Protein AF-M3I1K1-F1 (afdb_monomer_lite)

Secondary structure (DSSP, 8-state):
-HHHHHHH--HHHHHHTT--HHHHHHHHHHPPPSSHHHHH----------HHHHHHHHHHHHHHHHHHHHHHHHHHHHHHHHHHHTSHHHHHHHTHHHHHHHHHHHHHHHHTT----TTGGGHHHHHHHHHHHHHHHHHHHHHHHS-HHHHHHHHHHHHHHHHHHHHHHHHHGGG-SSHHHHHHHHHHHHHHHHHHHHHHHHHHHHHHHHHHHHHHHHHHTS-----TT-SSS--------------SS-SSSSSGGG------------------SHHHHHHHHHHHHHHHHHHHHHHHHT-S--EEEEEE-TTHHHHHTT--EEEEE--TTSBS-HHHHHHHHHHHHHHHHHSTT-EEPPP-SS-S-TTSS-TT--EEEEEEEEEEE-SSEEEEEEEEEEEETTT--EEEEEEEEEEEETT--TTHHHHHHHHHHH-GGGTTTHHHHHHHHTT-

Organism: NCBI:txid1001598

Sequence (456 aa):
MIVNSLNTYSTSQFKNLGLLDATISFILETRPFSSLEQARSHKYISNTAGSLILFANLIKIVQREGVIAFLSTLVLVVIVLILFFRGIVPALISLIPLVLGIFVTLGIMAAFRIQLNFMNVLVFPVIIGYGIQNGIYIYYRFREDHDVIRAMAMVGPAIIASTLTTLVGWSSLLIADQKGLKSIGIVASIGIGSSLIIALTLVPAVLEIVYRSRKEEEKESKPVGFDQAEANSSGNLLFASKTKTAENLKTETIEILKQLPPKRNLLRKKRPSLKNPSKKRNKGYIRILKYSLLFFSIIFITMNCTVKYVKTGPTWEKDLNTFKRIVVSVPSESEVGNPEKQLAAKITENYLSHHKEFIIYPFRSGNGICGSSDKKVQAIFQLKIREKQTSDKVELSAIGKVLKCSKGEVLWEALAENSYSKNTEENQSLINTYTQLYGKEIASKVNPYFFCFKVF

InterPro domains:
  IPR000731 Sterol-sensing domain [PS50156] (66-209)
  IPR004869 Membrane transport protein MMPL domain [PF03176] (49-219)
  IPR022813 Protein-export membrane protein SecD/SecF, archaeal and bacterial [PTHR30081] (16-220)
  IPR031027 Probable lipoprotein, LA_1396/MXAN_6521 family [TIGR04455] (289-453)

Foldseek 3Di:
DVLVCLQPDDLVRVVVVVDDPVLSVCSPVPDNDPDPVSVVPDDPPDDDDDPVVVVVVLQVCLVVVLVVLLVVLLVVLLVVLCVVVVDNVLSVLLCFLLVVLVVLLVLVCQLVVPDDDSLQSNLSSVLNVLLSVLSVQQSVQCVVPVDSVVSCVPCVVVLVVVLVVVLVVLCVLCPDPDPSSNSNSVSNNSSSVSSSVCSNQVSSLVSVVVSVVVVVVVVVPPDPDDDPPPPPDDDDDDDDDDDDDDDDDDDPPPPPVPPDDDDDDDDDDDDDPPDDPPVVVVVVSVVSVVVVVVVSVVSVVSGDFDQPDKDFDPCLVVLLQVAAEEEEAEAPPAPDDPLVRVLLRVLLQVVVCVPPRYDYDHDDDDRPAQPPPDPNHFKYWYKHWYWDDDPFKIKIKIKTWIAGSVPRDTRMIIITIDIDTQPDPDPQVQLVVSCVVRHDVCSSVNVVSNVRSVVD

Radius of gyration: 37.81 Å; chains: 1; bounding box: 106×62×112 Å

Structure (mmCIF, N/CA/C/O backbone):
data_AF-M3I1K1-F1
#
_entry.id   AF-M3I1K1-F1
#
loop_
_atom_site.group_PDB
_atom_site.id
_atom_site.type_symbol
_atom_site.label_atom_id
_atom_site.label_alt_id
_atom_site.label_comp_id
_atom_site.label_asym_id
_atom_site.label_entity_id
_atom_site.label_seq_id
_atom_site.pdbx_PDB_ins_code
_atom_site.Cartn_x
_atom_site.Cartn_y
_atom_site.Cartn_z
_atom_site.occupancy
_atom_site.B_iso_or_equiv
_atom_site.auth_seq_id
_atom_site.auth_comp_id
_atom_site.auth_asym_id
_atom_site.auth_atom_id
_atom_site.pdbx_PDB_model_num
ATOM 1 N N . MET A 1 1 ? -63.471 -1.920 19.409 1.00 72.94 1 MET A N 1
ATOM 2 C CA . MET A 1 1 ? -63.245 -1.118 20.634 1.00 72.94 1 MET A CA 1
ATOM 3 C C . MET A 1 1 ? -61.882 -0.431 20.615 1.00 72.94 1 MET A C 1
ATOM 5 O O . MET A 1 1 ? -61.861 0.781 20.504 1.00 72.94 1 MET A O 1
ATOM 9 N N . ILE A 1 2 ? -60.765 -1.172 20.591 1.00 77.56 2 ILE A N 1
ATOM 10 C CA . ILE A 1 2 ? -59.399 -0.604 20.657 1.00 77.56 2 ILE A CA 1
ATOM 11 C C . ILE A 1 2 ? -59.094 0.393 19.523 1.00 77.56 2 ILE A C 1
ATOM 13 O O . ILE A 1 2 ? -58.617 1.484 19.794 1.00 77.56 2 ILE A O 1
ATOM 17 N N . VAL A 1 3 ? -59.427 0.070 18.266 1.00 79.06 3 VAL A N 1
ATOM 18 C CA . VAL A 1 3 ? -59.245 0.992 17.120 1.00 79.06 3 VAL A CA 1
ATOM 19 C C . VAL A 1 3 ? -60.052 2.283 17.293 1.00 79.06 3 VAL A C 1
ATOM 21 O O . VAL A 1 3 ? -59.576 3.367 16.976 1.00 79.06 3 VAL A O 1
ATOM 24 N N . ASN A 1 4 ? -61.257 2.178 17.861 1.00 80.56 4 ASN A N 1
ATOM 25 C CA . ASN A 1 4 ? -62.103 3.339 18.109 1.00 80.56 4 ASN A CA 1
ATOM 26 C C . ASN A 1 4 ? -61.497 4.226 19.207 1.00 80.56 4 ASN A C 1
ATOM 28 O O . ASN A 1 4 ? -61.416 5.438 19.044 1.00 80.56 4 ASN A O 1
ATOM 32 N N . SER A 1 5 ? -60.979 3.618 20.280 1.00 80.69 5 SER A N 1
ATOM 33 C CA . SER A 1 5 ? -60.236 4.324 21.329 1.00 80.69 5 SER A CA 1
ATOM 34 C C . SER A 1 5 ? -58.970 4.995 20.782 1.00 80.69 5 SER A C 1
ATOM 36 O O . SER A 1 5 ? -58.727 6.155 21.091 1.00 80.69 5 SER A O 1
ATOM 38 N N . LEU A 1 6 ? -58.209 4.324 19.907 1.00 80.75 6 LEU A N 1
ATOM 39 C CA . LEU A 1 6 ? -57.011 4.887 19.265 1.00 80.75 6 LEU A CA 1
ATOM 40 C C . LEU A 1 6 ? -57.319 6.121 18.399 1.00 80.75 6 LEU A C 1
ATOM 42 O O . LEU A 1 6 ? -56.521 7.052 18.357 1.00 80.75 6 LEU A O 1
ATOM 46 N N . ASN A 1 7 ? -58.480 6.151 17.740 1.00 83.56 7 ASN A N 1
ATOM 47 C CA . ASN A 1 7 ? -58.872 7.267 16.876 1.00 83.56 7 ASN A CA 1
ATOM 48 C C . ASN A 1 7 ? -59.512 8.442 17.642 1.00 83.56 7 ASN A C 1
ATOM 50 O O . ASN A 1 7 ? -59.434 9.580 17.177 1.00 83.56 7 ASN A O 1
ATOM 54 N N . THR A 1 8 ? -60.119 8.195 18.807 1.00 84.62 8 THR A N 1
ATOM 55 C CA . THR A 1 8 ? -60.946 9.188 19.527 1.00 84.62 8 THR A CA 1
ATOM 56 C C . THR A 1 8 ? -60.302 9.775 20.779 1.00 84.62 8 THR A C 1
ATOM 58 O O . THR A 1 8 ? -60.624 10.907 21.135 1.00 84.62 8 THR A O 1
ATOM 61 N N . TYR A 1 9 ? -59.401 9.051 21.446 1.00 88.44 9 TYR A N 1
ATOM 62 C CA . TYR A 1 9 ? -58.837 9.498 22.722 1.00 88.44 9 TYR A CA 1
ATOM 63 C C . TYR A 1 9 ? -57.952 10.742 22.564 1.00 88.44 9 TYR A C 1
ATOM 65 O O . TYR A 1 9 ? -57.267 10.934 21.555 1.00 88.44 9 TYR A O 1
ATOM 73 N N . SER A 1 10 ? -57.965 11.594 23.590 1.00 84.88 10 SER A N 1
ATOM 74 C CA . SER A 1 10 ? -57.110 12.779 23.681 1.00 84.88 10 SER A CA 1
ATOM 75 C C . SER A 1 10 ? -55.755 12.464 24.330 1.00 84.88 10 SER A C 1
ATOM 77 O O . SER A 1 10 ? -55.569 11.436 24.986 1.00 84.88 10 SER A O 1
ATOM 79 N N . THR A 1 11 ? -54.790 13.376 24.188 1.00 82.44 11 THR A N 1
ATOM 80 C CA . THR A 1 11 ? -53.425 13.236 24.726 1.00 82.44 11 THR A CA 1
ATOM 81 C C . THR A 1 11 ? -53.407 12.934 26.230 1.00 82.44 11 THR A C 1
ATOM 83 O O . THR A 1 11 ? -52.614 12.113 26.685 1.00 82.44 11 THR A O 1
ATOM 86 N N . SER A 1 12 ? -54.298 13.553 27.013 1.00 84.19 12 SER A N 1
ATOM 87 C CA . SER A 1 12 ? -54.401 13.334 28.463 1.00 84.19 12 SER A CA 1
ATOM 88 C C . SER A 1 12 ? -54.959 11.953 28.812 1.00 84.19 12 SER A C 1
ATOM 90 O O . SER A 1 12 ? -54.477 11.312 29.744 1.00 84.19 12 SER A O 1
ATOM 92 N N . GLN A 1 13 ? -55.918 11.449 28.032 1.00 86.25 13 GLN A N 1
ATOM 93 C CA . GLN A 1 13 ? -56.465 10.103 28.214 1.00 86.25 13 GLN A CA 1
ATOM 94 C C . GLN A 1 13 ? -55.424 9.023 27.905 1.00 86.25 13 GLN A C 1
ATOM 96 O O . GLN A 1 13 ? -55.345 8.031 28.627 1.00 86.25 13 GLN A O 1
ATOM 101 N N . PHE A 1 14 ? -54.574 9.229 26.893 1.00 86.56 14 PHE A N 1
ATOM 102 C CA . PHE A 1 14 ? -53.457 8.322 26.622 1.00 86.56 14 PHE A CA 1
ATOM 103 C C . PHE A 1 14 ? -52.353 8.383 27.687 1.00 86.56 14 PHE A C 1
ATOM 105 O O . PHE A 1 14 ? -51.794 7.341 28.032 1.00 86.56 14 PHE A O 1
ATOM 112 N N . LYS A 1 15 ? -52.074 9.559 28.266 1.00 85.56 15 LYS A N 1
ATOM 113 C CA . LYS A 1 15 ? -51.139 9.680 29.400 1.00 85.56 15 LYS A CA 1
ATOM 114 C C . LYS A 1 15 ? -51.626 8.924 30.633 1.00 85.56 15 LYS A C 1
ATOM 116 O O . LYS A 1 15 ? -50.838 8.228 31.264 1.00 85.56 15 LYS A O 1
ATOM 121 N N . ASN A 1 16 ? -52.925 8.981 30.924 1.00 89.06 16 ASN A N 1
ATOM 122 C CA . ASN A 1 16 ? -53.527 8.237 32.036 1.00 89.06 16 ASN A CA 1
ATOM 123 C C . ASN A 1 16 ? -53.489 6.711 31.837 1.00 89.06 16 ASN A C 1
ATOM 125 O O . ASN A 1 16 ? -53.547 5.967 32.810 1.00 89.06 16 ASN A O 1
ATOM 129 N N . LEU A 1 17 ? -53.352 6.240 30.593 1.00 85.31 17 LEU A N 1
ATOM 130 C CA . LEU A 1 17 ? -53.126 4.829 30.258 1.00 85.31 17 LEU A CA 1
ATOM 131 C C . LEU A 1 17 ? -51.649 4.402 30.385 1.00 85.31 17 LEU A C 1
ATOM 133 O O . LEU A 1 17 ? -51.335 3.240 30.139 1.00 85.31 17 LEU A O 1
ATOM 137 N N . GLY A 1 18 ? -50.739 5.315 30.750 1.00 85.12 18 GLY A N 1
ATOM 138 C CA . GLY A 1 18 ? -49.313 5.026 30.937 1.00 85.12 18 GLY A CA 1
ATOM 139 C C . GLY A 1 18 ? -48.511 4.884 29.638 1.00 85.12 18 GLY A C 1
ATOM 140 O O . GLY A 1 18 ? -47.426 4.304 29.646 1.00 85.12 18 GLY A O 1
ATOM 141 N N . LEU A 1 19 ? -49.027 5.383 28.510 1.00 82.56 19 LEU A N 1
ATOM 142 C CA . LEU A 1 19 ? -48.305 5.378 27.234 1.00 82.56 19 LEU A CA 1
ATOM 143 C C . LEU A 1 19 ? -47.166 6.411 27.247 1.00 82.56 19 LEU A C 1
ATOM 145 O O . LEU A 1 19 ? -47.329 7.521 27.751 1.00 82.56 19 LEU A O 1
ATOM 149 N N . LEU A 1 20 ? -46.017 6.062 26.655 1.00 83.94 20 LEU A N 1
ATOM 150 C CA . LEU A 1 20 ? -44.906 7.002 26.474 1.00 83.94 20 LEU A CA 1
ATOM 151 C C . LEU A 1 20 ? -45.309 8.140 25.529 1.00 83.94 20 LEU A C 1
ATOM 153 O O . LEU A 1 20 ? -45.965 7.894 24.518 1.00 83.94 20 LEU A O 1
ATOM 157 N N . ASP A 1 21 ? -44.817 9.353 25.794 1.00 81.50 21 ASP A N 1
ATOM 158 C CA . ASP A 1 21 ? -45.109 10.553 24.994 1.00 81.50 21 ASP A CA 1
ATOM 159 C C . ASP A 1 21 ? -44.886 10.342 23.487 1.00 81.50 21 ASP A C 1
ATOM 161 O O . ASP A 1 21 ? -45.733 10.715 22.683 1.00 81.50 21 ASP A O 1
ATOM 165 N N . ALA A 1 22 ? -43.803 9.664 23.091 1.00 75.38 22 ALA A N 1
ATOM 166 C CA . ALA A 1 22 ? -43.522 9.367 21.683 1.00 75.38 22 ALA A CA 1
ATOM 167 C C . ALA A 1 22 ? -44.602 8.482 21.027 1.00 75.38 22 ALA A C 1
ATOM 169 O O . ALA A 1 22 ? -44.958 8.684 19.868 1.00 75.38 22 ALA A O 1
ATOM 170 N N . THR A 1 23 ? -45.149 7.520 21.774 1.00 78.56 23 THR A N 1
ATOM 171 C CA . THR A 1 23 ? -46.227 6.641 21.307 1.00 78.56 23 THR A CA 1
ATOM 172 C C . THR A 1 23 ? -47.543 7.407 21.190 1.00 78.56 23 THR A C 1
ATOM 174 O O . THR A 1 23 ? -48.295 7.187 20.245 1.00 78.56 23 THR A O 1
ATOM 177 N N . ILE A 1 24 ? -47.807 8.338 22.111 1.00 83.19 24 ILE A N 1
ATOM 178 C CA . ILE A 1 24 ? -49.001 9.192 22.078 1.00 83.19 24 ILE A CA 1
ATOM 179 C C . ILE A 1 24 ? -48.959 10.125 20.866 1.00 83.19 24 ILE A C 1
ATOM 181 O O . ILE A 1 24 ? -49.931 10.184 20.114 1.00 83.19 24 ILE A O 1
ATOM 185 N N . SER A 1 25 ? -47.830 10.804 20.643 1.00 81.56 25 SER A N 1
ATOM 186 C CA . SER A 1 25 ? -47.635 11.690 19.491 1.00 81.56 25 SER A CA 1
ATOM 187 C C . SER A 1 25 ? -47.837 10.945 18.172 1.00 81.56 25 SER A C 1
ATOM 189 O O . SER A 1 25 ? -48.576 11.414 17.314 1.00 81.56 25 SER A O 1
ATOM 191 N N . PHE A 1 26 ? -47.284 9.735 18.055 1.00 78.38 26 PHE A N 1
ATOM 192 C CA . PHE A 1 26 ? -47.466 8.885 16.881 1.00 78.38 26 PHE A CA 1
ATOM 193 C C . PHE A 1 26 ? -48.938 8.506 16.633 1.00 78.38 26 PHE A C 1
ATOM 195 O O . PHE A 1 26 ? -49.432 8.645 15.514 1.00 78.38 26 PHE A O 1
ATOM 202 N N . ILE A 1 27 ? -49.664 8.047 17.660 1.00 80.44 27 ILE A N 1
ATOM 203 C CA . ILE A 1 27 ? -51.087 7.673 17.535 1.00 80.44 27 ILE A CA 1
ATOM 204 C C . ILE A 1 27 ? -51.923 8.876 17.078 1.00 80.44 27 ILE A C 1
ATOM 206 O O . ILE A 1 27 ? -52.805 8.730 16.230 1.00 80.44 27 ILE A O 1
ATOM 210 N N . LEU A 1 28 ? -51.633 10.064 17.613 1.00 82.50 28 LEU A N 1
ATOM 211 C CA . LEU A 1 28 ? -52.343 11.297 17.272 1.00 82.50 28 LEU A CA 1
ATOM 212 C C . LEU A 1 28 ? -52.021 11.815 15.863 1.00 82.50 28 LEU A C 1
ATOM 214 O O . LEU A 1 28 ? -52.906 12.407 15.247 1.00 82.50 28 LEU A O 1
ATOM 218 N N . GLU A 1 29 ? -50.805 11.587 15.362 1.00 82.38 29 GLU A N 1
ATOM 219 C CA . GLU A 1 29 ? -50.351 12.005 14.026 1.00 82.38 29 GLU A CA 1
ATOM 220 C C . GLU A 1 29 ? -50.786 11.030 12.917 1.00 82.38 29 GLU A C 1
ATOM 222 O O . GLU A 1 29 ? -51.015 11.439 11.783 1.00 82.38 29 GLU A O 1
ATOM 227 N N . THR A 1 30 ? -50.958 9.745 13.248 1.00 78.25 30 THR A N 1
ATOM 228 C CA . THR A 1 30 ? -51.191 8.675 12.254 1.00 78.25 30 THR A CA 1
ATOM 229 C C . THR A 1 30 ? -52.653 8.208 12.177 1.00 78.25 30 THR A C 1
ATOM 231 O O . THR A 1 30 ? -53.007 7.413 11.306 1.00 78.25 30 THR A O 1
ATOM 234 N N . ARG A 1 31 ? -53.530 8.683 13.073 1.00 81.81 31 ARG A N 1
ATOM 235 C CA . ARG A 1 31 ? -54.981 8.423 13.002 1.00 81.81 31 ARG A CA 1
ATOM 236 C C . ARG A 1 31 ? -55.607 9.110 11.767 1.00 81.81 31 ARG A C 1
ATOM 238 O O . ARG A 1 31 ? -55.160 10.193 11.398 1.00 81.81 31 ARG A O 1
ATOM 245 N N . PRO A 1 32 ? -56.684 8.565 11.167 1.00 79.62 32 PRO A N 1
ATOM 246 C CA . PRO A 1 32 ? -57.470 7.426 11.634 1.00 79.62 32 PRO A CA 1
ATOM 247 C C . PRO A 1 32 ? -56.927 6.068 11.166 1.00 79.62 32 PRO A C 1
ATOM 249 O O . PRO A 1 32 ? -56.637 5.857 9.992 1.00 79.62 32 PRO A O 1
ATOM 252 N N . PHE A 1 33 ? -56.871 5.106 12.084 1.00 81.00 33 PHE A N 1
ATOM 253 C CA . PHE A 1 33 ? -56.567 3.711 11.772 1.00 81.00 33 PHE A CA 1
ATOM 254 C C . PHE A 1 33 ? -57.833 2.982 11.315 1.00 81.00 33 PHE A C 1
ATOM 256 O O . PHE A 1 33 ? -58.865 3.053 11.988 1.00 81.00 33 PHE A O 1
ATOM 263 N N . SER A 1 34 ? -57.746 2.256 10.198 1.00 79.81 34 SER A N 1
ATOM 264 C CA . SER A 1 34 ? -58.858 1.459 9.654 1.00 79.81 34 SER A CA 1
ATOM 265 C C . SER A 1 34 ? -58.986 0.082 10.318 1.00 79.81 34 SER A C 1
ATOM 267 O O . SER A 1 34 ? -60.089 -0.438 10.476 1.00 79.81 34 SER A O 1
ATOM 269 N N . SER A 1 35 ? -57.870 -0.500 10.769 1.00 79.25 35 SER A N 1
ATOM 270 C CA . SER A 1 35 ? -57.823 -1.806 11.429 1.00 79.25 35 SER A CA 1
ATOM 271 C C . SER A 1 35 ? -56.731 -1.862 12.504 1.00 79.25 35 SER A C 1
ATOM 273 O O . SER A 1 35 ? -55.772 -1.087 12.494 1.00 79.25 35 SER A O 1
ATOM 275 N N . LEU A 1 36 ? -56.861 -2.803 13.448 1.00 75.19 36 LEU A N 1
ATOM 276 C CA . LEU A 1 36 ? -55.856 -3.022 14.500 1.00 75.19 36 LEU A CA 1
ATOM 277 C C . LEU A 1 36 ? -54.511 -3.486 13.913 1.00 75.19 36 LEU A C 1
ATOM 279 O O . LEU A 1 36 ? -53.456 -3.243 14.490 1.00 75.19 36 LEU A O 1
ATOM 283 N N . GLU A 1 37 ? -54.556 -4.150 12.761 1.00 76.06 37 GLU A N 1
ATOM 284 C CA . GLU A 1 37 ? -53.392 -4.665 12.047 1.00 76.06 37 GLU A CA 1
ATOM 285 C C . GLU A 1 37 ? -52.551 -3.528 11.449 1.00 76.06 37 GLU A C 1
ATOM 287 O O . GLU A 1 37 ? -51.330 -3.551 11.573 1.00 76.06 37 GLU A O 1
ATOM 292 N N . GLN A 1 38 ? -53.198 -2.468 10.945 1.00 75.25 38 GLN A N 1
ATOM 293 C CA . GLN A 1 38 ? -52.539 -1.243 10.472 1.00 75.25 38 GLN A CA 1
ATOM 294 C C . GLN A 1 38 ? -51.845 -0.471 11.608 1.00 75.25 38 GLN A C 1
ATOM 296 O O . GLN A 1 38 ? -50.756 0.070 11.427 1.00 75.25 38 GLN A O 1
ATOM 301 N N . ALA A 1 39 ? -52.449 -0.446 12.801 1.00 70.25 39 ALA A N 1
ATOM 302 C CA . ALA A 1 39 ? -51.826 0.157 13.981 1.00 70.25 39 ALA A CA 1
ATOM 303 C C . ALA A 1 39 ? -50.624 -0.666 14.489 1.00 70.25 39 ALA A C 1
ATOM 305 O O . ALA A 1 39 ? -49.687 -0.117 15.065 1.00 70.25 39 ALA A O 1
ATOM 306 N N . ARG A 1 40 ? -50.633 -1.988 14.265 1.00 72.19 40 ARG A N 1
ATOM 307 C CA . ARG A 1 40 ? -49.604 -2.924 14.744 1.00 72.19 40 ARG A CA 1
ATOM 308 C C . ARG A 1 40 ? -48.475 -3.168 13.738 1.00 72.19 40 ARG A C 1
ATOM 310 O O . ARG A 1 40 ? -47.396 -3.594 14.141 1.00 72.19 40 ARG A O 1
ATOM 317 N N . SER A 1 41 ? -48.690 -2.884 12.453 1.00 69.56 41 SER A N 1
ATOM 318 C CA . SER A 1 41 ? -47.687 -3.044 11.390 1.00 69.56 41 SER A CA 1
ATOM 319 C C . SER A 1 41 ? -46.569 -1.999 11.435 1.00 69.56 41 SER A C 1
ATOM 321 O O . SER A 1 41 ? -45.612 -2.090 10.664 1.00 69.56 41 SER A O 1
ATOM 323 N N . HIS A 1 42 ? -46.668 -0.999 12.314 1.00 64.06 42 HIS A N 1
ATOM 324 C CA . HIS A 1 42 ? -45.662 0.046 12.413 1.00 64.06 42 HIS A CA 1
ATOM 325 C C . HIS A 1 42 ? -44.394 -0.479 13.105 1.00 64.06 42 HIS A C 1
ATOM 327 O O . HIS A 1 42 ? -44.329 -0.646 14.323 1.00 64.06 42 HIS A O 1
ATOM 333 N N . LYS A 1 43 ? -43.364 -0.768 12.303 1.00 58.44 43 LYS A N 1
ATOM 334 C CA . LYS A 1 43 ? -42.011 -1.054 12.789 1.00 58.44 43 LYS A CA 1
ATOM 335 C C . LYS A 1 43 ? -41.410 0.238 13.332 1.00 58.44 43 LYS A C 1
ATOM 337 O O . LYS A 1 43 ? -41.171 1.165 12.566 1.00 58.44 43 LYS A O 1
ATOM 342 N N . TYR A 1 44 ? -41.103 0.274 14.626 1.00 60.94 44 TYR A N 1
ATOM 343 C CA . TYR A 1 44 ? -40.243 1.318 15.178 1.00 60.94 44 TYR A CA 1
ATOM 344 C C . TYR A 1 44 ? -38.894 1.289 14.450 1.00 60.94 44 TYR A C 1
ATOM 346 O O . TYR A 1 44 ? -38.131 0.329 14.574 1.00 60.94 44 TYR A O 1
ATOM 354 N N . ILE A 1 45 ? -38.600 2.340 13.685 1.00 62.69 45 ILE A N 1
ATOM 355 C CA . ILE A 1 45 ? -37.260 2.588 13.157 1.00 62.69 45 ILE A CA 1
ATOM 356 C C . ILE A 1 45 ? -36.484 3.255 14.291 1.00 62.69 45 ILE A C 1
ATOM 358 O O . ILE A 1 45 ? -36.531 4.470 14.468 1.00 62.69 45 ILE A O 1
ATOM 362 N N . SER A 1 46 ? -35.820 2.454 15.122 1.00 65.62 46 SER A N 1
ATOM 363 C CA . SER A 1 46 ? -34.897 2.982 16.121 1.00 65.62 46 SER A CA 1
ATOM 364 C C . SER A 1 46 ? -33.541 3.238 15.466 1.00 65.62 46 SER A C 1
ATOM 366 O O . SER A 1 46 ? -32.827 2.317 15.073 1.00 65.62 46 SER A O 1
ATOM 368 N N . ASN A 1 47 ? -33.179 4.513 15.342 1.00 74.44 47 ASN A N 1
ATOM 369 C CA . ASN A 1 47 ? -31.835 4.908 14.939 1.00 74.44 47 ASN A CA 1
ATOM 370 C C . ASN A 1 47 ? -30.961 4.994 16.188 1.00 74.44 47 ASN A C 1
ATOM 372 O O . ASN A 1 47 ? -31.238 5.767 17.104 1.00 74.44 47 ASN A O 1
ATOM 376 N N . THR A 1 48 ? -29.905 4.191 16.244 1.00 77.12 48 THR A N 1
ATOM 377 C CA . THR A 1 48 ? -28.909 4.275 17.309 1.00 77.12 48 THR A CA 1
ATOM 378 C C . THR A 1 48 ? -27.914 5.392 17.007 1.00 77.12 48 THR A C 1
ATOM 380 O O . THR A 1 48 ? -27.259 5.400 15.966 1.00 77.12 48 THR A O 1
ATOM 383 N N . ALA A 1 49 ? -27.787 6.338 17.936 1.00 77.88 49 ALA A N 1
ATOM 384 C CA . ALA A 1 49 ? -26.824 7.429 17.867 1.00 77.88 49 ALA A CA 1
ATOM 385 C C . ALA A 1 49 ? -25.684 7.193 18.865 1.00 77.88 49 ALA A C 1
ATOM 387 O O . ALA A 1 49 ? -25.902 6.762 19.994 1.00 77.88 49 ALA A O 1
ATOM 388 N N . GLY A 1 50 ? -24.455 7.473 18.442 1.00 84.94 50 GLY A N 1
ATOM 389 C CA . GLY A 1 50 ? -23.272 7.360 19.287 1.00 84.94 50 GLY A CA 1
ATOM 390 C C . GLY A 1 50 ? -21.998 7.527 18.472 1.00 84.94 50 GLY A C 1
ATOM 391 O O . GLY A 1 50 ? -21.929 7.084 17.324 1.00 84.94 50 GLY A O 1
ATOM 392 N N . SER A 1 51 ? -20.976 8.144 19.066 1.00 84.12 51 SER A N 1
ATOM 393 C CA . SER A 1 51 ? -19.684 8.373 18.405 1.00 84.12 51 SER A CA 1
ATOM 394 C C . SER A 1 51 ? -19.062 7.066 17.906 1.00 84.12 51 SER A C 1
ATOM 396 O O . SER A 1 51 ? -18.580 7.007 16.780 1.00 84.12 51 SER A O 1
ATOM 398 N N . LEU A 1 52 ? -19.159 5.988 18.690 1.00 81.31 52 LEU A N 1
ATOM 399 C CA . LEU A 1 52 ? -18.645 4.667 18.320 1.00 81.31 52 LEU A CA 1
ATOM 400 C C . LEU A 1 52 ? -19.338 4.087 17.076 1.00 81.31 52 LEU A C 1
ATOM 402 O O . LEU A 1 52 ? -18.672 3.557 16.189 1.00 81.31 52 LEU A O 1
ATOM 406 N N . ILE A 1 53 ? -20.665 4.217 16.992 1.00 84.81 53 ILE A N 1
ATOM 407 C CA . ILE A 1 53 ? -21.464 3.722 15.860 1.00 84.81 53 ILE A CA 1
ATOM 408 C C . ILE A 1 53 ? -21.164 4.547 14.607 1.00 84.81 53 ILE A C 1
ATOM 410 O O . ILE A 1 53 ? -21.024 3.992 13.518 1.00 84.81 53 ILE A O 1
ATOM 414 N N . LEU A 1 54 ? -20.985 5.861 14.765 1.00 86.69 54 LEU A N 1
ATOM 415 C CA . LEU A 1 54 ? -20.601 6.754 13.677 1.00 86.69 54 LEU A CA 1
ATOM 416 C C . LEU A 1 54 ? -19.197 6.428 13.142 1.00 86.69 54 LEU A C 1
ATOM 418 O O . LEU A 1 54 ? -19.034 6.275 11.933 1.00 86.69 54 LEU A O 1
ATOM 422 N N . PHE A 1 55 ? -18.205 6.231 14.017 1.00 82.44 55 PHE A N 1
ATOM 423 C CA . PHE A 1 55 ? -16.858 5.813 13.610 1.00 82.44 55 PHE A CA 1
ATOM 424 C C . PHE A 1 55 ? -16.847 4.432 12.947 1.00 82.44 55 PHE A C 1
ATOM 426 O O . PHE A 1 55 ? -16.187 4.255 11.924 1.00 82.44 55 PHE A O 1
ATOM 433 N N . ALA A 1 56 ? -17.603 3.464 13.472 1.00 83.50 56 ALA A N 1
ATOM 434 C CA . ALA A 1 56 ? -17.720 2.140 12.866 1.00 83.50 56 ALA A CA 1
ATOM 435 C C . ALA A 1 56 ? -18.340 2.208 11.459 1.00 83.50 56 ALA A C 1
ATOM 437 O O . ALA A 1 56 ? -17.835 1.580 10.525 1.00 83.50 56 ALA A O 1
ATOM 438 N N . ASN A 1 57 ? -19.391 3.015 11.286 1.00 86.00 57 ASN A N 1
ATOM 439 C CA . ASN A 1 57 ? -20.006 3.242 9.981 1.00 86.00 57 ASN A CA 1
ATOM 440 C C . ASN A 1 57 ? -19.047 3.945 9.014 1.00 86.00 57 ASN A C 1
ATOM 442 O O . ASN A 1 57 ? -18.934 3.510 7.871 1.00 86.00 57 ASN A O 1
ATOM 446 N N . LEU A 1 58 ? -18.304 4.959 9.466 1.00 85.62 58 LEU A N 1
ATOM 447 C CA . LEU A 1 58 ? -17.288 5.634 8.651 1.00 85.62 58 LEU A CA 1
ATOM 448 C C . LEU A 1 58 ? -16.200 4.668 8.177 1.00 85.62 58 LEU A C 1
ATOM 450 O O . LEU A 1 58 ? -15.893 4.640 6.988 1.00 85.62 58 LEU A O 1
ATOM 454 N N . ILE A 1 59 ? -15.656 3.831 9.066 1.00 84.06 59 ILE A N 1
ATOM 455 C CA . ILE A 1 59 ? -14.644 2.828 8.693 1.00 84.06 59 ILE A CA 1
ATOM 456 C C . ILE A 1 59 ? -15.212 1.856 7.656 1.00 84.06 59 ILE A C 1
ATOM 458 O O . ILE A 1 59 ? -14.546 1.556 6.667 1.00 84.06 59 ILE A O 1
ATOM 462 N N . LYS A 1 60 ? -16.452 1.394 7.847 1.00 84.12 60 LYS A N 1
ATOM 463 C CA . LYS A 1 60 ? -17.109 0.462 6.924 1.00 84.12 60 LYS A CA 1
ATOM 464 C C . LYS A 1 60 ? -17.347 1.082 5.545 1.00 84.12 60 LYS A C 1
ATOM 466 O O . LYS A 1 60 ? -17.117 0.417 4.536 1.00 84.12 60 LYS A O 1
ATOM 471 N N . ILE A 1 61 ? -17.785 2.342 5.499 1.00 87.00 61 ILE A N 1
ATOM 472 C CA . ILE A 1 61 ? -17.965 3.094 4.251 1.00 87.00 61 ILE A CA 1
ATOM 473 C C . ILE A 1 61 ? -16.613 3.255 3.562 1.00 87.00 61 ILE A C 1
ATOM 475 O O . ILE A 1 61 ? -16.479 2.871 2.409 1.00 87.00 61 ILE A O 1
ATOM 479 N N . VAL A 1 62 ? -15.587 3.726 4.269 1.00 85.25 62 VAL A N 1
ATOM 480 C CA . VAL A 1 62 ? -14.271 3.970 3.667 1.00 85.25 62 VAL A CA 1
ATOM 481 C C . VAL A 1 62 ? -13.598 2.682 3.197 1.00 85.25 62 VAL A C 1
ATOM 483 O O . VAL A 1 62 ? -12.977 2.686 2.142 1.00 85.25 62 VAL A O 1
ATOM 486 N N . GLN A 1 63 ? -13.734 1.564 3.911 1.00 80.81 63 GLN A N 1
ATOM 487 C CA . GLN A 1 63 ? -13.211 0.283 3.426 1.00 80.81 63 GLN A CA 1
ATOM 488 C C . GLN A 1 63 ? -13.893 -0.153 2.128 1.00 80.81 63 GLN A C 1
ATOM 490 O O . GLN A 1 63 ? -13.219 -0.586 1.196 1.00 80.81 63 GLN A O 1
ATOM 495 N N . ARG A 1 64 ? -15.220 -0.023 2.048 1.00 84.94 64 ARG A N 1
ATOM 496 C CA . ARG A 1 64 ? -15.975 -0.410 0.854 1.00 84.94 64 ARG A CA 1
ATOM 497 C C . ARG A 1 64 ? -15.688 0.530 -0.316 1.00 84.94 64 ARG A C 1
ATOM 499 O O . ARG A 1 64 ? -15.261 0.075 -1.373 1.00 84.94 64 ARG A O 1
ATOM 506 N N . GLU A 1 65 ? -15.894 1.824 -0.113 1.00 87.38 65 GLU A N 1
ATOM 507 C CA . GLU A 1 65 ? -15.724 2.854 -1.139 1.00 87.38 65 GLU A CA 1
ATOM 508 C C . GLU A 1 65 ? -14.255 3.017 -1.539 1.00 87.38 65 GLU A C 1
ATOM 510 O O . GLU A 1 65 ? -13.960 3.231 -2.707 1.00 87.38 65 GLU A O 1
ATOM 515 N N . GLY A 1 66 ? -13.314 2.839 -0.609 1.00 85.19 66 GLY A N 1
ATOM 516 C CA . GLY A 1 66 ? -11.881 2.891 -0.893 1.00 85.19 66 GLY A CA 1
ATOM 517 C C . GLY A 1 66 ? -11.427 1.770 -1.826 1.00 85.19 66 GLY A C 1
ATOM 518 O O . GLY A 1 66 ? -10.697 2.028 -2.783 1.00 85.19 66 GLY A O 1
ATOM 519 N N . VAL A 1 67 ? -11.896 0.536 -1.605 1.00 86.06 67 VAL A N 1
ATOM 520 C CA . VAL A 1 67 ? -11.609 -0.592 -2.511 1.00 86.06 67 VAL A CA 1
ATOM 521 C C . VAL A 1 67 ? -12.258 -0.372 -3.877 1.00 86.06 67 VAL A C 1
ATOM 523 O O . VAL A 1 67 ? -11.611 -0.599 -4.900 1.00 86.06 67 VAL A O 1
ATOM 526 N N . ILE A 1 68 ? -13.503 0.112 -3.910 1.00 89.44 68 ILE A N 1
ATOM 527 C CA . ILE A 1 68 ? -14.199 0.431 -5.163 1.00 89.44 68 ILE A CA 1
ATOM 528 C C . ILE A 1 68 ? -13.447 1.523 -5.930 1.00 89.44 68 ILE A C 1
ATOM 530 O O . ILE A 1 68 ? -13.191 1.346 -7.116 1.00 89.44 68 ILE A O 1
ATOM 534 N N . ALA A 1 69 ? -13.039 2.608 -5.267 1.00 88.38 69 ALA A N 1
ATOM 535 C CA . ALA A 1 69 ? -12.284 3.706 -5.865 1.00 88.38 69 ALA A CA 1
ATOM 536 C C . ALA A 1 69 ? -10.915 3.255 -6.391 1.00 88.38 69 ALA A C 1
ATOM 538 O O . ALA A 1 69 ? -10.501 3.658 -7.477 1.00 88.38 69 ALA A O 1
ATOM 539 N N . PHE A 1 70 ? -10.215 2.395 -5.649 1.00 87.81 70 PHE A N 1
ATOM 540 C CA . PHE A 1 70 ? -8.944 1.824 -6.085 1.00 87.81 70 PHE A CA 1
ATOM 541 C C . PHE A 1 70 ? -9.112 0.979 -7.353 1.00 87.81 70 PHE A C 1
ATOM 543 O O . PHE A 1 70 ? -8.429 1.216 -8.352 1.00 87.81 70 PHE A O 1
ATOM 550 N N . LEU A 1 71 ? -10.045 0.021 -7.335 1.00 90.81 71 LEU A N 1
ATOM 551 C CA . LEU A 1 71 ? -10.280 -0.877 -8.465 1.00 90.81 71 LEU A CA 1
ATOM 552 C C . LEU A 1 71 ? -10.824 -0.131 -9.685 1.00 90.81 71 LEU A C 1
ATOM 554 O O . LEU A 1 71 ? -10.370 -0.387 -10.799 1.00 90.81 71 LEU A O 1
ATOM 558 N N . SER A 1 72 ? -11.749 0.813 -9.496 1.00 90.62 72 SER A N 1
ATOM 559 C CA . SER A 1 72 ? -12.312 1.600 -10.596 1.00 90.62 72 SER A CA 1
ATOM 560 C C . SER A 1 72 ? -11.252 2.482 -11.256 1.00 90.62 72 SER A C 1
ATOM 562 O O . SER A 1 72 ? -11.162 2.499 -12.483 1.00 90.62 72 SER A O 1
ATOM 564 N N . THR A 1 73 ? -10.391 3.131 -10.464 1.00 90.75 73 THR A N 1
ATOM 565 C CA . THR A 1 73 ? -9.270 3.932 -10.978 1.00 90.75 73 THR A CA 1
ATOM 566 C C . THR A 1 73 ? -8.292 3.055 -11.754 1.00 90.75 73 THR A C 1
ATOM 568 O O . THR A 1 73 ? -7.906 3.409 -12.865 1.00 90.75 73 THR A O 1
ATOM 571 N N . LEU A 1 74 ? -7.922 1.888 -11.213 1.00 89.12 74 LEU A N 1
ATOM 572 C CA . LEU A 1 74 ? -7.009 0.960 -11.879 1.00 89.12 74 LEU A CA 1
ATOM 573 C C . LEU A 1 74 ? -7.567 0.485 -13.229 1.00 89.12 74 LEU A C 1
ATOM 575 O O . LEU A 1 74 ? -6.859 0.527 -14.234 1.00 89.12 74 LEU A O 1
ATOM 579 N N . VAL A 1 75 ? -8.837 0.076 -13.273 1.00 91.81 75 VAL A N 1
ATOM 580 C CA . VAL A 1 75 ? -9.493 -0.371 -14.512 1.00 91.81 75 VAL A CA 1
ATOM 581 C C . VAL A 1 75 ? -9.560 0.763 -15.533 1.00 91.81 75 VAL A C 1
ATOM 583 O O . VAL A 1 75 ? -9.185 0.564 -16.690 1.00 91.81 75 VAL A O 1
ATOM 586 N N . LEU A 1 76 ? -9.976 1.961 -15.115 1.00 91.69 76 LEU A N 1
ATOM 587 C CA . LEU A 1 76 ? -10.075 3.122 -15.998 1.00 91.69 76 LEU A CA 1
ATOM 588 C C . LEU A 1 76 ? -8.715 3.482 -16.607 1.00 91.69 76 LEU A C 1
ATOM 590 O O . LEU A 1 76 ? -8.609 3.707 -17.810 1.00 91.69 76 LEU A O 1
ATOM 594 N N . VAL A 1 77 ? -7.663 3.467 -15.792 1.00 90.81 77 VAL A N 1
ATOM 595 C CA . VAL A 1 77 ? -6.283 3.702 -16.226 1.00 90.81 77 VAL A CA 1
ATOM 596 C C . VAL A 1 77 ? -5.840 2.691 -17.275 1.00 90.81 77 VAL A C 1
ATOM 598 O O . VAL A 1 77 ? -5.274 3.079 -18.296 1.00 90.81 77 VAL A O 1
ATOM 601 N N . VAL A 1 78 ? -6.090 1.400 -17.044 1.00 89.50 78 VAL A N 1
ATOM 602 C CA . VAL A 1 78 ? -5.713 0.338 -17.987 1.00 89.50 78 VAL A CA 1
ATOM 603 C C . VAL A 1 78 ? -6.429 0.538 -19.322 1.00 89.50 78 VAL A C 1
ATOM 605 O O . VAL A 1 78 ? -5.792 0.461 -20.372 1.00 89.50 78 VAL A O 1
ATOM 608 N N . ILE A 1 79 ? -7.724 0.862 -19.293 1.00 90.56 79 ILE A N 1
ATOM 609 C CA . ILE A 1 79 ? -8.511 1.149 -20.499 1.00 90.56 79 ILE A CA 1
ATOM 610 C C . ILE A 1 79 ? -7.916 2.341 -21.254 1.00 90.56 79 ILE A C 1
ATOM 612 O O . ILE A 1 79 ? -7.636 2.234 -22.449 1.00 90.56 79 ILE A O 1
ATOM 616 N N . VAL A 1 80 ? -7.664 3.456 -20.564 1.00 90.19 80 VAL A N 1
ATOM 617 C CA . VAL A 1 80 ? -7.090 4.665 -21.172 1.00 90.19 80 VAL A CA 1
ATOM 618 C C . VAL A 1 80 ? -5.715 4.381 -21.781 1.00 90.19 80 VAL A C 1
ATOM 620 O O . VAL A 1 80 ? -5.449 4.809 -22.901 1.00 90.19 80 VAL A O 1
ATOM 623 N N . LEU A 1 81 ? -4.859 3.610 -21.104 1.00 88.62 81 LEU A N 1
ATOM 624 C CA . LEU A 1 81 ? -3.541 3.223 -21.618 1.00 88.62 81 LEU A CA 1
ATOM 625 C C . LEU A 1 81 ? -3.626 2.359 -22.878 1.00 88.62 81 LEU A C 1
ATOM 627 O O . LEU A 1 81 ? -2.874 2.588 -23.829 1.00 88.62 81 LEU A O 1
ATOM 631 N N . ILE A 1 82 ? -4.533 1.379 -22.905 1.00 89.06 82 ILE A N 1
ATOM 632 C CA . ILE A 1 82 ? -4.742 0.520 -24.077 1.00 89.06 82 ILE A CA 1
ATOM 633 C C . ILE A 1 82 ? -5.228 1.359 -25.263 1.00 89.06 82 ILE A C 1
ATOM 635 O O . ILE A 1 82 ? -4.719 1.188 -26.373 1.00 89.06 82 ILE A O 1
ATOM 639 N N . LEU A 1 83 ? -6.156 2.292 -25.034 1.00 89.19 83 LEU A N 1
ATOM 640 C CA . LEU A 1 83 ? -6.650 3.204 -26.068 1.00 89.19 83 LEU A CA 1
ATOM 641 C C . LEU A 1 83 ? -5.554 4.157 -26.565 1.00 89.19 83 LEU A C 1
ATOM 643 O O . LEU A 1 83 ? -5.427 4.362 -27.773 1.00 89.19 83 LEU A O 1
ATOM 647 N N . PHE A 1 84 ? -4.736 4.694 -25.656 1.00 87.50 84 PHE A N 1
ATOM 648 C CA . PHE A 1 84 ? -3.656 5.627 -25.977 1.00 87.50 84 PHE A CA 1
ATOM 649 C C . PHE A 1 84 ? -2.552 4.969 -26.812 1.00 8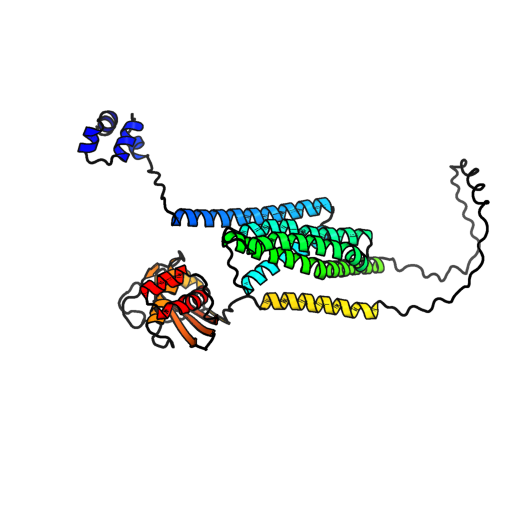7.50 84 PHE A C 1
ATOM 651 O O . PHE A 1 84 ? -2.147 5.498 -27.847 1.00 87.50 84 PHE A O 1
ATOM 658 N N . PHE A 1 85 ? -2.080 3.789 -26.402 1.00 85.44 85 PHE A N 1
ATOM 659 C CA . PHE A 1 85 ? -1.007 3.092 -27.111 1.00 85.44 85 PHE A CA 1
ATOM 660 C C . PHE A 1 85 ? -1.484 2.214 -28.270 1.00 85.44 85 PHE A C 1
ATOM 662 O O . PHE A 1 85 ? -0.649 1.780 -29.069 1.00 85.44 85 PHE A O 1
ATOM 669 N N . ARG A 1 86 ? -2.795 1.954 -28.378 1.00 85.69 86 ARG A N 1
ATOM 670 C CA . ARG A 1 86 ? -3.402 1.022 -29.346 1.00 85.69 86 ARG A CA 1
ATOM 671 C C . ARG A 1 86 ? -2.724 -0.356 -29.340 1.00 85.69 86 ARG A C 1
ATOM 673 O O . ARG A 1 86 ? -2.534 -0.974 -30.383 1.00 85.69 86 ARG A O 1
ATOM 680 N N . GLY A 1 87 ? -2.319 -0.825 -28.161 1.00 82.19 87 GLY A N 1
ATOM 681 C CA . GLY A 1 87 ? -1.600 -2.086 -28.003 1.00 82.19 87 GLY A CA 1
ATOM 682 C C . GLY A 1 87 ? -1.416 -2.484 -26.542 1.00 82.19 87 GLY A C 1
ATOM 683 O O . GLY A 1 87 ? -1.117 -1.646 -25.691 1.00 82.19 87 GLY A O 1
ATOM 684 N N . ILE A 1 88 ? -1.552 -3.783 -26.261 1.00 84.00 88 ILE A N 1
ATOM 685 C CA . ILE A 1 88 ? -1.551 -4.316 -24.890 1.00 84.00 88 ILE A CA 1
ATOM 686 C C . ILE A 1 88 ? -0.144 -4.391 -24.283 1.00 84.00 88 ILE A C 1
ATOM 688 O O . ILE A 1 88 ? 0.041 -4.094 -23.109 1.00 84.00 88 ILE A O 1
ATOM 692 N N . VAL A 1 89 ? 0.867 -4.724 -25.093 1.00 83.75 89 VAL A N 1
ATOM 693 C CA . VAL A 1 89 ? 2.265 -4.827 -24.639 1.00 83.75 89 VAL A CA 1
ATOM 694 C C . VAL A 1 89 ? 2.826 -3.466 -24.189 1.00 83.75 89 VAL A C 1
ATOM 696 O O . VAL A 1 89 ? 3.352 -3.397 -23.079 1.00 83.75 89 VAL A O 1
ATOM 699 N N . PRO A 1 90 ? 2.683 -2.368 -24.965 1.00 83.38 90 PRO A N 1
ATOM 700 C CA . PRO A 1 90 ? 3.033 -1.021 -24.505 1.00 83.38 90 PRO A CA 1
ATOM 701 C C . PRO A 1 90 ? 2.360 -0.632 -23.183 1.00 83.38 90 PRO A C 1
ATOM 703 O O . PRO A 1 90 ? 3.022 -0.154 -22.266 1.00 83.38 90 PRO A O 1
ATOM 706 N N . ALA A 1 91 ? 1.050 -0.888 -23.076 1.00 87.88 91 ALA A N 1
ATOM 707 C CA . ALA A 1 91 ? 0.265 -0.547 -21.897 1.00 87.88 91 ALA A CA 1
ATOM 708 C C . ALA A 1 91 ? 0.763 -1.296 -20.650 1.00 87.88 91 ALA A C 1
ATOM 710 O O . ALA A 1 91 ? 0.964 -0.680 -19.605 1.00 87.88 91 ALA A O 1
ATOM 711 N N . LEU A 1 92 ? 1.036 -2.601 -20.772 1.00 87.75 92 LEU A N 1
ATOM 712 C CA . LEU A 1 92 ? 1.577 -3.417 -19.683 1.00 87.75 92 LEU A CA 1
ATOM 713 C C . LEU A 1 92 ? 2.952 -2.934 -19.215 1.00 87.75 92 LEU A C 1
ATOM 715 O O . LEU A 1 92 ? 3.187 -2.885 -18.012 1.00 87.75 92 LEU A O 1
ATOM 719 N N . ILE A 1 93 ? 3.839 -2.529 -20.129 1.00 87.38 93 ILE A N 1
ATOM 720 C CA . ILE A 1 93 ? 5.165 -2.004 -19.763 1.00 87.38 93 ILE A CA 1
ATOM 721 C C . ILE A 1 93 ? 5.033 -0.685 -18.988 1.00 87.38 93 ILE A C 1
ATOM 723 O O . ILE A 1 93 ? 5.706 -0.495 -17.974 1.00 87.38 93 ILE A O 1
ATOM 727 N N . SER A 1 94 ? 4.133 0.208 -19.409 1.00 89.25 94 SER A N 1
ATOM 728 C CA . SER A 1 94 ? 3.881 1.472 -18.704 1.00 89.25 94 SER A CA 1
ATOM 729 C C . SER A 1 94 ? 3.188 1.293 -17.344 1.00 89.25 94 SER A C 1
ATOM 731 O O . SER A 1 94 ? 3.300 2.177 -16.497 1.00 89.25 94 SER A O 1
ATOM 733 N N . LEU A 1 95 ? 2.530 0.156 -17.092 1.00 91.38 95 LEU A N 1
ATOM 734 C CA . LEU A 1 95 ? 1.916 -0.187 -15.798 1.00 91.38 95 LEU A CA 1
ATOM 735 C C . LEU A 1 95 ? 2.923 -0.698 -14.752 1.00 91.38 95 LEU A C 1
ATOM 737 O O . LEU A 1 95 ? 2.588 -0.789 -13.571 1.00 91.38 95 LEU A O 1
ATOM 741 N N . ILE A 1 96 ? 4.157 -1.022 -15.139 1.00 90.31 96 ILE A N 1
ATOM 742 C CA . ILE A 1 96 ? 5.149 -1.618 -14.229 1.00 90.31 96 ILE A CA 1
ATOM 743 C C . ILE A 1 96 ? 5.480 -0.706 -13.027 1.00 90.31 96 ILE A C 1
ATOM 745 O O . ILE A 1 96 ? 5.395 -1.191 -11.894 1.00 90.31 96 ILE A O 1
ATOM 749 N N . PRO A 1 97 ? 5.803 0.596 -13.202 1.00 91.25 97 PRO A N 1
ATOM 750 C CA . PRO A 1 97 ? 6.092 1.501 -12.080 1.00 91.25 97 PRO A CA 1
ATOM 751 C C . PRO A 1 97 ? 4.915 1.709 -11.145 1.00 91.25 97 PRO A C 1
ATOM 753 O O . PRO A 1 97 ? 5.104 1.957 -9.956 1.00 91.25 97 PRO A O 1
ATOM 756 N N . LEU A 1 98 ? 3.707 1.632 -11.700 1.00 91.75 98 LEU A N 1
ATOM 757 C CA . LEU A 1 98 ? 2.466 1.752 -10.963 1.00 91.75 98 LEU A CA 1
ATOM 758 C C . LEU A 1 98 ? 2.295 0.556 -10.025 1.00 91.75 98 LEU A C 1
ATOM 760 O O . LEU A 1 98 ? 2.234 0.716 -8.808 1.00 91.75 98 LEU A O 1
ATOM 764 N N . VAL A 1 99 ? 2.198 -0.643 -10.604 1.00 91.19 99 VAL A N 1
ATOM 765 C CA . VAL A 1 99 ? 1.801 -1.850 -9.872 1.00 91.19 99 VAL A CA 1
ATOM 766 C C . VAL A 1 99 ? 2.851 -2.181 -8.822 1.00 91.19 99 VAL A C 1
ATOM 768 O O . VAL A 1 99 ? 2.533 -2.332 -7.644 1.00 91.19 99 VAL A O 1
ATOM 771 N N . LEU A 1 100 ? 4.120 -2.221 -9.226 1.00 91.00 100 LEU A N 1
ATOM 772 C CA . LEU A 1 100 ? 5.205 -2.512 -8.299 1.00 91.00 100 LEU A CA 1
ATOM 773 C C . LEU A 1 100 ? 5.434 -1.369 -7.309 1.00 91.00 100 LEU A C 1
ATOM 775 O O . LEU A 1 100 ? 5.792 -1.641 -6.169 1.00 91.00 100 LEU A O 1
ATOM 779 N N . GLY A 1 101 ? 5.181 -0.114 -7.701 1.00 90.88 101 GLY A N 1
ATOM 780 C CA . GLY A 1 101 ? 5.226 1.030 -6.787 1.00 90.88 101 GLY A CA 1
ATOM 781 C C . GLY A 1 101 ? 4.263 0.844 -5.626 1.00 90.88 101 GLY A C 1
ATOM 782 O O . GLY A 1 101 ? 4.662 0.960 -4.471 1.00 90.88 101 GLY A O 1
ATOM 783 N N . ILE A 1 102 ? 3.025 0.440 -5.908 1.00 90.94 102 ILE A N 1
ATOM 784 C CA . ILE A 1 102 ? 2.020 0.157 -4.875 1.00 90.94 102 ILE A CA 1
ATOM 785 C C . ILE A 1 102 ? 2.459 -1.008 -3.982 1.00 90.94 102 ILE A C 1
ATOM 787 O O . ILE A 1 102 ? 2.401 -0.881 -2.760 1.00 90.94 102 ILE A O 1
ATOM 791 N N . PHE A 1 103 ? 2.953 -2.113 -4.551 1.00 91.44 103 PHE A N 1
ATOM 792 C CA . PHE A 1 103 ? 3.450 -3.241 -3.749 1.00 91.44 103 PHE A CA 1
ATOM 793 C C . PHE A 1 103 ? 4.613 -2.845 -2.838 1.00 91.44 103 PHE A C 1
ATOM 795 O O . PHE A 1 103 ? 4.625 -3.208 -1.664 1.00 91.44 103 PHE A O 1
ATOM 802 N N . VAL A 1 104 ? 5.565 -2.064 -3.345 1.00 91.38 104 VAL A N 1
ATOM 803 C CA . VAL A 1 104 ? 6.705 -1.570 -2.563 1.00 91.38 104 VAL A CA 1
ATOM 804 C C . VAL A 1 104 ? 6.245 -0.579 -1.502 1.00 91.38 104 VAL A C 1
ATOM 806 O O . VAL A 1 104 ? 6.741 -0.625 -0.384 1.00 91.38 104 VAL A O 1
ATOM 809 N N . THR A 1 105 ? 5.254 0.258 -1.800 1.00 91.00 105 THR A N 1
ATOM 810 C CA . THR A 1 105 ? 4.638 1.164 -0.820 1.00 91.00 105 THR A CA 1
ATOM 811 C C . THR A 1 105 ? 4.023 0.381 0.326 1.00 91.00 105 THR A C 1
ATOM 813 O O . THR A 1 105 ? 4.343 0.644 1.480 1.00 91.00 105 THR A O 1
ATOM 816 N N . LEU A 1 106 ? 3.190 -0.617 0.019 1.00 89.94 106 LEU A N 1
ATOM 817 C CA . LEU A 1 106 ? 2.590 -1.501 1.018 1.00 89.94 106 LEU A CA 1
ATOM 818 C C . LEU A 1 106 ? 3.665 -2.274 1.799 1.00 89.94 106 LEU A C 1
ATOM 820 O O . LEU A 1 106 ? 3.545 -2.430 3.013 1.00 89.94 106 LEU A O 1
ATOM 824 N N . GLY A 1 107 ? 4.740 -2.689 1.126 1.00 89.31 107 GLY A N 1
ATOM 825 C CA . GLY A 1 107 ? 5.904 -3.331 1.736 1.00 89.31 107 GLY A CA 1
ATOM 826 C C . GLY A 1 107 ? 6.629 -2.440 2.740 1.00 89.31 107 GLY A C 1
ATOM 827 O O . GLY A 1 107 ? 6.854 -2.843 3.879 1.00 89.31 107 GLY A O 1
ATOM 828 N N . ILE A 1 108 ? 6.929 -1.200 2.352 1.00 88.75 108 ILE A N 1
ATOM 829 C CA . ILE A 1 108 ? 7.539 -0.190 3.222 1.00 88.75 108 ILE A CA 1
ATOM 830 C C . ILE A 1 108 ? 6.588 0.136 4.378 1.00 88.75 108 ILE A C 1
ATOM 832 O O . ILE A 1 108 ? 7.013 0.165 5.528 1.00 88.75 108 ILE A O 1
ATOM 836 N N . MET A 1 109 ? 5.294 0.317 4.116 1.00 87.31 109 MET A N 1
ATOM 837 C CA . MET A 1 109 ? 4.311 0.563 5.172 1.00 87.31 109 MET A CA 1
ATOM 838 C C . MET A 1 109 ? 4.290 -0.564 6.204 1.00 87.31 109 MET A C 1
ATOM 840 O O . MET A 1 109 ? 4.294 -0.284 7.399 1.00 87.31 109 MET A O 1
ATOM 844 N N . ALA A 1 110 ? 4.335 -1.824 5.774 1.00 85.62 110 ALA A N 1
ATOM 845 C CA . ALA A 1 110 ? 4.416 -2.952 6.695 1.00 85.62 110 ALA A CA 1
ATOM 846 C C . ALA A 1 110 ? 5.754 -3.002 7.451 1.00 85.62 110 ALA A C 1
ATOM 848 O O . ALA A 1 110 ? 5.757 -3.224 8.661 1.00 85.62 110 ALA A O 1
ATOM 849 N N . ALA A 1 111 ? 6.878 -2.748 6.772 1.00 84.75 111 ALA A N 1
ATOM 850 C CA . ALA A 1 111 ? 8.211 -2.750 7.378 1.00 84.75 111 ALA A CA 1
ATOM 851 C C . ALA A 1 111 ? 8.363 -1.668 8.462 1.00 84.75 111 ALA A C 1
ATOM 853 O O . ALA A 1 111 ? 8.910 -1.928 9.531 1.00 84.75 111 ALA A O 1
ATOM 854 N N . PHE A 1 112 ? 7.820 -0.473 8.217 1.00 83.44 112 PHE A N 1
ATOM 855 C CA . PHE A 1 112 ? 7.821 0.651 9.159 1.00 83.44 112 PHE A CA 1
ATOM 856 C C . PHE A 1 112 ? 6.584 0.684 10.075 1.00 83.44 112 PHE A C 1
ATOM 858 O O . PHE A 1 112 ? 6.376 1.671 10.778 1.00 83.44 112 PHE A O 1
ATOM 865 N N . ARG A 1 113 ? 5.755 -0.373 10.071 1.00 83.19 113 ARG A N 1
ATOM 866 C CA . ARG A 1 113 ? 4.520 -0.506 10.873 1.00 83.19 113 ARG A CA 1
ATOM 867 C C . ARG A 1 113 ? 3.548 0.678 10.741 1.00 83.19 113 ARG A C 1
ATOM 869 O O . ARG A 1 113 ? 2.809 1.016 11.666 1.00 83.19 113 ARG A O 1
ATOM 876 N N . ILE A 1 114 ? 3.501 1.293 9.564 1.00 82.25 114 ILE A N 1
ATOM 877 C CA . ILE A 1 114 ? 2.574 2.379 9.246 1.00 82.25 114 ILE A CA 1
ATOM 878 C C . ILE A 1 114 ? 1.176 1.781 9.073 1.00 82.25 114 ILE A C 1
ATOM 880 O O . ILE A 1 114 ? 0.899 1.066 8.110 1.00 82.25 114 ILE A O 1
ATOM 884 N N . GLN A 1 115 ? 0.279 2.083 10.011 1.00 80.19 115 GLN A N 1
ATOM 885 C CA . GLN A 1 115 ? -1.086 1.563 9.986 1.00 80.19 115 GLN A CA 1
ATOM 886 C C . GLN A 1 115 ? -1.920 2.219 8.877 1.00 80.19 115 GLN A C 1
ATOM 888 O O . GLN A 1 115 ? -1.941 3.446 8.720 1.00 80.19 115 GLN A O 1
ATOM 893 N N . LEU A 1 116 ? -2.664 1.394 8.138 1.00 82.00 116 LEU A N 1
ATOM 894 C CA . LEU A 1 116 ? -3.708 1.870 7.237 1.00 82.00 116 LEU A CA 1
ATOM 895 C C . LEU A 1 116 ? -4.867 2.446 8.050 1.00 82.00 116 LEU A C 1
ATOM 897 O O . LEU A 1 116 ? -5.400 1.796 8.947 1.00 82.00 116 LEU A O 1
ATOM 901 N N . ASN A 1 117 ? -5.256 3.671 7.723 1.00 81.75 117 ASN A N 1
ATOM 902 C CA . ASN A 1 117 ? -6.372 4.377 8.330 1.00 81.75 117 ASN A CA 1
ATOM 903 C C . ASN A 1 117 ? -7.291 4.933 7.237 1.00 81.75 117 ASN A C 1
ATOM 905 O O . ASN A 1 117 ? -6.951 4.972 6.057 1.00 81.75 117 ASN A O 1
ATOM 909 N N . PHE A 1 118 ? -8.477 5.382 7.634 1.00 82.12 118 PHE A N 1
ATOM 910 C CA . PHE A 1 118 ? -9.484 5.845 6.683 1.00 82.12 118 PHE A CA 1
ATOM 911 C C . PHE A 1 118 ? -9.061 7.103 5.892 1.00 82.12 118 PHE A C 1
ATOM 913 O O . PHE A 1 118 ? -9.642 7.387 4.852 1.00 82.12 118 PHE A O 1
ATOM 920 N N . MET A 1 119 ? -8.039 7.838 6.350 1.00 85.62 119 MET A N 1
ATOM 921 C CA . MET A 1 119 ? -7.499 9.011 5.655 1.00 85.62 119 MET A CA 1
ATOM 922 C C . MET A 1 119 ? -6.453 8.610 4.606 1.00 85.62 119 MET A C 1
ATOM 924 O O . MET A 1 119 ? -6.527 9.041 3.459 1.00 85.62 119 MET A O 1
ATOM 928 N N . ASN A 1 120 ? -5.488 7.759 4.966 1.00 89.06 120 ASN A N 1
ATOM 929 C CA . ASN A 1 120 ? -4.382 7.384 4.083 1.00 89.06 120 ASN A CA 1
ATOM 930 C C . ASN A 1 120 ? -4.775 6.368 2.998 1.00 89.06 120 ASN A C 1
ATOM 932 O O . ASN A 1 120 ? -4.127 6.326 1.956 1.00 89.06 120 ASN A O 1
ATOM 936 N N . VAL A 1 121 ? -5.872 5.624 3.171 1.00 86.81 121 VAL A N 1
ATOM 937 C CA . VAL A 1 121 ? -6.432 4.757 2.116 1.00 86.81 121 VAL A CA 1
ATOM 938 C C . VAL A 1 121 ? -6.816 5.560 0.866 1.00 86.81 121 VAL A C 1
ATOM 940 O O . VAL A 1 121 ? -6.686 5.065 -0.253 1.00 86.81 121 VAL A O 1
ATOM 943 N N . LEU A 1 122 ? -7.208 6.828 1.024 1.00 86.31 122 LEU A N 1
ATOM 944 C CA . LEU A 1 122 ? -7.573 7.707 -0.093 1.00 86.31 122 LEU A CA 1
ATOM 945 C C . LEU A 1 122 ? -6.375 8.111 -0.966 1.00 86.31 122 LEU A C 1
ATOM 947 O O . LEU A 1 122 ? -6.555 8.638 -2.061 1.00 86.31 122 LEU A O 1
ATOM 951 N N . VAL A 1 123 ? -5.151 7.846 -0.509 1.00 91.44 123 VAL A N 1
ATOM 952 C CA . VAL A 1 123 ? -3.921 8.181 -1.232 1.00 91.44 123 VAL A CA 1
ATOM 953 C C . VAL A 1 123 ? -3.610 7.165 -2.330 1.00 91.44 123 VAL A C 1
ATOM 955 O O . VAL A 1 123 ? -2.968 7.518 -3.316 1.00 91.44 123 VAL A O 1
ATOM 958 N N . PHE A 1 124 ? -4.082 5.917 -2.232 1.00 90.38 124 PHE A N 1
ATOM 959 C CA . PHE A 1 124 ? -3.763 4.896 -3.238 1.00 90.38 124 PHE A CA 1
ATOM 960 C C . PHE A 1 124 ? -4.247 5.247 -4.655 1.00 90.38 124 PHE A C 1
ATOM 962 O O . PHE A 1 124 ? -3.434 5.141 -5.572 1.00 90.38 124 PHE A O 1
ATOM 969 N N . PRO A 1 125 ? -5.490 5.726 -4.878 1.00 89.69 125 PRO A N 1
ATOM 970 C CA . PRO A 1 125 ? -5.908 6.227 -6.191 1.00 89.69 125 PRO A CA 1
ATOM 971 C C . PRO A 1 125 ? -5.035 7.376 -6.717 1.00 89.69 125 PRO A C 1
ATOM 973 O O . PRO A 1 125 ? -4.772 7.463 -7.915 1.00 89.69 125 PRO A O 1
ATOM 976 N N . VAL A 1 126 ? -4.530 8.231 -5.824 1.00 91.19 126 VAL A N 1
ATOM 977 C CA . VAL A 1 126 ? -3.644 9.344 -6.189 1.00 91.19 126 VAL A CA 1
ATOM 978 C C . VAL A 1 126 ? -2.270 8.837 -6.626 1.00 91.19 126 VAL A C 1
ATOM 980 O O . VAL A 1 126 ? -1.759 9.258 -7.665 1.00 91.19 126 VAL A O 1
ATOM 983 N N . ILE A 1 127 ? -1.694 7.888 -5.879 1.00 92.56 127 ILE A N 1
ATOM 984 C CA . ILE A 1 127 ? -0.459 7.195 -6.272 1.00 92.56 127 ILE A CA 1
ATOM 985 C C . ILE A 1 127 ? -0.669 6.494 -7.613 1.00 92.56 127 ILE A C 1
ATOM 987 O O . ILE A 1 127 ? 0.240 6.516 -8.442 1.00 92.56 127 ILE A O 1
ATOM 991 N N . ILE A 1 128 ? -1.860 5.926 -7.854 1.00 90.75 128 ILE A N 1
ATOM 992 C CA . ILE A 1 128 ? -2.174 5.314 -9.141 1.00 90.75 128 ILE A CA 1
ATOM 993 C C 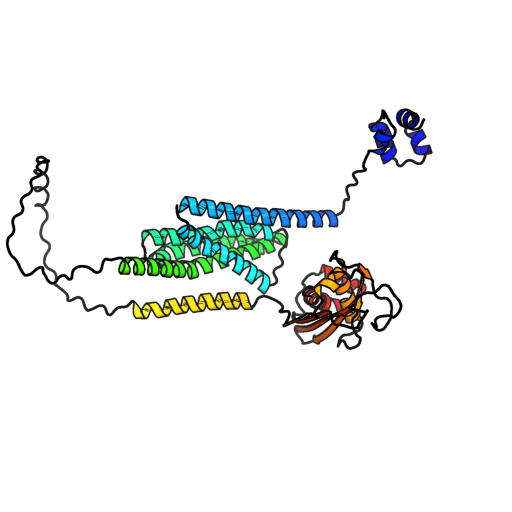. ILE A 1 128 ? -2.060 6.340 -10.264 1.00 90.75 128 ILE A C 1
ATOM 995 O O . ILE A 1 128 ? -1.259 6.150 -11.177 1.00 90.75 128 ILE A O 1
ATOM 999 N N . GLY A 1 129 ? -2.806 7.441 -10.168 1.00 88.75 129 GLY A N 1
ATOM 1000 C CA . GLY A 1 129 ? -2.794 8.497 -11.182 1.00 88.75 129 GLY A CA 1
ATOM 1001 C C . GLY A 1 129 ? -1.387 9.031 -11.464 1.00 88.75 129 GLY A C 1
ATOM 1002 O O . GLY A 1 129 ? -1.004 9.190 -12.622 1.00 88.75 129 GLY A O 1
ATOM 1003 N N . TYR A 1 130 ? -0.590 9.237 -10.414 1.00 90.25 130 TYR A N 1
ATOM 1004 C CA . TYR A 1 130 ? 0.775 9.740 -10.542 1.00 90.25 130 TYR A CA 1
ATOM 1005 C C . TYR A 1 130 ? 1.757 8.705 -11.117 1.00 90.25 130 TYR A C 1
ATOM 1007 O O . TYR A 1 130 ? 2.582 9.038 -11.965 1.00 90.25 130 TYR A O 1
ATOM 1015 N N . GLY A 1 131 ? 1.704 7.448 -10.669 1.00 87.06 131 GLY A N 1
ATOM 1016 C CA . GLY A 1 131 ? 2.710 6.431 -10.998 1.00 87.06 131 GLY A CA 1
ATOM 1017 C C . GLY A 1 131 ? 2.739 6.033 -12.476 1.00 87.06 131 GLY A C 1
ATOM 1018 O O . GLY A 1 131 ? 3.789 5.667 -13.008 1.00 87.06 131 GLY A O 1
ATOM 1019 N N . ILE A 1 132 ? 1.606 6.156 -13.169 1.00 90.88 132 ILE A N 1
ATOM 1020 C CA . ILE A 1 132 ? 1.472 5.790 -14.587 1.00 90.88 132 ILE A CA 1
ATOM 1021 C C . ILE A 1 132 ? 2.310 6.695 -15.492 1.00 90.88 132 ILE A C 1
ATOM 1023 O O . ILE A 1 132 ? 2.909 6.217 -16.458 1.00 90.88 132 ILE A O 1
ATOM 1027 N N . GLN A 1 133 ? 2.373 7.997 -15.194 1.00 89.25 133 GLN A N 1
ATOM 1028 C CA . GLN A 1 133 ? 3.003 8.974 -16.088 1.00 89.25 133 GLN A CA 1
ATOM 1029 C C . GLN A 1 133 ? 4.484 8.648 -16.328 1.00 89.25 133 GLN A C 1
ATOM 1031 O O . GLN A 1 133 ? 4.969 8.743 -17.454 1.00 89.25 133 GLN A O 1
ATOM 1036 N N . ASN A 1 134 ? 5.180 8.162 -15.294 1.00 88.00 134 ASN A N 1
ATOM 1037 C CA . ASN A 1 134 ? 6.597 7.822 -15.366 1.00 88.00 134 ASN A CA 1
ATOM 1038 C C . ASN A 1 134 ? 6.839 6.687 -16.372 1.00 88.00 134 ASN A C 1
ATOM 1040 O O . ASN A 1 134 ? 7.781 6.739 -17.161 1.00 88.00 134 ASN A O 1
ATOM 1044 N N . GLY A 1 135 ? 5.952 5.687 -16.391 1.00 88.50 135 GLY A N 1
ATOM 1045 C CA . GLY A 1 135 ? 5.988 4.594 -17.361 1.00 88.50 135 GLY A CA 1
ATOM 1046 C C . GLY A 1 135 ? 5.627 5.039 -18.779 1.00 88.50 135 GLY A C 1
ATOM 1047 O O . GLY A 1 135 ? 6.221 4.546 -19.739 1.00 88.50 135 GLY A O 1
ATOM 1048 N N . ILE A 1 136 ? 4.688 5.980 -18.930 1.00 91.56 136 ILE A N 1
ATOM 1049 C CA . ILE A 1 136 ? 4.305 6.541 -20.236 1.00 91.56 136 ILE A CA 1
ATOM 1050 C C . ILE A 1 136 ? 5.469 7.323 -20.848 1.00 91.56 136 ILE A C 1
ATOM 1052 O O . ILE A 1 136 ? 5.831 7.054 -21.991 1.00 91.56 136 ILE A O 1
ATOM 1056 N N . TYR A 1 137 ? 6.072 8.263 -20.113 1.00 90.31 137 TYR A N 1
ATOM 1057 C CA . TYR A 1 137 ? 7.123 9.136 -20.648 1.00 90.31 137 TYR A CA 1
ATOM 1058 C C . TYR A 1 137 ? 8.355 8.351 -21.115 1.00 90.31 137 TYR A C 1
ATOM 1060 O O . TYR A 1 137 ? 8.869 8.598 -22.209 1.00 90.31 137 TYR A O 1
ATOM 1068 N N . ILE A 1 138 ? 8.800 7.372 -20.319 1.00 90.19 138 ILE A N 1
ATOM 1069 C CA . ILE A 1 138 ? 9.947 6.522 -20.671 1.00 90.19 138 ILE A CA 1
ATOM 1070 C C . ILE A 1 138 ? 9.619 5.674 -21.902 1.00 90.19 138 ILE A C 1
ATOM 1072 O O . ILE A 1 138 ? 10.410 5.629 -22.844 1.00 90.19 138 ILE A O 1
ATOM 1076 N N . TYR A 1 139 ? 8.448 5.028 -21.919 1.00 90.00 139 TYR A N 1
ATOM 1077 C CA . TYR A 1 139 ? 8.038 4.186 -23.041 1.00 90.00 139 TYR A CA 1
ATOM 1078 C C . TYR A 1 139 ? 7.882 4.994 -24.336 1.00 90.00 139 TYR A C 1
ATOM 1080 O O . TYR A 1 139 ? 8.369 4.581 -25.389 1.00 90.00 139 TYR A O 1
ATOM 1088 N N . TYR A 1 140 ? 7.227 6.153 -24.265 1.00 88.94 140 TYR A N 1
ATOM 1089 C CA . TYR A 1 140 ? 6.987 7.007 -25.422 1.00 88.94 140 TYR A CA 1
ATOM 1090 C C . TYR A 1 140 ? 8.306 7.462 -26.049 1.00 88.94 140 TYR A C 1
ATOM 1092 O O . TYR A 1 140 ? 8.493 7.307 -27.255 1.00 88.94 140 TYR A O 1
ATOM 1100 N N . ARG A 1 141 ? 9.270 7.921 -25.239 1.00 88.94 141 ARG A N 1
ATOM 1101 C CA . ARG A 1 141 ? 10.567 8.333 -25.786 1.00 88.94 141 ARG A CA 1
ATOM 1102 C C . ARG A 1 141 ? 11.391 7.162 -26.306 1.00 88.94 141 ARG A C 1
ATOM 1104 O O . ARG A 1 141 ? 12.050 7.278 -27.336 1.00 88.94 141 ARG A O 1
ATOM 1111 N N . PHE A 1 142 ? 11.316 6.014 -25.638 1.00 88.44 142 PHE A N 1
ATOM 1112 C CA . PHE A 1 142 ? 11.924 4.789 -26.144 1.00 88.44 142 PHE A CA 1
ATOM 1113 C C . PHE A 1 142 ? 11.363 4.386 -27.517 1.00 88.44 142 PHE A C 1
ATOM 1115 O O . PHE A 1 142 ? 12.111 3.906 -28.368 1.00 88.44 142 PHE A O 1
ATOM 1122 N N . ARG A 1 143 ? 10.066 4.602 -27.760 1.00 85.94 143 ARG A N 1
ATOM 1123 C CA . ARG A 1 143 ? 9.429 4.307 -29.048 1.00 85.94 143 ARG A CA 1
ATOM 1124 C C . ARG A 1 143 ? 9.956 5.183 -30.190 1.00 85.94 143 ARG A C 1
ATOM 1126 O O . ARG A 1 143 ? 9.985 4.698 -31.313 1.00 85.94 143 ARG A O 1
ATOM 1133 N N . GLU A 1 144 ? 10.356 6.424 -29.919 1.00 83.50 144 GLU A N 1
ATOM 1134 C CA . GLU A 1 144 ? 10.907 7.340 -30.931 1.00 83.50 144 GLU A CA 1
ATOM 1135 C C . GLU A 1 144 ? 12.363 7.009 -31.290 1.00 83.50 144 GLU A C 1
ATOM 1137 O O . GLU A 1 144 ? 12.714 6.952 -32.466 1.00 83.50 144 GLU A O 1
ATOM 1142 N N . ASP A 1 145 ? 13.212 6.780 -30.284 1.00 78.75 145 ASP A N 1
ATOM 1143 C CA . ASP A 1 145 ? 14.660 6.625 -30.482 1.00 78.75 145 ASP A CA 1
ATOM 1144 C C . ASP A 1 145 ? 15.113 5.157 -30.641 1.00 78.75 145 ASP A C 1
ATOM 1146 O O . ASP A 1 145 ? 16.246 4.906 -31.055 1.00 78.75 145 ASP A O 1
ATOM 1150 N N . HIS A 1 146 ? 14.273 4.179 -30.269 1.00 81.75 146 HIS A N 1
ATOM 1151 C CA . HIS A 1 146 ? 14.598 2.741 -30.176 1.00 81.75 146 HIS A CA 1
ATOM 1152 C C . HIS A 1 146 ? 15.894 2.421 -29.399 1.00 81.75 146 HIS A C 1
ATOM 1154 O O . HIS A 1 146 ? 16.488 1.348 -29.549 1.00 81.75 146 HIS A O 1
ATOM 1160 N N . ASP A 1 147 ? 16.323 3.351 -28.546 1.00 83.62 147 ASP A N 1
ATOM 1161 C CA . ASP A 1 147 ? 17.507 3.264 -27.700 1.00 83.62 147 ASP A CA 1
ATOM 1162 C C . ASP A 1 147 ? 17.131 3.687 -26.277 1.00 83.62 147 ASP A C 1
ATOM 1164 O O . ASP A 1 147 ? 16.850 4.855 -25.994 1.00 83.62 147 ASP A O 1
ATOM 1168 N N . VAL A 1 148 ? 17.141 2.709 -25.368 1.00 85.44 148 VAL A N 1
ATOM 1169 C CA . VAL A 1 148 ? 16.804 2.890 -23.950 1.00 85.44 148 VAL A CA 1
ATOM 1170 C C . VAL A 1 148 ? 17.733 3.905 -23.283 1.00 85.44 148 VAL A C 1
ATOM 1172 O O . VAL A 1 148 ? 17.285 4.703 -22.461 1.00 85.44 148 VAL A O 1
ATOM 1175 N N . ILE A 1 149 ? 19.021 3.920 -23.642 1.00 84.62 149 ILE A N 1
ATOM 1176 C CA . ILE A 1 149 ? 20.019 4.786 -23.000 1.00 84.62 149 ILE A CA 1
ATOM 1177 C C . ILE A 1 149 ? 19.755 6.239 -23.377 1.00 84.62 149 ILE A C 1
ATOM 1179 O O . ILE A 1 149 ? 19.761 7.120 -22.516 1.00 84.62 149 ILE A O 1
ATOM 1183 N N . ARG A 1 150 ? 19.502 6.488 -24.663 1.00 83.50 150 ARG A N 1
ATOM 1184 C CA . ARG A 1 150 ? 19.193 7.827 -25.166 1.00 83.50 150 ARG A CA 1
ATOM 1185 C C . ARG A 1 150 ? 17.856 8.331 -24.616 1.00 83.50 150 ARG A C 1
ATOM 1187 O O . ARG A 1 150 ? 17.792 9.478 -24.175 1.00 83.50 150 ARG A O 1
ATOM 1194 N N . ALA A 1 151 ? 16.836 7.474 -24.556 1.00 86.62 151 ALA A N 1
ATOM 1195 C CA . ALA A 1 151 ? 15.548 7.817 -23.959 1.00 86.62 151 ALA A CA 1
ATOM 1196 C C . ALA A 1 151 ? 15.688 8.213 -22.477 1.00 86.62 151 ALA A C 1
ATOM 1198 O O . ALA A 1 151 ? 15.210 9.273 -22.071 1.00 86.62 151 ALA A O 1
ATOM 1199 N N . MET A 1 152 ? 16.418 7.418 -21.686 1.00 88.81 152 MET A N 1
ATOM 1200 C CA . MET A 1 152 ? 16.671 7.704 -20.269 1.00 88.81 152 MET A CA 1
ATOM 1201 C C . MET A 1 152 ? 17.512 8.966 -20.051 1.00 88.81 152 MET A C 1
ATOM 1203 O O . MET A 1 152 ? 17.243 9.713 -19.113 1.00 88.81 152 MET A O 1
ATOM 1207 N N . ALA A 1 153 ? 18.498 9.238 -20.910 1.00 87.06 153 ALA A N 1
ATOM 1208 C CA . ALA A 1 153 ? 19.336 10.432 -20.797 1.00 87.06 153 ALA A CA 1
ATOM 1209 C C . ALA A 1 153 ? 18.550 11.738 -21.001 1.00 87.06 153 ALA A C 1
ATOM 1211 O O . ALA A 1 153 ? 18.886 12.748 -20.388 1.00 87.06 153 ALA A O 1
ATOM 1212 N N . MET A 1 154 ? 17.507 11.723 -21.836 1.00 87.44 154 MET A N 1
ATOM 1213 C CA . MET A 1 154 ? 16.677 12.907 -22.085 1.00 87.44 154 MET A CA 1
ATOM 1214 C C . MET A 1 154 ? 15.520 13.040 -21.096 1.00 87.44 154 MET A C 1
ATOM 1216 O O . MET A 1 154 ? 15.282 14.123 -20.571 1.00 87.44 154 MET A O 1
ATOM 1220 N N . VAL A 1 155 ? 14.800 11.949 -20.832 1.00 92.12 155 VAL A N 1
ATOM 1221 C CA . VAL A 1 155 ? 13.560 11.992 -20.041 1.00 92.12 155 VAL A CA 1
ATOM 1222 C C . VAL A 1 155 ? 13.812 11.784 -18.546 1.00 92.12 155 VAL A C 1
ATOM 1224 O O . VAL A 1 155 ? 13.079 12.328 -17.722 1.00 92.12 155 VAL A O 1
ATOM 1227 N N . GLY A 1 156 ? 14.868 11.059 -18.170 1.00 90.00 156 GLY A N 1
ATOM 1228 C CA . GLY A 1 156 ? 15.195 10.761 -16.773 1.00 90.00 156 GLY A CA 1
ATOM 1229 C C . GLY A 1 156 ? 15.295 12.007 -15.883 1.00 90.00 156 GLY A C 1
ATOM 1230 O O . GLY A 1 156 ? 14.591 12.063 -14.874 1.00 90.00 156 GLY A O 1
ATOM 1231 N N . PRO A 1 157 ? 16.086 13.038 -16.249 1.00 91.69 157 PRO A N 1
ATOM 1232 C CA . PRO A 1 157 ? 16.184 14.267 -15.459 1.00 91.69 157 PRO A CA 1
ATOM 1233 C C . PRO A 1 157 ? 14.845 15.000 -15.296 1.00 91.69 157 PRO A C 1
ATOM 1235 O O . PRO A 1 157 ? 14.552 15.498 -14.211 1.00 91.69 157 PRO A O 1
ATOM 1238 N N . ALA A 1 158 ? 14.006 15.023 -16.339 1.00 92.88 158 ALA A N 1
ATOM 1239 C CA . ALA A 1 158 ? 12.688 15.659 -16.293 1.00 92.88 158 ALA A CA 1
ATOM 1240 C C . ALA A 1 158 ? 11.718 14.915 -15.356 1.00 92.88 158 ALA A C 1
ATOM 1242 O O . ALA A 1 158 ? 11.005 15.545 -14.569 1.00 92.88 158 ALA A O 1
ATOM 1243 N N . ILE A 1 159 ? 11.730 13.578 -15.381 1.00 93.50 159 ILE A N 1
ATOM 1244 C CA . ILE A 1 159 ? 10.941 12.747 -14.458 1.00 93.50 159 ILE A CA 1
ATOM 1245 C C . ILE A 1 159 ? 11.411 12.952 -13.014 1.00 93.50 159 ILE A C 1
ATOM 1247 O O . ILE A 1 159 ? 10.586 13.138 -12.121 1.00 93.50 159 ILE A O 1
ATOM 1251 N N . ILE A 1 160 ? 12.724 12.966 -12.767 1.00 94.19 160 ILE A N 1
ATOM 1252 C CA . ILE A 1 160 ? 13.271 13.190 -11.420 1.00 94.19 160 ILE A CA 1
ATOM 1253 C C . ILE A 1 160 ? 12.856 14.566 -10.897 1.00 94.19 160 ILE A C 1
ATOM 1255 O O . ILE A 1 160 ? 12.364 14.661 -9.776 1.00 94.19 160 ILE A O 1
ATOM 1259 N N . ALA A 1 161 ? 13.007 15.617 -11.707 1.00 94.38 161 ALA A N 1
ATOM 1260 C CA . ALA A 1 161 ? 12.662 16.978 -11.308 1.00 94.38 161 ALA A CA 1
ATOM 1261 C C . ALA A 1 161 ? 11.164 17.123 -10.985 1.00 94.38 161 ALA A C 1
ATOM 1263 O O . ALA A 1 161 ? 10.814 17.604 -9.909 1.00 94.38 161 ALA A O 1
ATOM 1264 N N . SER A 1 162 ? 10.283 16.650 -11.872 1.00 94.12 162 SER A N 1
ATOM 1265 C CA . SER A 1 162 ? 8.824 16.695 -11.664 1.00 94.12 162 SER A CA 1
ATOM 1266 C C . SER A 1 162 ? 8.349 15.821 -10.497 1.00 94.12 162 SER A C 1
ATOM 1268 O O . SER A 1 162 ? 7.386 16.161 -9.803 1.00 94.12 162 SER A O 1
ATOM 1270 N N . THR A 1 163 ? 9.036 14.711 -10.226 1.00 94.00 163 THR A N 1
ATOM 1271 C CA . THR A 1 163 ? 8.719 13.874 -9.065 1.00 94.00 163 THR A CA 1
ATOM 1272 C C . THR A 1 163 ? 9.203 14.480 -7.768 1.00 94.00 163 THR A C 1
ATOM 1274 O O . THR A 1 163 ? 8.484 14.433 -6.771 1.00 94.00 163 THR A O 1
ATOM 1277 N N . LEU A 1 164 ? 10.367 15.123 -7.769 1.00 94.62 164 LEU A N 1
ATOM 1278 C CA . LEU A 1 164 ? 10.887 15.782 -6.582 1.00 94.62 164 LEU A CA 1
ATOM 1279 C C . LEU A 1 164 ? 10.010 16.966 -6.156 1.00 94.62 164 LEU A C 1
ATOM 1281 O O . LEU A 1 164 ? 9.723 17.100 -4.970 1.00 94.62 164 LEU A O 1
ATOM 1285 N N . THR A 1 165 ? 9.511 17.777 -7.096 1.00 95.06 165 THR A N 1
ATOM 1286 C CA . THR A 1 165 ? 8.569 18.865 -6.766 1.00 95.06 165 THR A CA 1
ATOM 1287 C C . THR A 1 165 ? 7.275 18.324 -6.159 1.00 95.06 165 THR A C 1
ATOM 1289 O O . THR A 1 165 ? 6.767 18.872 -5.181 1.00 95.06 165 THR A O 1
ATOM 1292 N N . THR A 1 166 ? 6.781 17.198 -6.677 1.00 94.50 166 THR A N 1
ATOM 1293 C CA . THR A 1 166 ? 5.590 16.528 -6.143 1.00 94.50 166 THR A CA 1
ATOM 1294 C C . THR A 1 166 ? 5.848 15.956 -4.745 1.00 94.50 166 THR A C 1
ATOM 1296 O O . THR A 1 166 ? 5.022 16.125 -3.848 1.00 94.50 166 THR A O 1
ATOM 1299 N N . LEU A 1 167 ? 7.012 15.337 -4.521 1.00 95.69 167 LEU A N 1
ATOM 1300 C CA . LEU A 1 167 ? 7.434 14.851 -3.205 1.00 95.69 167 LEU A CA 1
ATOM 1301 C C . LEU A 1 167 ? 7.524 15.981 -2.185 1.00 95.69 167 LEU A C 1
ATOM 1303 O O . LEU A 1 167 ? 7.085 15.791 -1.055 1.00 95.69 167 LEU A O 1
ATOM 1307 N N . VAL A 1 168 ? 8.046 17.148 -2.563 1.00 95.31 168 VAL A N 1
ATOM 1308 C CA . VAL A 1 168 ? 8.063 18.332 -1.691 1.00 95.31 168 VAL A CA 1
ATOM 1309 C C . VAL A 1 168 ? 6.633 18.751 -1.334 1.00 95.31 168 VAL A C 1
ATOM 1311 O O . VAL A 1 168 ? 6.343 18.971 -0.158 1.00 95.31 168 VAL A O 1
ATOM 1314 N N . GLY A 1 169 ? 5.719 18.768 -2.309 1.00 95.38 169 GLY A N 1
ATOM 1315 C CA . GLY A 1 169 ? 4.300 19.056 -2.086 1.00 95.38 169 GLY A CA 1
ATOM 1316 C C . GLY A 1 169 ? 3.647 18.112 -1.073 1.00 95.38 169 GLY A C 1
ATOM 1317 O O . GLY A 1 169 ? 3.104 18.569 -0.069 1.00 95.38 169 GLY A O 1
ATOM 1318 N N . TRP A 1 170 ? 3.755 16.796 -1.269 1.00 95.00 170 TRP A N 1
ATOM 1319 C CA . TRP A 1 170 ? 3.184 15.814 -0.333 1.00 95.00 170 TRP A CA 1
ATOM 1320 C C . TRP A 1 170 ? 3.898 15.784 1.018 1.00 95.00 170 TRP A C 1
ATOM 1322 O O . TRP A 1 170 ? 3.255 15.592 2.049 1.00 95.00 170 TRP A O 1
ATOM 1332 N N . SER A 1 171 ? 5.207 16.034 1.038 1.00 94.50 171 SER A N 1
ATOM 1333 C CA . SER A 1 171 ? 5.983 16.085 2.280 1.00 94.50 171 SER A CA 1
ATOM 1334 C C . SER A 1 171 ? 5.677 17.329 3.114 1.00 94.50 171 SER A C 1
ATOM 1336 O O . SER A 1 171 ? 5.886 17.300 4.323 1.00 94.50 171 SER A O 1
ATOM 1338 N N . SER A 1 172 ? 5.122 18.396 2.530 1.00 95.94 172 SER A N 1
ATOM 1339 C CA . SER A 1 172 ? 4.670 19.564 3.302 1.00 95.94 172 SER A CA 1
ATOM 1340 C C . SER A 1 172 ? 3.587 19.209 4.336 1.00 95.94 172 SER A C 1
ATOM 1342 O O . SER A 1 172 ? 3.567 19.772 5.430 1.00 95.94 172 SER A O 1
ATOM 1344 N N . LEU A 1 173 ? 2.764 18.186 4.061 1.00 93.94 173 LEU A N 1
ATOM 1345 C CA . LEU A 1 173 ? 1.748 17.669 4.991 1.00 93.94 173 LEU A CA 1
ATOM 1346 C C . LEU A 1 173 ? 2.350 17.050 6.262 1.00 93.94 173 LEU A C 1
ATOM 1348 O O . LEU A 1 173 ? 1.633 16.846 7.239 1.00 93.94 173 LEU A O 1
ATOM 1352 N N . LEU A 1 174 ? 3.655 16.760 6.288 1.00 92.19 174 LEU A N 1
ATOM 1353 C CA . LEU A 1 174 ? 4.337 16.237 7.476 1.00 92.19 174 LEU A CA 1
ATOM 1354 C C . LEU A 1 174 ? 4.410 17.252 8.622 1.00 92.19 174 LEU A C 1
ATOM 1356 O O . LEU A 1 174 ? 4.560 16.844 9.778 1.00 92.19 174 LEU A O 1
ATOM 1360 N N . ILE A 1 175 ? 4.313 18.540 8.284 1.00 93.50 175 ILE A N 1
ATOM 1361 C CA . ILE A 1 175 ? 4.335 19.671 9.217 1.00 93.50 175 ILE A CA 1
ATOM 1362 C C . ILE A 1 175 ? 2.948 19.875 9.853 1.00 93.50 175 ILE A C 1
ATOM 1364 O O . ILE A 1 175 ? 2.834 20.546 10.871 1.00 93.50 175 ILE A O 1
ATOM 1368 N N . ALA A 1 176 ? 1.889 19.274 9.300 1.00 92.50 176 ALA A N 1
ATOM 1369 C CA . ALA A 1 176 ? 0.541 19.430 9.829 1.00 92.50 176 ALA A CA 1
ATOM 1370 C C . ALA A 1 176 ? 0.383 18.785 11.219 1.00 92.50 176 ALA A C 1
ATOM 1372 O O . ALA A 1 176 ? 0.729 17.616 11.421 1.00 92.50 176 ALA A O 1
ATOM 1373 N N . ASP A 1 177 ? -0.245 19.515 12.145 1.00 89.75 177 ASP A N 1
ATOM 1374 C CA . ASP A 1 177 ? -0.542 19.035 13.505 1.00 89.75 177 ASP A CA 1
ATOM 1375 C C . ASP A 1 177 ? -1.547 17.874 13.512 1.00 89.75 177 ASP A C 1
ATOM 1377 O O . ASP A 1 177 ? -1.536 16.991 14.378 1.00 89.75 177 ASP A O 1
ATOM 1381 N N . GLN A 1 178 ? -2.428 17.835 12.510 1.00 90.69 178 GLN A N 1
ATOM 1382 C CA . GLN A 1 178 ? -3.427 16.787 12.387 1.00 90.69 178 GLN A CA 1
ATOM 1383 C C . GLN A 1 178 ? -2.784 15.469 11.930 1.00 90.69 178 GLN A C 1
ATOM 1385 O O . GLN A 1 178 ? -2.410 15.301 10.767 1.00 90.69 178 GLN A O 1
ATOM 1390 N N . LYS A 1 179 ? -2.761 14.472 12.828 1.00 85.56 179 LYS A N 1
ATOM 1391 C CA . LYS A 1 179 ? -2.197 13.125 12.581 1.00 85.56 179 LYS A CA 1
ATOM 1392 C C . LYS A 1 179 ? -2.704 12.462 11.289 1.00 85.56 179 LYS A C 1
ATOM 1394 O O . LYS A 1 179 ? -1.947 11.753 10.630 1.00 85.56 179 LYS A O 1
ATOM 1399 N N . GLY A 1 180 ? -3.965 12.702 10.915 1.00 85.88 180 GLY A N 1
ATOM 1400 C CA . GLY A 1 180 ? -4.548 12.198 9.666 1.00 85.88 180 GLY A CA 1
ATOM 1401 C C . GLY A 1 180 ? -3.861 12.757 8.414 1.00 85.88 180 GLY A C 1
ATOM 1402 O O . GLY A 1 180 ? -3.485 11.986 7.535 1.00 85.88 180 GLY A O 1
ATOM 1403 N N . LEU A 1 181 ? -3.625 14.073 8.370 1.00 90.44 181 LEU A N 1
ATOM 1404 C CA . LEU A 1 181 ? -2.937 14.741 7.258 1.00 90.44 181 LEU A CA 1
ATOM 1405 C C . LEU A 1 181 ? -1.470 14.318 7.172 1.00 90.44 181 LEU A C 1
ATOM 1407 O O . LEU A 1 181 ? -0.978 13.994 6.092 1.00 90.44 181 LEU A O 1
ATOM 1411 N N . LYS A 1 182 ? -0.800 14.211 8.322 1.00 91.94 182 LYS A N 1
ATOM 1412 C CA . LYS A 1 182 ? 0.572 13.702 8.389 1.00 91.94 182 LYS A CA 1
ATOM 1413 C C . LYS A 1 182 ? 0.678 12.281 7.835 1.00 91.94 182 LYS A C 1
ATOM 1415 O O . LYS A 1 182 ? 1.582 11.989 7.058 1.00 91.94 182 LYS A O 1
ATOM 1420 N N . SER A 1 183 ? -0.265 11.402 8.182 1.00 90.62 183 SER A N 1
ATOM 1421 C CA . SER A 1 183 ? -0.296 10.025 7.673 1.00 90.62 183 SER A CA 1
ATOM 1422 C C . SER A 1 183 ? -0.492 9.959 6.155 1.00 90.62 183 SER A C 1
ATOM 1424 O O . SER A 1 183 ? 0.189 9.175 5.496 1.00 90.62 183 SER A O 1
ATOM 1426 N N . ILE A 1 184 ? -1.365 10.805 5.600 1.00 93.31 184 ILE A N 1
ATOM 1427 C CA . ILE A 1 184 ? -1.550 10.958 4.149 1.00 93.31 184 ILE A CA 1
ATOM 1428 C C . ILE A 1 184 ? -0.225 11.354 3.483 1.00 93.31 184 ILE A C 1
ATOM 1430 O O . ILE A 1 184 ? 0.193 10.697 2.530 1.00 93.31 184 ILE A O 1
ATOM 1434 N N . GLY A 1 185 ? 0.455 12.381 4.005 1.00 94.25 185 GLY A N 1
ATOM 1435 C CA . GLY A 1 185 ? 1.730 12.866 3.465 1.00 94.25 185 GLY A CA 1
ATOM 1436 C C . GLY A 1 185 ? 2.826 11.799 3.460 1.00 94.25 185 GLY A C 1
ATOM 1437 O O . GLY A 1 185 ? 3.491 11.607 2.446 1.00 94.25 185 GLY A O 1
ATOM 1438 N N . ILE A 1 186 ? 2.966 11.042 4.556 1.00 93.94 186 ILE A N 1
ATOM 1439 C CA . ILE A 1 186 ? 3.941 9.940 4.651 1.00 93.94 186 ILE A CA 1
ATOM 1440 C C . ILE A 1 186 ? 3.683 8.889 3.564 1.00 93.94 186 ILE A C 1
ATOM 1442 O O . ILE A 1 186 ? 4.599 8.528 2.824 1.00 93.94 186 ILE A O 1
ATOM 1446 N N . VAL A 1 187 ? 2.443 8.398 3.454 1.00 94.56 187 VAL A N 1
ATOM 1447 C CA . VAL A 1 187 ? 2.095 7.327 2.504 1.00 94.56 187 VAL A CA 1
ATOM 1448 C C . VAL A 1 187 ? 2.245 7.803 1.059 1.00 94.56 187 VAL A C 1
ATOM 1450 O O . VAL A 1 187 ? 2.796 7.075 0.233 1.00 94.56 187 VAL A O 1
ATOM 1453 N N . ALA A 1 188 ? 1.833 9.037 0.757 1.00 95.06 188 ALA A N 1
ATOM 1454 C CA . ALA A 1 188 ? 1.975 9.617 -0.574 1.00 95.06 188 ALA A CA 1
ATOM 1455 C C . ALA A 1 188 ? 3.446 9.762 -0.978 1.00 95.06 188 ALA A C 1
ATOM 1457 O O . ALA A 1 188 ? 3.822 9.335 -2.070 1.00 95.06 188 ALA A O 1
ATOM 1458 N N . SER A 1 189 ? 4.294 10.295 -0.093 1.00 95.75 189 SER A N 1
ATOM 1459 C CA . SER A 1 189 ? 5.723 10.464 -0.370 1.00 95.75 189 SER A CA 1
ATOM 1460 C C . SER A 1 189 ? 6.428 9.124 -0.596 1.00 95.75 189 SER A C 1
ATOM 1462 O O . SER A 1 189 ? 7.227 8.998 -1.526 1.00 95.75 189 SER A O 1
ATOM 1464 N N . ILE A 1 190 ? 6.096 8.093 0.188 1.00 95.19 190 ILE A N 1
ATOM 1465 C CA . ILE A 1 190 ? 6.623 6.735 -0.022 1.00 95.19 190 ILE A CA 1
ATOM 1466 C C . ILE A 1 190 ? 6.143 6.168 -1.366 1.00 95.19 190 ILE A C 1
ATOM 1468 O O . ILE A 1 190 ? 6.936 5.583 -2.106 1.00 95.19 190 ILE A O 1
ATOM 1472 N N . GLY A 1 191 ? 4.869 6.353 -1.712 1.00 94.31 191 GLY A N 1
ATOM 1473 C CA . GLY A 1 191 ? 4.304 5.834 -2.958 1.00 94.31 191 GLY A CA 1
ATOM 1474 C C . GLY A 1 191 ? 4.869 6.473 -4.213 1.00 94.31 191 GLY A C 1
ATOM 1475 O O . GLY A 1 191 ? 5.283 5.788 -5.148 1.00 94.31 191 GLY A O 1
ATOM 1476 N N . ILE A 1 192 ? 4.966 7.792 -4.205 1.00 95.19 192 ILE A N 1
ATOM 1477 C CA . ILE A 1 192 ? 5.514 8.559 -5.318 1.00 95.19 192 ILE A CA 1
ATOM 1478 C C . ILE A 1 192 ? 7.018 8.288 -5.462 1.00 95.19 192 ILE A C 1
ATOM 1480 O O . ILE A 1 192 ? 7.501 8.037 -6.569 1.00 95.19 192 ILE A O 1
ATOM 1484 N N . GLY A 1 193 ? 7.751 8.248 -4.345 1.00 94.94 193 GLY A N 1
ATOM 1485 C CA . GLY A 1 193 ? 9.182 7.948 -4.337 1.00 94.94 193 GLY A CA 1
ATOM 1486 C C . GLY A 1 193 ? 9.497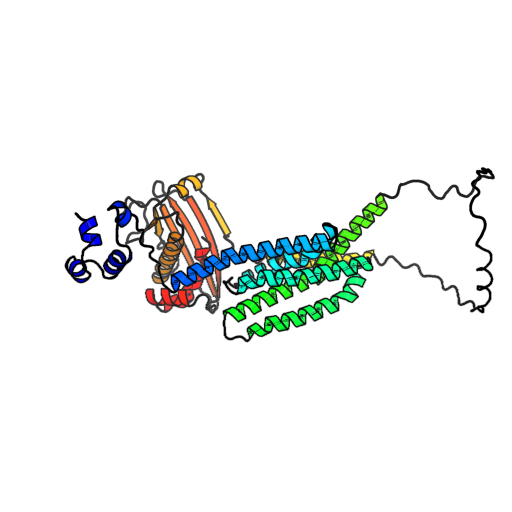 6.519 -4.788 1.00 94.94 193 GLY A C 1
ATOM 1487 O O . GLY A 1 193 ? 10.398 6.312 -5.600 1.00 94.94 193 GLY A O 1
ATOM 1488 N N . SER A 1 194 ? 8.735 5.526 -4.326 1.00 93.69 194 SER A N 1
ATOM 1489 C CA . SER A 1 194 ? 8.912 4.135 -4.764 1.00 93.69 194 SER A CA 1
ATOM 1490 C C . SER A 1 194 ? 8.603 3.958 -6.253 1.00 93.69 194 SER A C 1
ATOM 1492 O O . SER A 1 194 ? 9.379 3.310 -6.960 1.00 93.69 194 SER A O 1
ATOM 1494 N N . SER A 1 195 ? 7.543 4.594 -6.764 1.00 93.88 195 SER A N 1
ATOM 1495 C CA . SER A 1 195 ? 7.212 4.556 -8.193 1.00 93.88 195 SER A CA 1
ATOM 1496 C C . SER A 1 195 ? 8.313 5.179 -9.060 1.00 93.88 195 SER A C 1
ATOM 1498 O O . SER A 1 195 ? 8.656 4.624 -10.105 1.00 93.88 195 SER A O 1
ATOM 1500 N N . LEU A 1 196 ? 8.934 6.277 -8.610 1.00 94.38 196 LEU A N 1
ATOM 1501 C CA . LEU A 1 196 ? 10.084 6.889 -9.287 1.00 94.38 196 LEU A CA 1
ATOM 1502 C C . LEU A 1 196 ? 11.265 5.924 -9.402 1.00 94.38 196 LEU A C 1
ATOM 1504 O O . LEU A 1 196 ? 11.821 5.749 -10.487 1.00 94.38 196 LEU A O 1
ATOM 1508 N N . ILE A 1 197 ? 11.643 5.290 -8.290 1.00 93.69 197 ILE A N 1
ATOM 1509 C CA . ILE A 1 197 ? 12.778 4.360 -8.258 1.00 93.69 197 ILE A CA 1
ATOM 1510 C C . ILE A 1 197 ? 12.537 3.217 -9.245 1.00 93.69 197 ILE A C 1
ATOM 1512 O O . ILE A 1 197 ? 13.423 2.884 -10.032 1.00 93.69 197 ILE A O 1
ATOM 1516 N N . ILE A 1 198 ? 11.331 2.650 -9.258 1.00 92.25 198 ILE A N 1
ATOM 1517 C CA . ILE A 1 198 ? 10.973 1.548 -10.161 1.00 92.25 198 ILE A CA 1
ATOM 1518 C C . ILE A 1 198 ? 10.940 2.014 -11.616 1.00 92.25 198 ILE A C 1
ATOM 1520 O O . ILE A 1 198 ? 11.437 1.303 -12.490 1.00 92.25 198 ILE A O 1
ATOM 1524 N N . ALA A 1 199 ? 10.412 3.208 -11.892 1.00 91.56 199 ALA A N 1
ATOM 1525 C CA . ALA A 1 199 ? 10.402 3.765 -13.239 1.00 91.56 199 ALA A CA 1
ATOM 1526 C C . ALA A 1 199 ? 11.816 3.924 -13.803 1.00 91.56 199 ALA A C 1
ATOM 1528 O O . ALA A 1 199 ? 12.077 3.521 -14.932 1.00 91.56 199 ALA A O 1
ATOM 1529 N N . LEU A 1 200 ? 12.751 4.458 -13.018 1.00 91.00 200 LEU A N 1
ATOM 1530 C CA . LEU A 1 200 ? 14.106 4.730 -13.499 1.00 91.00 200 LEU A CA 1
ATOM 1531 C C . LEU A 1 200 ? 14.998 3.485 -13.570 1.00 91.00 200 LEU A C 1
ATOM 1533 O O . LEU A 1 200 ? 16.004 3.500 -14.276 1.00 91.00 200 LEU A O 1
ATOM 1537 N N . THR A 1 201 ? 14.658 2.421 -12.840 1.00 88.81 201 THR A N 1
ATOM 1538 C CA . THR A 1 201 ? 15.481 1.204 -12.763 1.00 88.81 201 THR A CA 1
ATOM 1539 C C . THR A 1 201 ? 14.890 0.051 -13.562 1.00 88.81 201 THR A C 1
ATOM 1541 O O . THR A 1 201 ? 15.555 -0.509 -14.433 1.00 88.81 201 THR A O 1
ATOM 1544 N N . LEU A 1 202 ? 13.637 -0.306 -13.294 1.00 88.06 202 LEU A N 1
ATOM 1545 C CA . LEU A 1 202 ? 13.040 -1.537 -13.790 1.00 88.06 202 LEU A CA 1
ATOM 1546 C C . LEU A 1 202 ? 12.437 -1.377 -15.187 1.00 88.06 202 LEU A C 1
ATOM 1548 O O . LEU A 1 202 ? 12.588 -2.274 -16.011 1.00 88.06 202 LEU A O 1
ATOM 1552 N N . VAL A 1 203 ? 11.808 -0.239 -15.492 1.00 88.56 203 VAL A N 1
ATOM 1553 C CA . VAL A 1 203 ? 11.242 0.017 -16.833 1.00 88.56 203 VAL A CA 1
ATOM 1554 C C . VAL A 1 203 ? 12.296 -0.042 -17.937 1.00 88.56 203 VAL A C 1
ATOM 1556 O O . VAL A 1 203 ? 12.080 -0.803 -18.881 1.00 88.56 203 VAL A O 1
ATOM 1559 N N . PRO A 1 204 ? 13.435 0.684 -17.867 1.00 88.25 204 PRO A N 1
ATOM 1560 C CA . PRO A 1 204 ? 14.453 0.585 -18.911 1.00 88.25 204 PRO A CA 1
ATOM 1561 C C . PRO A 1 204 ? 15.009 -0.839 -19.043 1.00 88.25 204 PRO A C 1
ATOM 1563 O O . PRO A 1 204 ? 15.265 -1.291 -20.156 1.00 88.25 204 PRO A O 1
ATOM 1566 N N . ALA A 1 205 ? 15.124 -1.576 -17.935 1.00 87.31 205 ALA A N 1
ATOM 1567 C CA . ALA A 1 205 ? 15.583 -2.961 -17.959 1.00 87.31 205 ALA A CA 1
ATOM 1568 C C . ALA A 1 205 ? 14.594 -3.895 -18.680 1.00 87.31 205 ALA A C 1
ATOM 1570 O O . ALA A 1 205 ? 15.000 -4.713 -19.505 1.00 87.31 205 ALA A O 1
ATOM 1571 N N . VAL A 1 206 ? 13.292 -3.753 -18.416 1.00 87.06 206 VAL A N 1
ATOM 1572 C CA . VAL A 1 206 ? 12.247 -4.529 -19.102 1.00 87.06 206 VAL A CA 1
ATOM 1573 C C . VAL A 1 206 ? 12.169 -4.153 -20.582 1.00 87.06 206 VAL A C 1
ATOM 1575 O O . VAL A 1 206 ? 12.084 -5.038 -21.433 1.00 87.06 206 VAL A O 1
ATOM 1578 N N . LEU A 1 207 ? 12.264 -2.861 -20.905 1.00 87.06 207 LEU A N 1
ATOM 1579 C CA . LEU A 1 207 ? 12.293 -2.373 -22.286 1.00 87.06 207 LEU A CA 1
ATOM 1580 C C . LEU A 1 207 ? 13.447 -2.976 -23.092 1.00 87.06 207 LEU A C 1
ATOM 1582 O O . LEU A 1 207 ? 13.236 -3.411 -24.223 1.00 87.06 207 LEU A O 1
ATOM 1586 N N . GLU A 1 208 ? 14.647 -3.051 -22.514 1.00 85.94 208 GLU A N 1
ATOM 1587 C CA . GLU A 1 208 ? 15.811 -3.644 -23.178 1.00 85.94 208 GLU A CA 1
ATOM 1588 C C . GLU A 1 208 ? 15.609 -5.141 -23.464 1.00 85.94 208 GLU A C 1
ATOM 1590 O O . GLU A 1 208 ? 15.936 -5.608 -24.557 1.00 85.94 208 GLU A O 1
ATOM 1595 N N . ILE A 1 209 ? 15.019 -5.888 -22.523 1.00 85.19 209 ILE A N 1
ATOM 1596 C CA . ILE A 1 209 ? 14.731 -7.323 -22.685 1.00 85.19 209 ILE A CA 1
ATOM 1597 C C . ILE A 1 209 ? 13.711 -7.553 -23.803 1.00 85.19 209 ILE A C 1
ATOM 1599 O O . ILE A 1 209 ? 13.953 -8.375 -24.691 1.00 85.19 209 ILE A O 1
ATOM 1603 N N . VAL A 1 210 ? 12.596 -6.816 -23.784 1.00 82.75 210 VAL A N 1
ATOM 1604 C CA . VAL A 1 210 ? 11.514 -6.943 -24.777 1.00 82.75 210 VAL A CA 1
ATOM 1605 C C . VAL A 1 210 ? 11.993 -6.531 -26.170 1.00 82.75 210 VAL A C 1
ATOM 1607 O O . VAL A 1 210 ? 11.669 -7.173 -27.168 1.00 82.75 210 VAL A O 1
ATOM 1610 N N . TYR A 1 211 ? 12.800 -5.474 -26.262 1.00 81.88 211 TYR A N 1
ATOM 1611 C CA . TYR A 1 211 ? 13.355 -5.033 -27.540 1.00 81.88 211 TYR A CA 1
ATOM 1612 C C . TYR A 1 211 ? 14.367 -6.029 -28.111 1.00 81.88 211 TYR A C 1
ATOM 1614 O O . TYR A 1 211 ? 14.383 -6.289 -29.316 1.00 81.88 211 TYR A O 1
ATOM 1622 N N . ARG A 1 212 ? 15.208 -6.611 -27.251 1.00 78.06 212 ARG A N 1
ATOM 1623 C CA . ARG A 1 212 ? 16.215 -7.583 -27.672 1.00 78.06 212 ARG A CA 1
ATOM 1624 C C . ARG A 1 212 ? 15.594 -8.873 -28.202 1.00 78.06 212 ARG A C 1
ATOM 1626 O O . ARG A 1 212 ? 16.041 -9.343 -29.243 1.00 78.06 212 ARG A O 1
ATOM 1633 N N . SER A 1 213 ? 14.572 -9.394 -27.527 1.00 73.31 213 SER A N 1
ATOM 1634 C CA . SER A 1 213 ? 13.859 -10.609 -27.952 1.00 73.31 213 SER A CA 1
ATOM 1635 C C . SER A 1 213 ? 13.198 -10.418 -29.320 1.00 73.31 213 SER A C 1
ATOM 1637 O O . SER A 1 213 ? 13.421 -11.223 -30.220 1.00 73.31 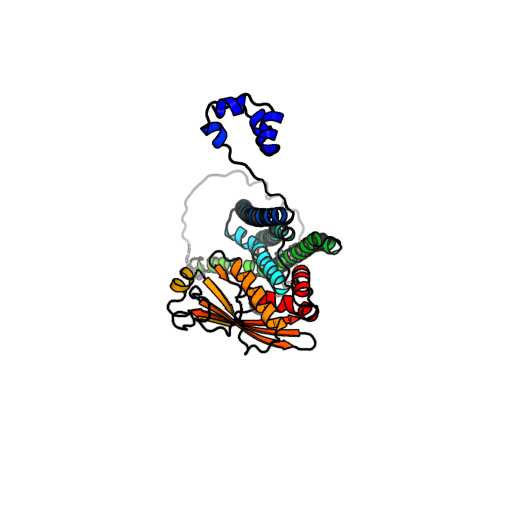213 SER A O 1
ATOM 1639 N N . ARG A 1 214 ? 12.541 -9.273 -29.553 1.00 71.38 214 ARG A N 1
ATOM 1640 C CA . ARG A 1 214 ? 11.952 -8.957 -30.868 1.00 71.38 214 ARG A CA 1
ATOM 1641 C C . ARG A 1 214 ? 12.997 -8.870 -31.997 1.00 71.38 214 ARG A C 1
ATOM 1643 O O . ARG A 1 214 ? 12.735 -9.278 -33.122 1.00 71.38 214 ARG A O 1
ATOM 1650 N N . LYS A 1 215 ? 14.200 -8.357 -31.712 1.00 71.06 215 LYS A N 1
ATOM 1651 C CA . LYS A 1 215 ? 15.296 -8.253 -32.697 1.00 71.06 215 LYS A CA 1
ATOM 1652 C C . LYS A 1 215 ? 15.975 -9.595 -32.996 1.00 71.06 215 LYS A C 1
ATOM 1654 O O . LYS A 1 215 ? 16.586 -9.743 -34.055 1.00 71.06 215 LYS A O 1
ATOM 1659 N N . GLU A 1 216 ? 15.944 -10.533 -32.054 1.00 65.19 216 GLU A N 1
ATOM 1660 C CA . GLU A 1 216 ? 16.434 -11.902 -32.246 1.00 65.19 216 GLU A CA 1
ATOM 1661 C C . GLU A 1 216 ? 15.440 -12.696 -33.123 1.00 65.19 216 GLU A C 1
ATOM 1663 O O . GLU A 1 216 ? 15.870 -13.276 -34.119 1.00 65.19 216 GLU A O 1
ATOM 1668 N N . GLU A 1 217 ? 14.127 -12.557 -32.899 1.00 63.38 217 GLU A N 1
ATOM 1669 C CA . GLU A 1 217 ? 13.068 -13.121 -33.766 1.00 63.38 217 GLU A CA 1
ATOM 1670 C C . GLU A 1 217 ? 13.108 -12.567 -35.207 1.00 63.38 217 GLU A C 1
ATOM 1672 O O . GLU A 1 217 ? 12.968 -13.306 -36.183 1.00 63.38 217 GLU A O 1
ATOM 1677 N N . GLU A 1 218 ? 13.362 -11.266 -35.379 1.00 62.09 218 GLU A N 1
ATOM 1678 C CA . GLU A 1 218 ? 13.487 -10.626 -36.703 1.00 62.09 218 GLU A CA 1
ATOM 1679 C C . GLU A 1 218 ? 14.774 -11.039 -37.450 1.00 62.09 218 GLU A C 1
ATOM 1681 O O . GLU A 1 218 ? 14.890 -10.889 -38.668 1.00 62.09 218 GLU A O 1
ATOM 1686 N N . LYS A 1 219 ? 15.773 -11.567 -36.731 1.00 56.41 219 LYS A N 1
ATOM 1687 C CA . LYS A 1 219 ? 16.983 -12.145 -37.333 1.00 56.41 219 LYS A CA 1
ATOM 1688 C C . LYS A 1 219 ? 16.805 -13.609 -37.719 1.00 56.41 219 LYS A C 1
ATOM 1690 O O . LYS A 1 219 ? 17.362 -13.995 -38.741 1.00 56.41 219 LYS A O 1
ATOM 1695 N N . GLU A 1 220 ? 16.056 -14.389 -36.942 1.00 57.22 220 GLU A N 1
ATOM 1696 C CA . GLU A 1 220 ? 15.736 -15.790 -37.259 1.00 57.22 220 GLU A CA 1
ATOM 1697 C C . GLU A 1 220 ? 14.690 -15.929 -38.374 1.00 57.22 220 GLU A C 1
ATOM 1699 O O . GLU A 1 220 ? 14.725 -16.894 -39.128 1.00 57.22 220 GLU A O 1
ATOM 1704 N N . SER A 1 221 ? 13.801 -14.946 -38.536 1.00 52.31 221 SER A N 1
ATOM 1705 C CA . SER A 1 221 ? 12.780 -14.925 -39.597 1.00 52.31 221 SER A CA 1
ATOM 1706 C C . SER A 1 221 ? 13.276 -14.420 -40.958 1.00 52.31 221 SER A C 1
ATOM 1708 O O . SER A 1 221 ? 12.515 -14.429 -41.928 1.00 52.31 221 SER A O 1
ATOM 1710 N N . LYS A 1 222 ? 14.549 -14.011 -41.083 1.00 40.88 222 LYS A N 1
ATOM 1711 C CA . LYS A 1 222 ? 15.143 -13.784 -42.408 1.00 40.88 222 LYS A CA 1
ATOM 1712 C C . LYS A 1 222 ? 15.326 -15.140 -43.094 1.00 40.88 222 LYS A C 1
ATOM 1714 O O . LYS A 1 222 ? 16.018 -15.983 -42.526 1.00 40.88 222 LYS A O 1
ATOM 1719 N N . PRO A 1 223 ? 14.753 -15.369 -44.291 1.00 46.78 223 PRO A N 1
ATOM 1720 C CA . PRO A 1 223 ? 14.910 -16.645 -44.967 1.00 46.78 223 PRO A CA 1
ATOM 1721 C C . PRO A 1 223 ? 16.398 -16.905 -45.214 1.00 46.78 223 PRO A C 1
ATOM 1723 O O . PRO A 1 223 ? 17.106 -16.073 -45.784 1.00 46.78 223 PRO A O 1
ATOM 1726 N N . VAL A 1 224 ? 16.864 -18.065 -44.754 1.00 58.47 224 VAL A N 1
ATOM 1727 C CA . VAL A 1 224 ? 18.164 -18.629 -45.117 1.00 58.47 224 VAL A CA 1
ATOM 1728 C C . VAL A 1 224 ? 18.081 -18.968 -46.604 1.00 58.47 224 VAL A C 1
ATOM 1730 O O . VAL A 1 224 ? 17.539 -20.002 -46.979 1.00 58.47 224 VAL A O 1
ATOM 1733 N N . GLY A 1 225 ? 18.511 -18.050 -47.466 1.00 51.53 225 GLY A N 1
ATOM 1734 C CA . GLY A 1 225 ? 18.376 -18.223 -48.906 1.00 51.53 225 GLY A CA 1
ATOM 1735 C C . GLY A 1 225 ? 19.191 -17.216 -49.705 1.00 51.53 225 GLY A C 1
ATOM 1736 O O . GLY A 1 225 ? 18.855 -16.036 -49.726 1.00 51.53 225 GLY A O 1
ATOM 1737 N N . PHE A 1 226 ? 20.196 -17.755 -50.399 1.00 41.00 226 PHE A N 1
ATOM 1738 C CA . PHE A 1 226 ? 21.119 -17.161 -51.372 1.00 41.00 226 PHE A CA 1
ATOM 1739 C C . PHE A 1 226 ? 22.359 -16.449 -50.819 1.00 41.00 226 PHE A C 1
ATOM 1741 O O . PHE A 1 226 ? 22.401 -15.239 -50.595 1.00 41.00 226 PHE A O 1
ATOM 1748 N N . ASP A 1 227 ? 23.415 -17.254 -50.688 1.00 41.53 227 ASP A N 1
ATOM 1749 C CA . ASP A 1 227 ? 24.802 -16.812 -50.689 1.00 41.53 227 ASP A CA 1
ATOM 1750 C C . ASP A 1 227 ? 25.084 -15.884 -51.883 1.00 41.53 227 ASP A C 1
ATOM 1752 O O . ASP A 1 227 ? 24.784 -16.190 -53.037 1.00 41.53 227 ASP A O 1
ATOM 1756 N N . GLN A 1 228 ? 25.731 -14.751 -51.607 1.00 43.56 228 GLN A N 1
ATOM 1757 C CA . GLN A 1 228 ? 26.286 -13.818 -52.595 1.00 43.56 228 GLN A CA 1
ATOM 1758 C C . GLN A 1 228 ? 27.552 -14.383 -53.271 1.00 43.56 228 GLN A C 1
ATOM 1760 O O . GLN A 1 228 ? 28.582 -13.712 -53.325 1.00 43.56 228 GLN A O 1
ATOM 1765 N N . ALA A 1 229 ? 27.494 -15.617 -53.774 1.00 38.81 229 ALA A N 1
ATOM 1766 C CA . ALA A 1 229 ? 28.619 -16.273 -54.445 1.00 38.81 229 ALA A CA 1
ATOM 1767 C C . ALA A 1 229 ? 28.443 -16.441 -55.967 1.00 38.81 229 ALA A C 1
ATOM 1769 O O . ALA A 1 229 ? 29.414 -16.760 -56.643 1.00 38.81 229 ALA A O 1
ATOM 1770 N N . GLU A 1 230 ? 27.274 -16.141 -56.542 1.00 37.00 230 GLU A N 1
ATOM 1771 C CA . GLU A 1 230 ? 27.005 -16.346 -57.981 1.00 37.00 230 GLU A CA 1
ATOM 1772 C C . GLU A 1 230 ? 26.729 -15.058 -58.779 1.00 37.00 230 GLU A C 1
ATOM 1774 O O . GLU A 1 230 ? 26.085 -15.076 -59.819 1.00 37.00 230 GLU A O 1
ATOM 1779 N N . ALA A 1 231 ? 27.274 -13.916 -58.348 1.00 35.09 231 ALA A N 1
ATOM 1780 C CA . ALA A 1 231 ? 27.254 -12.684 -59.153 1.00 35.09 231 ALA A CA 1
ATOM 1781 C C . ALA A 1 231 ? 28.452 -12.546 -60.120 1.00 35.09 231 ALA A C 1
ATOM 1783 O O . ALA A 1 231 ? 28.597 -11.511 -60.763 1.00 35.09 231 ALA A O 1
ATOM 1784 N N . ASN A 1 232 ? 29.303 -13.574 -60.235 1.00 34.94 232 ASN A N 1
ATOM 1785 C CA . ASN A 1 232 ? 30.472 -13.593 -61.121 1.00 34.94 232 ASN A CA 1
ATOM 1786 C C . ASN A 1 232 ? 30.471 -14.825 -62.041 1.00 34.94 232 ASN A C 1
ATOM 1788 O O . ASN A 1 232 ? 31.459 -15.545 -62.105 1.00 34.94 232 ASN A O 1
ATOM 1792 N N . SER A 1 233 ? 29.376 -15.114 -62.740 1.00 36.88 233 SER A N 1
ATOM 1793 C CA . SER A 1 233 ? 29.395 -16.051 -63.871 1.00 36.88 233 SER A CA 1
ATOM 1794 C C . SER A 1 233 ? 28.063 -16.002 -64.608 1.00 36.88 233 SER A C 1
ATOM 1796 O O . SER A 1 233 ? 27.021 -16.124 -63.979 1.00 36.88 233 SER A O 1
ATOM 1798 N N . SER A 1 234 ? 28.116 -15.914 -65.938 1.00 34.12 234 SER A N 1
ATOM 1799 C CA . SER A 1 234 ? 26.980 -15.895 -66.879 1.00 34.12 234 SER A CA 1
ATOM 1800 C C . SER A 1 234 ? 26.272 -14.532 -66.941 1.00 34.12 234 SER A C 1
ATOM 1802 O O . SER A 1 234 ? 25.573 -14.120 -66.029 1.00 34.12 234 SER A O 1
ATOM 1804 N N . GLY A 1 235 ? 26.477 -13.704 -67.964 1.00 31.44 235 GLY A N 1
ATOM 1805 C CA . GLY A 1 235 ? 26.420 -14.065 -69.377 1.00 31.44 235 GLY A CA 1
ATOM 1806 C C . GLY A 1 235 ? 25.011 -13.754 -69.876 1.00 31.44 235 GLY A C 1
ATOM 1807 O O . GLY A 1 235 ? 24.066 -14.423 -69.482 1.00 31.44 235 GLY A O 1
ATOM 1808 N N . ASN A 1 236 ? 24.903 -12.692 -70.678 1.00 38.09 236 ASN A N 1
ATOM 1809 C CA . ASN A 1 236 ? 23.743 -12.244 -71.450 1.00 38.09 236 ASN A CA 1
ATOM 1810 C C . ASN A 1 236 ? 22.527 -13.182 -71.446 1.00 38.09 236 ASN A C 1
ATOM 1812 O O . ASN A 1 236 ? 22.544 -14.210 -72.119 1.00 38.09 236 ASN A O 1
ATOM 1816 N N . LEU A 1 237 ? 21.415 -12.735 -70.862 1.00 26.95 237 LEU A N 1
ATOM 1817 C CA . LEU A 1 237 ? 20.117 -13.105 -71.410 1.00 26.95 237 LEU A CA 1
ATOM 1818 C C . LEU A 1 237 ? 19.121 -11.953 -71.293 1.00 26.95 237 LEU A C 1
ATOM 1820 O O . LEU A 1 237 ? 18.625 -11.596 -70.227 1.00 26.95 237 LEU A O 1
ATOM 1824 N N . LEU A 1 238 ? 18.882 -11.359 -72.458 1.00 32.56 238 LEU A N 1
ATOM 1825 C CA . LEU A 1 238 ? 17.786 -10.462 -72.765 1.00 32.56 238 LEU A CA 1
ATOM 1826 C C . LEU A 1 238 ? 16.459 -11.160 -72.461 1.00 32.56 238 LEU A C 1
ATOM 1828 O O . LEU A 1 238 ? 16.121 -12.142 -73.114 1.00 32.56 238 LEU A O 1
ATOM 1832 N N . PHE A 1 239 ? 15.664 -10.586 -71.565 1.00 28.59 239 PHE A N 1
ATOM 1833 C CA . PHE A 1 239 ? 14.213 -10.687 -71.661 1.00 28.59 239 PHE A CA 1
ATOM 1834 C C . PHE A 1 239 ? 13.615 -9.290 -71.596 1.00 28.59 239 PHE A C 1
ATOM 1836 O O . PHE A 1 239 ? 13.495 -8.659 -70.548 1.00 28.59 239 PHE A O 1
ATOM 1843 N N . ALA A 1 240 ? 13.269 -8.804 -72.783 1.00 28.61 240 ALA A N 1
ATOM 1844 C CA . ALA A 1 240 ? 12.370 -7.690 -72.960 1.00 28.61 240 ALA A CA 1
ATOM 1845 C C . ALA A 1 240 ? 10.959 -8.125 -72.540 1.00 28.61 240 ALA A C 1
ATOM 1847 O O . ALA A 1 240 ? 10.405 -9.068 -73.097 1.00 28.61 240 ALA A O 1
ATOM 1848 N N . SER A 1 241 ? 10.348 -7.381 -71.623 1.00 26.12 241 SER A N 1
ATOM 1849 C CA . SER A 1 241 ? 8.897 -7.237 -71.586 1.00 26.12 241 SER A CA 1
ATOM 1850 C C . SER A 1 241 ? 8.566 -5.766 -71.394 1.00 26.12 241 SER A C 1
ATOM 1852 O O . SER A 1 241 ? 8.967 -5.123 -70.425 1.00 26.12 241 SER A O 1
ATOM 1854 N N . LYS A 1 242 ? 7.876 -5.237 -72.401 1.00 26.44 242 LYS A N 1
ATOM 1855 C CA . LYS A 1 242 ? 7.295 -3.903 -72.458 1.00 26.44 242 LYS A CA 1
ATOM 1856 C C . LYS A 1 242 ? 6.254 -3.742 -71.353 1.00 26.44 242 LYS A C 1
ATOM 1858 O O . LYS A 1 242 ? 5.308 -4.514 -71.313 1.00 26.44 242 LYS A O 1
ATOM 1863 N N . THR A 1 243 ? 6.292 -2.602 -70.675 1.00 25.36 243 THR A N 1
ATOM 1864 C CA . THR A 1 243 ? 5.081 -1.799 -70.457 1.00 25.36 243 THR A CA 1
ATOM 1865 C C . THR A 1 243 ? 5.451 -0.326 -70.539 1.00 25.36 243 THR A C 1
ATOM 1867 O O . THR A 1 243 ? 6.055 0.241 -69.634 1.00 25.36 243 THR A O 1
ATOM 1870 N N . LYS A 1 244 ? 5.093 0.274 -71.679 1.00 25.12 244 LYS A N 1
ATOM 1871 C CA . LYS A 1 244 ? 4.895 1.715 -71.834 1.00 25.12 244 LYS A CA 1
ATOM 1872 C C . LYS A 1 244 ? 3.819 2.144 -70.842 1.00 25.12 244 LYS A C 1
ATOM 1874 O O . LYS A 1 244 ? 2.773 1.506 -70.830 1.00 25.12 244 LYS A O 1
ATOM 1879 N N . THR A 1 245 ? 4.059 3.195 -70.066 1.00 24.73 245 THR A N 1
ATOM 1880 C CA . THR A 1 245 ? 3.215 4.401 -69.910 1.00 24.73 245 THR A CA 1
ATOM 1881 C C . THR A 1 245 ? 3.936 5.326 -68.917 1.00 24.73 245 THR A C 1
ATOM 1883 O O . THR A 1 245 ? 4.465 4.834 -67.926 1.00 24.73 245 THR A O 1
ATOM 1886 N N . ALA A 1 246 ? 3.930 6.636 -69.185 1.00 26.08 246 ALA A N 1
ATOM 1887 C CA . ALA A 1 246 ? 4.545 7.742 -68.428 1.00 26.08 246 ALA A CA 1
ATOM 1888 C C . ALA A 1 246 ? 5.907 8.247 -68.950 1.00 26.08 246 ALA A C 1
ATOM 1890 O O . ALA A 1 246 ? 6.880 8.398 -68.214 1.00 26.08 246 ALA A O 1
ATOM 1891 N N . GLU A 1 247 ? 5.935 8.575 -70.243 1.00 26.31 247 GLU A N 1
ATOM 1892 C CA . GLU A 1 247 ? 6.681 9.739 -70.729 1.00 26.31 247 GLU A CA 1
ATOM 1893 C C . GLU A 1 247 ? 5.974 11.021 -70.259 1.00 26.31 247 GLU A C 1
ATOM 1895 O O . GLU A 1 247 ? 4.746 11.050 -70.166 1.00 26.31 247 GLU A O 1
ATOM 1900 N N . ASN A 1 248 ? 6.774 12.068 -70.034 1.00 28.41 248 ASN A N 1
ATOM 1901 C CA . ASN A 1 248 ? 6.414 13.466 -69.751 1.00 28.41 248 ASN A CA 1
ATOM 1902 C C . ASN A 1 248 ? 6.270 13.852 -68.269 1.00 28.41 248 ASN A C 1
ATOM 1904 O O . ASN A 1 248 ? 5.163 14.029 -67.780 1.00 28.41 248 ASN A O 1
ATOM 1908 N N . LEU A 1 249 ? 7.409 14.032 -67.578 1.00 30.17 249 LEU A N 1
ATOM 1909 C CA . LEU A 1 249 ? 7.777 15.274 -66.853 1.00 30.17 249 LEU A CA 1
ATOM 1910 C C . LEU A 1 249 ? 9.114 15.089 -66.090 1.00 30.17 249 LEU A C 1
ATOM 1912 O O . LEU A 1 249 ? 9.164 15.066 -64.863 1.00 30.17 249 LEU A O 1
ATOM 1916 N N . LYS A 1 250 ? 10.237 14.908 -66.796 1.00 32.12 250 LYS A N 1
ATOM 1917 C CA . LYS A 1 250 ? 11.583 14.960 -66.180 1.00 32.12 250 LYS A CA 1
ATOM 1918 C C . LYS A 1 250 ? 12.593 15.629 -67.109 1.00 32.12 250 LYS A C 1
ATOM 1920 O O . LYS A 1 250 ? 13.626 15.053 -67.433 1.00 32.12 250 LYS A O 1
ATOM 1925 N N . THR A 1 251 ? 12.299 16.867 -67.494 1.00 34.50 251 THR A N 1
ATOM 1926 C CA . THR A 1 251 ? 13.228 17.679 -68.297 1.00 34.50 251 THR A CA 1
ATOM 1927 C C . THR A 1 251 ? 13.442 19.087 -67.742 1.00 34.50 251 THR A C 1
ATOM 1929 O O . THR A 1 251 ? 13.836 19.968 -68.488 1.00 34.50 251 THR A O 1
ATOM 1932 N N . GLU A 1 252 ? 13.241 19.310 -66.436 1.00 32.78 252 GLU A N 1
ATOM 1933 C CA . GLU A 1 252 ? 13.462 20.647 -65.845 1.00 32.78 252 GLU A CA 1
ATOM 1934 C C . GLU A 1 252 ? 14.207 20.676 -64.497 1.00 32.78 252 GLU A C 1
ATOM 1936 O O . GLU A 1 252 ? 14.477 21.743 -63.964 1.00 32.78 252 GLU A O 1
ATOM 1941 N N . THR A 1 253 ? 14.619 19.536 -63.928 1.00 31.05 253 THR A N 1
ATOM 1942 C CA . THR A 1 253 ? 15.265 19.529 -62.590 1.00 31.05 253 THR A CA 1
ATOM 1943 C C . THR A 1 253 ? 16.776 19.267 -62.613 1.00 31.05 253 THR A C 1
ATOM 1945 O O . THR A 1 253 ? 17.431 19.343 -61.577 1.00 31.05 253 THR A O 1
ATOM 1948 N N . ILE A 1 254 ? 17.364 18.974 -63.779 1.00 37.69 254 ILE A N 1
ATOM 1949 C CA . ILE A 1 254 ? 18.796 18.626 -63.894 1.00 37.69 254 ILE A CA 1
ATOM 1950 C C . ILE A 1 254 ? 19.693 19.871 -64.055 1.00 37.69 254 ILE A C 1
ATOM 1952 O O . ILE A 1 254 ? 20.906 19.787 -63.863 1.00 37.69 254 ILE A O 1
ATOM 1956 N N . GLU A 1 255 ? 19.123 21.054 -64.293 1.00 33.97 255 GLU A N 1
ATOM 1957 C CA . GLU A 1 255 ? 19.910 22.271 -64.542 1.00 33.97 255 GLU A CA 1
ATOM 1958 C C . GLU A 1 255 ? 20.249 23.092 -63.280 1.00 33.97 255 GLU A C 1
ATOM 1960 O O . GLU A 1 255 ? 21.181 23.891 -63.298 1.00 33.97 255 GLU A O 1
ATOM 1965 N N . ILE A 1 256 ? 19.604 22.824 -62.136 1.00 34.94 256 ILE A N 1
ATOM 1966 C CA . ILE A 1 256 ? 19.834 23.576 -60.881 1.00 34.94 256 ILE A CA 1
ATOM 1967 C C . ILE A 1 256 ? 20.996 22.998 -60.041 1.00 34.94 256 ILE A C 1
ATOM 1969 O O . ILE A 1 256 ? 21.618 23.707 -59.252 1.00 34.94 256 ILE A O 1
ATOM 1973 N N . LEU A 1 257 ? 21.388 21.734 -60.241 1.00 31.42 257 LEU A N 1
ATOM 1974 C CA . LEU A 1 257 ? 22.444 21.084 -59.442 1.00 31.42 257 LEU A CA 1
ATOM 1975 C C . LEU A 1 257 ? 23.887 21.330 -59.934 1.00 31.42 257 LEU A C 1
ATOM 1977 O O . LEU A 1 257 ? 24.825 20.763 -59.376 1.00 31.42 257 LEU A O 1
ATOM 1981 N N . LYS A 1 258 ? 24.099 22.196 -60.936 1.00 36.66 258 LYS A N 1
ATOM 1982 C CA . LYS A 1 258 ? 25.438 22.537 -61.467 1.00 36.66 258 LYS A CA 1
ATOM 1983 C C . LYS A 1 258 ? 26.102 23.779 -60.840 1.00 36.66 258 LYS A C 1
ATOM 1985 O O . LYS A 1 258 ? 27.222 24.098 -61.229 1.00 36.66 258 LYS A O 1
ATOM 1990 N N . GLN A 1 259 ? 25.484 24.463 -59.868 1.00 34.97 259 GLN A N 1
ATOM 1991 C CA . GLN A 1 259 ? 25.978 25.757 -59.344 1.00 34.97 259 GLN A CA 1
ATOM 1992 C C . GLN A 1 259 ? 26.523 25.769 -57.894 1.00 34.97 259 GLN A C 1
ATOM 1994 O O . GLN A 1 259 ? 26.404 26.778 -57.206 1.00 34.97 259 GLN A O 1
ATOM 1999 N N . LEU A 1 260 ? 27.183 24.713 -57.398 1.00 30.39 260 LEU A N 1
ATOM 2000 C CA . LEU A 1 260 ? 27.892 24.785 -56.100 1.00 30.39 260 LEU A CA 1
ATOM 2001 C C . LEU A 1 260 ? 29.364 24.318 -56.205 1.00 30.39 260 LEU A C 1
ATOM 2003 O O . LEU A 1 260 ? 29.625 23.276 -56.806 1.00 30.39 260 LEU A O 1
ATOM 2007 N N . PRO A 1 261 ? 30.342 25.073 -55.651 1.00 31.52 261 PRO A N 1
ATOM 2008 C CA . PRO A 1 261 ? 31.776 24.865 -55.886 1.00 31.52 261 PRO A CA 1
ATOM 2009 C C . PRO A 1 261 ? 32.382 23.706 -55.063 1.00 31.52 261 PRO A C 1
ATOM 2011 O O . PRO A 1 261 ? 31.833 23.316 -54.028 1.00 31.52 261 PRO A O 1
ATOM 2014 N N . PRO A 1 262 ? 33.552 23.163 -55.468 1.00 33.12 262 PRO A N 1
ATOM 2015 C CA . PRO A 1 262 ? 34.095 21.925 -54.917 1.00 33.12 262 PRO A CA 1
ATOM 2016 C C . PRO A 1 262 ? 34.904 22.179 -53.635 1.00 33.12 262 PRO A C 1
ATOM 2018 O O . PRO A 1 262 ? 35.876 22.937 -53.636 1.00 33.12 262 PRO A O 1
ATOM 2021 N N . LYS A 1 263 ? 34.577 21.491 -52.532 1.00 29.97 263 LYS A N 1
ATOM 2022 C CA . LYS A 1 263 ? 35.445 21.444 -51.340 1.00 29.97 263 LYS A CA 1
ATOM 2023 C C . LYS A 1 263 ? 36.244 20.140 -51.270 1.00 29.97 263 LYS A C 1
ATOM 2025 O O . LYS A 1 263 ? 35.740 19.091 -50.894 1.00 29.97 263 LYS A O 1
ATOM 2030 N N . ARG A 1 264 ? 37.514 20.302 -51.655 1.00 28.53 264 ARG A N 1
ATOM 2031 C CA . ARG A 1 264 ? 38.760 19.612 -51.271 1.00 28.53 264 ARG A CA 1
ATOM 2032 C C . ARG A 1 264 ? 38.682 18.331 -50.425 1.00 28.53 264 ARG A C 1
ATOM 2034 O O . ARG A 1 264 ? 38.215 18.320 -49.291 1.00 28.53 264 ARG A O 1
ATOM 2041 N N . ASN A 1 265 ? 39.388 17.333 -50.959 1.00 31.59 265 ASN A N 1
ATOM 2042 C CA . ASN A 1 265 ? 40.000 16.190 -50.286 1.00 31.59 265 ASN A CA 1
ATOM 2043 C C . ASN A 1 265 ? 40.568 16.519 -48.895 1.00 31.59 265 ASN A C 1
ATOM 2045 O O . ASN A 1 265 ? 41.532 17.273 -48.775 1.00 31.59 265 ASN A O 1
ATOM 2049 N N . LEU A 1 266 ? 40.053 15.838 -47.870 1.00 31.70 266 LEU A N 1
ATOM 2050 C CA . LEU A 1 266 ? 40.727 15.649 -46.587 1.00 31.70 266 LEU A CA 1
ATOM 2051 C C . LEU A 1 266 ? 40.687 14.162 -46.210 1.00 31.70 266 LEU A C 1
ATOM 2053 O O . LEU A 1 266 ? 39.707 13.638 -45.695 1.00 31.70 266 LEU A O 1
ATOM 2057 N N . LEU A 1 267 ? 41.802 13.507 -46.535 1.00 33.56 267 LEU A N 1
ATOM 2058 C CA . LEU A 1 267 ? 42.441 12.407 -45.812 1.00 33.56 267 LEU A CA 1
ATOM 2059 C C . LEU A 1 267 ? 41.527 11.301 -45.258 1.00 33.56 267 LEU A C 1
ATOM 2061 O O . LEU A 1 267 ? 41.033 11.326 -44.132 1.00 33.56 267 LEU A O 1
ATOM 2065 N N . ARG A 1 268 ? 41.479 10.231 -46.054 1.00 31.20 268 ARG A N 1
ATOM 2066 C CA . ARG A 1 268 ? 41.136 8.846 -45.720 1.00 31.20 268 ARG A CA 1
ATOM 2067 C C . ARG A 1 268 ? 41.952 8.362 -44.505 1.00 31.20 268 ARG A C 1
ATOM 2069 O O . ARG A 1 268 ? 42.971 7.693 -44.649 1.00 31.20 268 ARG A O 1
ATOM 2076 N N . LYS A 1 269 ? 41.513 8.693 -43.288 1.00 28.61 269 LYS A N 1
ATOM 2077 C CA . LYS A 1 269 ? 42.037 8.110 -42.045 1.00 28.61 269 LYS A CA 1
ATOM 2078 C C . LYS A 1 269 ? 41.395 6.730 -41.861 1.00 28.61 269 LYS A C 1
ATOM 2080 O O . LYS A 1 269 ? 40.178 6.620 -41.726 1.00 28.61 269 LYS A O 1
ATOM 2085 N N . LYS A 1 270 ? 42.220 5.676 -41.908 1.00 27.66 270 LYS A N 1
ATOM 2086 C CA . LYS A 1 270 ? 41.866 4.285 -41.567 1.00 27.66 270 LYS A CA 1
ATOM 2087 C C . LYS A 1 270 ? 40.962 4.269 -40.326 1.00 27.66 270 LYS A C 1
ATOM 2089 O O . LYS A 1 270 ? 41.394 4.706 -39.261 1.00 27.66 270 LYS A O 1
ATOM 2094 N N . ARG A 1 271 ? 39.731 3.751 -40.447 1.00 24.55 271 ARG A N 1
ATOM 2095 C CA . ARG A 1 271 ? 38.914 3.378 -39.281 1.00 24.55 271 ARG A CA 1
ATOM 2096 C C . ARG A 1 271 ? 39.695 2.308 -38.510 1.00 24.55 271 ARG A C 1
ATOM 2098 O O . ARG A 1 271 ? 39.962 1.259 -39.097 1.00 24.55 271 ARG A O 1
ATOM 2105 N N . PRO A 1 272 ? 40.072 2.520 -37.240 1.00 25.20 272 PRO A N 1
ATOM 2106 C CA . PRO A 1 272 ? 40.517 1.408 -36.424 1.00 25.20 272 PRO A CA 1
ATOM 2107 C C . PRO A 1 272 ? 39.303 0.510 -36.178 1.00 25.20 272 PRO A C 1
ATOM 2109 O O . PRO A 1 272 ? 38.196 0.990 -35.925 1.00 25.20 272 PRO A O 1
ATOM 2112 N N . SER A 1 273 ? 39.506 -0.799 -36.288 1.00 28.52 273 SER A N 1
ATOM 2113 C CA . SER A 1 273 ? 38.539 -1.818 -35.898 1.00 28.52 273 SER A CA 1
ATOM 2114 C C . SER A 1 273 ? 38.035 -1.532 -34.479 1.00 28.52 273 SER A C 1
ATOM 2116 O O . SER A 1 273 ? 38.764 -1.732 -33.502 1.00 28.52 273 SER A O 1
ATOM 2118 N N . LEU A 1 274 ? 36.795 -1.055 -34.352 1.00 30.91 274 LEU A N 1
ATOM 2119 C CA . LEU A 1 274 ? 36.105 -0.970 -33.071 1.00 30.91 274 LEU A CA 1
ATOM 2120 C C . LEU A 1 274 ? 35.887 -2.402 -32.578 1.00 30.91 274 LEU A C 1
ATOM 2122 O O . LEU A 1 274 ? 34.946 -3.083 -32.980 1.00 30.91 274 LEU A O 1
ATOM 2126 N N . LYS A 1 275 ? 36.791 -2.868 -31.710 1.00 31.02 275 LYS A N 1
ATOM 2127 C CA . LYS A 1 275 ? 36.557 -4.026 -30.845 1.00 31.02 275 LYS A CA 1
ATOM 2128 C C . LYS A 1 275 ? 35.175 -3.858 -30.211 1.00 31.02 275 LYS A C 1
ATOM 2130 O O . LYS A 1 275 ? 34.944 -2.882 -29.504 1.00 31.02 275 LYS A O 1
ATOM 2135 N N . ASN A 1 276 ? 34.287 -4.811 -30.491 1.00 29.94 276 ASN A N 1
ATOM 2136 C CA . ASN A 1 276 ? 32.927 -4.936 -29.966 1.00 29.94 276 ASN A CA 1
ATOM 2137 C C . ASN A 1 276 ? 32.798 -4.427 -28.507 1.00 29.94 276 ASN A C 1
ATOM 2139 O O . ASN A 1 276 ? 33.193 -5.142 -27.580 1.00 29.94 276 ASN A O 1
ATOM 2143 N N . PRO A 1 277 ? 32.208 -3.237 -28.263 1.00 34.06 277 PRO A N 1
ATOM 2144 C CA . PRO A 1 277 ? 31.943 -2.741 -26.908 1.00 34.06 277 PRO A CA 1
ATOM 2145 C C . PRO A 1 277 ? 30.758 -3.465 -26.242 1.00 34.06 277 PRO A C 1
ATOM 2147 O O . PRO A 1 277 ? 30.574 -3.381 -25.026 1.00 34.06 277 PRO A O 1
ATOM 2150 N N . SER A 1 278 ? 29.959 -4.199 -27.026 1.00 38.53 278 SER A N 1
ATOM 2151 C CA . SER A 1 278 ? 28.700 -4.831 -26.607 1.00 38.53 278 SER A CA 1
ATOM 2152 C C . SER A 1 278 ? 28.881 -5.895 -25.517 1.00 38.53 278 SER A C 1
ATOM 2154 O O . SER A 1 278 ? 28.088 -5.969 -24.582 1.00 38.53 278 SER A O 1
ATOM 2156 N N . LYS A 1 279 ? 29.970 -6.676 -25.549 1.00 33.50 279 LYS A N 1
ATOM 2157 C CA . LYS A 1 279 ? 30.194 -7.764 -24.575 1.00 33.50 279 LYS A CA 1
ATOM 2158 C C . LYS A 1 279 ? 30.609 -7.280 -23.178 1.00 33.50 279 LYS A C 1
ATOM 2160 O O . LYS A 1 279 ? 30.311 -7.960 -22.198 1.00 33.50 279 LYS A O 1
ATOM 2165 N N . LYS A 1 280 ? 31.277 -6.121 -23.056 1.00 32.47 280 LYS A N 1
ATOM 2166 C CA . LYS A 1 280 ? 31.724 -5.574 -21.754 1.00 32.47 280 LYS A CA 1
ATOM 2167 C C . LYS A 1 280 ? 30.616 -4.778 -21.047 1.00 32.47 280 LYS A C 1
ATOM 2169 O O . LYS A 1 280 ? 30.517 -4.858 -19.826 1.00 32.47 280 LYS A O 1
ATOM 2174 N N . ARG A 1 281 ? 29.747 -4.087 -21.804 1.00 41.81 281 ARG A N 1
ATOM 2175 C CA . ARG A 1 281 ? 28.601 -3.314 -21.276 1.00 41.81 281 ARG A CA 1
ATOM 2176 C C . ARG A 1 281 ? 27.476 -4.212 -20.732 1.00 41.81 281 ARG A C 1
ATOM 2178 O O . ARG A 1 281 ? 26.912 -3.902 -19.687 1.00 41.81 281 ARG A O 1
ATOM 2185 N N . ASN A 1 282 ? 27.264 -5.384 -21.343 1.00 45.09 282 ASN A N 1
ATOM 2186 C CA . ASN A 1 282 ? 26.263 -6.384 -20.932 1.00 45.09 282 ASN A CA 1
ATOM 2187 C C . ASN A 1 282 ? 26.441 -6.940 -19.503 1.00 45.09 282 ASN A C 1
ATOM 2189 O O . ASN A 1 282 ? 25.463 -7.328 -18.869 1.00 45.09 282 ASN A O 1
ATOM 2193 N N . LYS A 1 283 ? 27.667 -6.977 -18.957 1.00 41.69 283 LYS A N 1
ATOM 2194 C CA . LYS A 1 283 ? 27.909 -7.473 -17.585 1.00 41.69 283 LYS A CA 1
ATOM 2195 C C . LYS A 1 283 ? 27.433 -6.501 -16.497 1.00 41.69 283 LYS A C 1
ATOM 2197 O O . LYS A 1 283 ? 27.111 -6.953 -15.402 1.00 41.69 283 LYS A O 1
ATOM 2202 N N . GLY A 1 284 ? 27.398 -5.196 -16.781 1.00 47.53 284 GLY A N 1
ATOM 2203 C CA . GLY A 1 284 ? 26.923 -4.178 -15.837 1.00 47.53 284 GLY A CA 1
ATOM 2204 C C . GLY A 1 284 ? 25.406 -4.223 -15.660 1.00 47.53 284 GLY A C 1
ATOM 2205 O O . GLY A 1 284 ? 24.923 -4.234 -14.535 1.00 47.53 284 GLY A O 1
ATOM 2206 N N . TYR A 1 285 ? 24.665 -4.363 -16.760 1.00 49.50 285 TYR A N 1
ATOM 2207 C CA . TYR A 1 285 ? 23.199 -4.399 -16.745 1.00 49.50 285 TYR A CA 1
ATOM 2208 C C . TYR A 1 285 ? 22.631 -5.677 -16.128 1.00 49.50 285 TYR A C 1
ATOM 2210 O O . TYR A 1 285 ? 21.744 -5.593 -15.288 1.00 49.50 285 TYR A O 1
ATOM 2218 N N . ILE A 1 286 ? 23.201 -6.852 -16.424 1.00 53.88 286 ILE A N 1
ATOM 2219 C CA . ILE A 1 286 ? 22.806 -8.107 -15.754 1.00 53.88 286 ILE A CA 1
ATOM 2220 C C . ILE A 1 286 ? 23.081 -8.033 -14.244 1.00 53.88 286 ILE A C 1
ATOM 2222 O O . ILE A 1 286 ? 22.327 -8.597 -13.453 1.00 53.88 286 ILE A O 1
ATOM 2226 N N . ARG A 1 287 ? 24.132 -7.313 -13.822 1.00 52.06 287 ARG A N 1
ATOM 2227 C CA . ARG A 1 287 ? 24.380 -7.036 -12.401 1.00 52.06 287 ARG A CA 1
ATOM 2228 C C . ARG A 1 287 ? 23.328 -6.103 -11.820 1.00 52.06 287 ARG A C 1
ATOM 2230 O O . ARG A 1 287 ? 22.765 -6.457 -10.800 1.00 52.06 287 ARG A O 1
ATOM 2237 N N . ILE A 1 288 ? 23.032 -4.966 -12.450 1.00 55.16 288 ILE A N 1
ATOM 2238 C CA . ILE A 1 288 ? 22.014 -4.016 -11.964 1.00 55.16 288 ILE A CA 1
ATOM 2239 C C . ILE A 1 288 ? 20.633 -4.684 -11.892 1.00 55.16 288 ILE A C 1
ATOM 2241 O O . ILE A 1 288 ? 19.934 -4.509 -10.901 1.00 55.16 288 ILE A O 1
ATOM 2245 N N . LEU A 1 289 ? 20.283 -5.518 -12.876 1.00 50.38 289 LEU A N 1
ATOM 2246 C CA . LEU A 1 289 ? 19.064 -6.326 -12.894 1.00 50.38 289 LEU A CA 1
ATOM 2247 C C . LEU A 1 289 ? 19.049 -7.347 -11.749 1.00 50.38 289 LEU A C 1
ATOM 2249 O O . LEU A 1 289 ? 18.068 -7.417 -11.014 1.00 50.38 289 LEU A O 1
ATOM 2253 N N . LYS A 1 290 ? 20.143 -8.097 -11.542 1.00 52.03 290 LYS A N 1
ATOM 2254 C CA . LYS A 1 290 ? 20.272 -9.011 -10.396 1.00 52.03 290 LYS A CA 1
ATOM 2255 C C . LYS A 1 290 ? 20.179 -8.270 -9.067 1.00 52.03 290 LYS A C 1
ATOM 2257 O O . LYS A 1 290 ? 19.495 -8.762 -8.186 1.00 52.03 290 LYS A O 1
ATOM 2262 N N . TYR A 1 291 ? 20.828 -7.117 -8.921 1.00 56.72 291 TYR A N 1
ATOM 2263 C CA . TYR A 1 291 ? 20.814 -6.333 -7.687 1.00 56.72 291 TYR A CA 1
ATOM 2264 C C . TYR A 1 291 ? 19.462 -5.660 -7.441 1.00 56.72 291 TYR A C 1
ATOM 2266 O O . TYR A 1 291 ? 19.024 -5.660 -6.302 1.00 56.72 291 TYR A O 1
ATOM 2274 N N . SER A 1 292 ? 18.762 -5.167 -8.470 1.00 52.44 292 SER A N 1
ATOM 2275 C CA . SER A 1 292 ? 17.388 -4.657 -8.334 1.00 52.44 292 SER A CA 1
ATOM 2276 C C . SER A 1 292 ? 16.416 -5.776 -7.974 1.00 52.44 292 SER A C 1
ATOM 2278 O O . SER A 1 292 ? 15.670 -5.637 -7.012 1.00 52.44 292 SER A O 1
ATOM 2280 N N . LEU A 1 293 ? 16.454 -6.915 -8.673 1.00 54.19 293 LEU A N 1
ATOM 2281 C CA . LEU A 1 293 ? 15.598 -8.064 -8.356 1.00 54.19 293 LEU A CA 1
ATOM 2282 C C . LEU A 1 293 ? 15.915 -8.657 -6.974 1.00 54.19 293 LEU A C 1
ATOM 2284 O O . LEU A 1 293 ? 14.992 -9.009 -6.246 1.00 54.19 293 LEU A O 1
ATOM 2288 N N . LEU A 1 294 ? 17.191 -8.711 -6.571 1.00 55.41 294 LEU A N 1
ATOM 2289 C CA . LEU A 1 294 ? 17.599 -9.105 -5.217 1.00 55.41 294 LEU A CA 1
ATOM 2290 C C . LEU A 1 294 ? 17.140 -8.092 -4.170 1.00 55.41 294 LEU A C 1
ATOM 2292 O O . LEU A 1 294 ? 16.626 -8.502 -3.141 1.00 55.41 294 LEU A O 1
ATOM 2296 N N . PHE A 1 295 ? 17.281 -6.791 -4.420 1.00 53.12 295 PHE A N 1
ATOM 2297 C CA . PHE A 1 295 ? 16.837 -5.740 -3.505 1.00 53.12 295 PHE A CA 1
ATOM 2298 C C . PHE A 1 295 ? 15.320 -5.800 -3.283 1.00 53.12 295 PHE A C 1
ATOM 2300 O O . PHE A 1 295 ? 14.869 -5.803 -2.140 1.00 53.12 295 PHE A O 1
ATOM 2307 N N . PHE A 1 296 ? 14.533 -5.966 -4.352 1.00 50.69 296 PHE A N 1
ATOM 2308 C CA . PHE A 1 296 ? 13.083 -6.146 -4.246 1.00 50.69 296 PHE A CA 1
ATOM 2309 C C . PHE A 1 296 ? 12.693 -7.485 -3.601 1.00 50.69 296 PHE A C 1
ATOM 2311 O O . PHE A 1 296 ? 11.760 -7.512 -2.803 1.00 50.69 296 PHE A O 1
ATOM 2318 N N . SER A 1 297 ? 13.433 -8.570 -3.857 1.00 52.38 297 SER A N 1
ATOM 2319 C CA . SER A 1 297 ? 13.231 -9.857 -3.175 1.00 52.38 297 SER A CA 1
ATOM 2320 C C . SER A 1 297 ? 13.551 -9.774 -1.680 1.00 52.38 297 SER A C 1
ATOM 2322 O O . SER A 1 297 ? 12.834 -10.363 -0.880 1.00 52.38 297 SER A O 1
ATOM 2324 N N . ILE A 1 298 ? 14.594 -9.040 -1.287 1.00 51.97 298 ILE A N 1
ATOM 2325 C CA . ILE A 1 298 ? 14.983 -8.843 0.116 1.00 51.97 298 ILE A CA 1
ATOM 2326 C C . ILE A 1 298 ? 13.928 -8.003 0.847 1.00 51.97 298 ILE A C 1
ATOM 2328 O O . ILE A 1 298 ? 13.536 -8.367 1.951 1.00 51.97 298 ILE A O 1
ATOM 2332 N N . ILE A 1 299 ? 13.392 -6.955 0.211 1.00 47.50 299 ILE A N 1
ATOM 2333 C CA . ILE A 1 299 ? 12.280 -6.160 0.762 1.00 47.50 299 ILE A CA 1
ATOM 2334 C C . ILE A 1 299 ? 11.034 -7.032 0.986 1.00 47.50 299 ILE A C 1
ATOM 2336 O O . ILE A 1 299 ? 10.394 -6.925 2.032 1.00 47.50 299 ILE A O 1
ATOM 2340 N N . PHE A 1 300 ? 10.732 -7.947 0.057 1.00 45.03 300 PHE A N 1
ATOM 2341 C CA . PHE A 1 300 ? 9.620 -8.899 0.183 1.00 45.03 300 PHE A CA 1
ATOM 2342 C C . PHE A 1 300 ? 9.824 -9.915 1.323 1.00 45.03 300 PHE A C 1
ATOM 2344 O O . PHE A 1 300 ? 8.864 -10.298 1.985 1.00 45.03 300 PHE A O 1
ATOM 2351 N N . ILE A 1 301 ? 11.072 -10.326 1.585 1.00 49.03 301 ILE A N 1
ATOM 2352 C CA . ILE A 1 301 ? 11.430 -11.297 2.637 1.00 49.03 301 ILE A CA 1
ATOM 2353 C C . ILE A 1 301 ? 11.456 -10.651 4.034 1.00 49.03 301 ILE A C 1
ATOM 2355 O O . ILE A 1 301 ? 11.231 -11.331 5.030 1.00 49.03 301 ILE A O 1
ATOM 2359 N N . THR A 1 302 ? 11.669 -9.335 4.135 1.00 45.72 302 THR A N 1
ATOM 2360 C CA . THR A 1 302 ? 11.640 -8.616 5.425 1.00 45.72 302 THR A CA 1
ATOM 2361 C C . THR A 1 302 ? 10.232 -8.320 5.958 1.00 45.72 302 THR A C 1
ATOM 2363 O O . THR A 1 302 ? 10.092 -7.695 7.011 1.00 45.72 302 THR A O 1
ATOM 2366 N N . MET A 1 303 ? 9.178 -8.761 5.265 1.00 43.84 303 MET A N 1
ATOM 2367 C CA . MET A 1 303 ? 7.802 -8.566 5.707 1.00 43.84 303 MET A CA 1
ATOM 2368 C C . MET A 1 303 ? 7.355 -9.656 6.691 1.00 43.84 303 MET A C 1
ATOM 2370 O O . MET A 1 303 ? 7.185 -10.815 6.326 1.00 43.84 303 MET A O 1
ATOM 2374 N N . ASN A 1 304 ? 7.025 -9.193 7.898 1.00 49.84 304 ASN A N 1
ATOM 2375 C CA . ASN A 1 304 ? 6.173 -9.811 8.918 1.00 49.84 304 ASN A CA 1
ATOM 2376 C C . ASN A 1 304 ? 6.837 -10.689 9.985 1.00 49.84 304 ASN A C 1
ATOM 2378 O O . ASN A 1 304 ? 7.724 -11.501 9.740 1.00 49.84 304 ASN A O 1
ATOM 2382 N N . CYS A 1 305 ? 6.287 -10.551 11.197 1.00 47.03 305 CYS A N 1
ATOM 2383 C CA . CYS A 1 305 ? 6.209 -11.620 12.185 1.00 47.03 305 CYS A CA 1
ATOM 2384 C C . CYS A 1 305 ? 5.908 -12.938 11.482 1.00 47.03 305 CYS A C 1
ATOM 2386 O O . CYS A 1 305 ? 4.844 -13.095 10.882 1.00 47.03 305 CYS A O 1
ATOM 2388 N N . THR A 1 306 ? 6.837 -13.874 11.559 1.00 53.19 306 THR A N 1
ATOM 2389 C CA . THR A 1 306 ? 6.667 -15.189 10.965 1.00 53.19 306 THR A CA 1
ATOM 2390 C C . THR A 1 306 ? 6.085 -16.113 12.021 1.00 53.19 306 THR A C 1
ATOM 2392 O O . THR A 1 306 ? 6.694 -16.359 13.063 1.00 53.19 306 THR A O 1
ATOM 2395 N N . VAL A 1 307 ? 4.886 -16.636 11.757 1.00 54.41 307 VAL A N 1
ATOM 2396 C CA . VAL A 1 307 ? 4.467 -17.892 12.381 1.00 54.41 307 VAL A CA 1
ATOM 2397 C C . VAL A 1 307 ? 5.523 -18.914 11.981 1.00 54.41 307 VAL A C 1
ATOM 2399 O O . VAL A 1 307 ? 5.667 -19.219 10.797 1.00 54.41 307 VAL A O 1
ATOM 2402 N N . LYS A 1 308 ? 6.327 -19.377 12.942 1.00 64.00 308 LYS A N 1
ATOM 2403 C CA . LYS A 1 308 ? 7.474 -20.244 12.632 1.00 64.00 308 LYS A CA 1
ATOM 2404 C C . LYS A 1 308 ? 7.019 -21.604 12.128 1.00 64.00 308 LYS A C 1
ATOM 2406 O O . LYS A 1 308 ? 7.654 -22.177 11.248 1.00 64.00 308 LYS A O 1
ATOM 2411 N N . TYR A 1 309 ? 5.926 -22.112 12.690 1.00 70.56 309 TYR A N 1
ATOM 2412 C CA . TYR A 1 309 ? 5.257 -23.309 12.211 1.00 70.56 309 TYR A CA 1
ATOM 2413 C C . TYR A 1 309 ? 3.807 -23.349 12.695 1.00 70.56 309 TYR A C 1
ATOM 2415 O O . TYR A 1 309 ? 3.461 -22.767 13.726 1.00 70.56 309 TYR A O 1
ATOM 2423 N N . VAL A 1 310 ? 2.991 -24.090 11.950 1.00 74.12 310 VAL A N 1
ATOM 2424 C CA . VAL A 1 310 ? 1.636 -24.491 12.329 1.00 74.12 310 VAL A CA 1
ATOM 2425 C C . VAL A 1 310 ? 1.568 -26.006 12.227 1.00 74.12 310 VAL A C 1
ATOM 2427 O O . VAL A 1 310 ? 1.964 -26.579 11.211 1.00 74.12 310 VAL A O 1
ATOM 2430 N N . LYS A 1 311 ? 1.079 -26.662 13.274 1.00 75.50 311 LYS A N 1
ATOM 2431 C CA . LYS A 1 311 ? 0.833 -28.102 13.300 1.00 75.50 311 LYS A CA 1
ATOM 2432 C C . LYS A 1 311 ? -0.661 -28.338 13.478 1.00 75.50 311 LYS A C 1
ATOM 2434 O O . LYS A 1 311 ? -1.256 -27.851 14.436 1.00 75.50 311 LYS A O 1
ATOM 2439 N N . THR A 1 312 ? -1.261 -29.085 12.559 1.00 76.62 312 THR A N 1
ATOM 2440 C CA . THR A 1 312 ? -2.688 -29.423 12.575 1.00 76.62 312 THR A CA 1
ATOM 2441 C C . THR A 1 312 ? -2.896 -30.906 12.870 1.00 76.62 312 THR A C 1
ATOM 2443 O O . THR A 1 312 ? -2.098 -31.756 12.468 1.00 76.62 312 THR A O 1
ATOM 2446 N N . GLY A 1 313 ? -3.961 -31.225 13.605 1.00 68.31 313 GLY A N 1
ATOM 2447 C CA . GLY A 1 313 ? -4.414 -32.602 13.807 1.00 68.31 313 GLY A CA 1
ATOM 2448 C C . GLY A 1 313 ? -5.146 -33.150 12.571 1.00 68.31 313 GLY A C 1
ATOM 2449 O O . GLY A 1 313 ? -5.650 -32.371 11.768 1.00 68.31 313 GLY A O 1
ATOM 2450 N N . PRO A 1 314 ? -5.275 -34.475 12.402 1.00 63.03 314 PRO A N 1
ATOM 2451 C CA . PRO A 1 314 ? -5.834 -35.087 11.188 1.00 63.03 314 PRO A CA 1
ATOM 2452 C C . PRO A 1 314 ? -7.314 -34.750 10.901 1.00 63.03 314 PRO A C 1
ATOM 2454 O O . PRO A 1 314 ? -7.748 -34.863 9.759 1.00 63.03 314 PRO A O 1
ATOM 2457 N N . THR A 1 315 ? -8.096 -34.314 11.899 1.00 61.53 315 THR A N 1
ATOM 2458 C CA . THR A 1 315 ? -9.536 -33.987 11.765 1.00 61.53 315 THR A CA 1
ATOM 2459 C C . THR A 1 315 ? -9.895 -32.561 12.200 1.00 61.53 315 THR A C 1
ATOM 2461 O O . THR A 1 315 ? -11.064 -32.273 12.464 1.00 61.53 315 THR A O 1
ATOM 2464 N N . TRP A 1 316 ? -8.904 -31.665 12.279 1.00 69.19 316 TRP A N 1
ATOM 2465 C CA . TRP A 1 316 ? -9.039 -30.334 12.886 1.00 69.19 316 TRP A CA 1
ATOM 2466 C C . TRP A 1 316 ? -10.191 -29.492 12.301 1.00 69.19 316 TRP A C 1
ATOM 2468 O O . TRP A 1 316 ? -10.957 -28.901 13.056 1.00 69.19 316 TRP A O 1
ATOM 2478 N N . GLU A 1 317 ? -10.381 -29.506 10.981 1.00 66.56 317 GLU A N 1
ATOM 2479 C CA . GLU A 1 317 ? -11.349 -28.657 10.267 1.00 66.56 317 GLU A CA 1
ATOM 2480 C C . GLU A 1 317 ? -12.823 -29.008 10.562 1.00 66.56 317 GLU A C 1
ATOM 2482 O O . GLU A 1 317 ? -13.655 -28.126 10.775 1.00 66.56 317 GLU A O 1
ATOM 2487 N N . LYS A 1 318 ? -13.157 -30.304 10.654 1.00 63.78 318 LYS A N 1
ATOM 2488 C CA . LYS A 1 318 ? -14.517 -30.756 11.021 1.00 63.78 318 LYS A CA 1
ATOM 2489 C C . LYS A 1 318 ? -14.850 -30.431 12.476 1.00 63.78 318 LYS A C 1
ATOM 2491 O O . LYS A 1 318 ? -15.987 -30.098 12.809 1.00 63.78 318 LYS A O 1
ATOM 2496 N N . ASP A 1 319 ? -13.847 -30.542 13.335 1.00 65.56 319 ASP A N 1
ATOM 2497 C CA . ASP A 1 319 ? -13.984 -30.332 14.766 1.00 65.56 319 ASP A CA 1
ATOM 2498 C C . ASP A 1 319 ? -14.137 -28.836 15.099 1.00 65.56 319 ASP A C 1
ATOM 2500 O O . ASP A 1 319 ? -15.069 -28.474 15.819 1.00 65.56 319 ASP A O 1
ATOM 2504 N N . LEU A 1 320 ? -13.321 -27.958 14.500 1.00 66.12 320 LEU A N 1
ATOM 2505 C CA . LEU A 1 320 ? -13.394 -26.499 14.679 1.00 66.12 320 LEU A CA 1
ATOM 2506 C C . LEU A 1 320 ? -14.755 -25.906 14.307 1.00 66.12 320 LEU A C 1
ATOM 2508 O O . LEU A 1 320 ? -15.297 -25.127 15.086 1.00 66.12 320 LEU A O 1
ATOM 2512 N N . ASN A 1 321 ? -15.354 -26.351 13.201 1.00 62.09 321 ASN A N 1
ATOM 2513 C CA . ASN A 1 321 ? -16.684 -25.897 12.774 1.00 62.09 321 ASN A CA 1
ATOM 2514 C C . ASN A 1 321 ? -17.826 -26.365 13.695 1.00 62.09 321 ASN A C 1
ATOM 2516 O O . ASN A 1 321 ? -18.936 -25.833 13.642 1.00 62.09 321 ASN A O 1
ATOM 2520 N N . THR A 1 322 ? -17.577 -27.371 14.538 1.00 60.44 322 THR A N 1
ATOM 2521 C CA . THR A 1 322 ? -18.576 -27.922 15.464 1.00 60.44 322 THR A CA 1
ATOM 2522 C C . THR A 1 322 ? -18.472 -27.290 16.858 1.00 60.44 322 THR A C 1
ATOM 2524 O O . THR A 1 322 ? -19.457 -27.271 17.608 1.00 60.44 322 THR A O 1
ATOM 2527 N N . PHE A 1 323 ? -17.304 -26.752 17.228 1.00 65.81 323 PHE A N 1
ATOM 2528 C CA . PHE A 1 323 ? -17.100 -26.155 18.545 1.00 65.81 323 PHE A CA 1
ATOM 2529 C C . PHE A 1 323 ? -17.733 -24.780 18.646 1.00 65.81 323 PHE A C 1
ATOM 2531 O O . PHE A 1 323 ? -17.324 -23.828 17.998 1.00 65.81 323 PHE A O 1
ATOM 2538 N N . LYS A 1 324 ? -18.689 -24.655 19.561 1.00 63.88 324 LYS A N 1
ATOM 2539 C CA . LYS A 1 324 ? -19.297 -23.368 19.895 1.00 63.88 324 LYS A CA 1
ATOM 2540 C C . LYS A 1 324 ? -18.738 -22.779 21.177 1.00 63.88 324 LYS A C 1
ATOM 2542 O O . LYS A 1 324 ? -19.023 -21.625 21.446 1.00 63.88 324 LYS A O 1
ATOM 2547 N N . ARG A 1 325 ? -18.016 -23.547 22.003 1.00 71.00 325 ARG A N 1
ATOM 2548 C CA . ARG A 1 325 ? -17.615 -23.117 23.353 1.00 71.00 325 ARG A CA 1
ATOM 2549 C C . ARG A 1 325 ? -16.140 -23.375 23.633 1.00 71.00 325 ARG A C 1
ATOM 2551 O O . ARG A 1 325 ? -15.750 -24.528 23.841 1.00 71.00 325 ARG A O 1
ATOM 2558 N N . ILE A 1 326 ? -15.363 -22.293 23.680 1.00 75.62 326 ILE A N 1
ATOM 2559 C CA . ILE A 1 326 ? -13.915 -22.308 23.920 1.00 75.62 326 ILE A CA 1
ATOM 2560 C C . ILE A 1 326 ? -13.590 -21.512 25.184 1.00 75.62 326 ILE A C 1
ATOM 2562 O O . ILE A 1 326 ? -14.181 -20.462 25.444 1.00 75.62 326 ILE A O 1
ATOM 2566 N N . VAL A 1 327 ? -12.645 -22.028 25.965 1.00 78.19 327 VAL A N 1
ATOM 2567 C CA . VAL A 1 327 ? -12.084 -21.363 27.145 1.00 78.19 327 VAL A CA 1
ATOM 2568 C C . VAL A 1 327 ? -10.617 -21.037 26.895 1.00 78.19 327 VAL A C 1
ATOM 2570 O O . VAL A 1 327 ? -9.882 -21.883 26.395 1.00 78.19 327 VAL A O 1
ATOM 2573 N N . VAL A 1 328 ? -10.180 -19.836 27.269 1.00 80.25 328 VAL A N 1
ATOM 2574 C CA . VAL A 1 328 ? -8.769 -19.434 27.207 1.00 80.25 328 VAL A CA 1
ATOM 2575 C C . VAL A 1 328 ? -8.086 -19.778 28.529 1.00 80.25 328 VAL A C 1
ATOM 2577 O O . VAL A 1 328 ? -8.603 -19.469 29.601 1.00 80.25 328 VAL A O 1
ATOM 2580 N N . SER A 1 329 ? -6.922 -20.420 28.468 1.00 81.00 329 SER A N 1
ATOM 2581 C CA . SER A 1 329 ? -6.129 -20.782 29.642 1.00 81.00 329 SER A CA 1
ATOM 2582 C C . SER A 1 329 ? -4.655 -20.451 29.427 1.00 81.00 329 SER A C 1
ATOM 2584 O O . SER A 1 329 ? -4.070 -20.789 28.400 1.00 81.00 329 SER A O 1
ATOM 2586 N N . VAL A 1 330 ? -4.037 -19.807 30.415 1.00 81.88 330 VAL A N 1
ATOM 2587 C CA . VAL A 1 330 ? -2.593 -19.553 30.444 1.00 81.88 330 VAL A CA 1
ATOM 2588 C C . VAL A 1 330 ? -1.992 -20.462 31.522 1.00 81.88 330 VAL A C 1
ATOM 2590 O O . VAL A 1 330 ? -2.286 -20.261 32.703 1.00 81.88 330 VAL A O 1
ATOM 2593 N N . PRO A 1 331 ? -1.200 -21.491 31.163 1.00 76.81 331 PRO A N 1
ATOM 2594 C CA . PRO A 1 331 ? -0.654 -22.438 32.125 1.00 76.81 331 PRO A CA 1
ATOM 2595 C C . PRO A 1 331 ? 0.334 -21.763 33.084 1.00 76.81 331 PRO A C 1
ATOM 2597 O O . PRO A 1 331 ? 1.052 -20.822 32.719 1.00 76.81 331 PRO A O 1
ATOM 2600 N N . SER A 1 332 ? 0.402 -22.284 34.314 1.00 70.88 332 SER A N 1
ATOM 2601 C CA . SER A 1 332 ? 1.294 -21.800 35.377 1.00 70.88 332 SER A CA 1
ATOM 2602 C C . SER A 1 332 ? 2.776 -21.881 34.997 1.00 70.88 332 SER A C 1
ATOM 2604 O O . SER A 1 332 ? 3.544 -21.028 35.436 1.00 70.88 332 SER A O 1
ATOM 2606 N N . GLU A 1 333 ? 3.142 -22.815 34.114 1.00 72.81 333 GLU A N 1
ATOM 2607 C CA . GLU A 1 333 ? 4.479 -22.992 33.520 1.00 72.81 333 GLU A CA 1
ATOM 2608 C C . GLU A 1 333 ? 4.961 -21.832 32.631 1.00 72.81 333 GLU A C 1
ATOM 2610 O O . GLU A 1 333 ? 6.088 -21.868 32.138 1.00 72.81 333 GLU A O 1
ATOM 2615 N N . SER A 1 334 ? 4.115 -20.841 32.344 1.00 79.12 334 SER A N 1
ATOM 2616 C CA . SER A 1 334 ? 4.537 -19.676 31.560 1.00 79.12 334 SER A CA 1
ATOM 2617 C C . SER A 1 334 ? 5.520 -18.827 32.375 1.00 79.12 334 SER A C 1
ATOM 2619 O O . SER A 1 3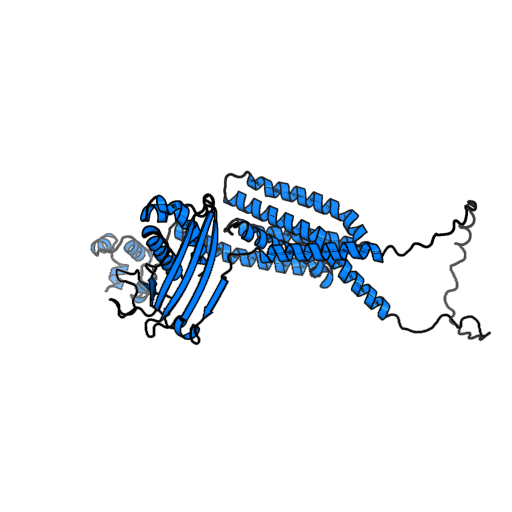34 ? 5.234 -18.502 33.533 1.00 79.12 334 SER A O 1
ATOM 2621 N N . GLU A 1 335 ? 6.647 -18.451 31.762 1.00 78.69 335 GLU A N 1
ATOM 2622 C CA . GLU A 1 335 ? 7.783 -17.717 32.360 1.00 78.69 335 GLU A CA 1
ATOM 2623 C C . GLU A 1 335 ? 7.471 -16.211 32.508 1.00 78.69 335 GLU A C 1
ATOM 2625 O O . GLU A 1 335 ? 8.269 -15.348 32.157 1.00 78.69 335 GLU A O 1
ATOM 2630 N N . VAL A 1 336 ? 6.262 -15.888 32.970 1.00 81.31 336 VAL A N 1
ATOM 2631 C CA . VAL A 1 336 ? 5.713 -14.529 33.090 1.00 81.31 336 VAL A CA 1
ATOM 2632 C C . VAL A 1 336 ? 4.922 -14.382 34.394 1.00 81.31 336 VAL A C 1
ATOM 2634 O O . VAL A 1 336 ? 4.402 -15.367 34.937 1.00 81.31 336 VAL A O 1
ATOM 2637 N N . GLY A 1 337 ? 4.844 -13.153 34.910 1.00 80.31 337 GLY A N 1
ATOM 2638 C CA . GLY A 1 337 ? 4.156 -12.836 36.160 1.00 80.31 337 GLY A CA 1
ATOM 2639 C C . GLY A 1 337 ? 2.638 -13.051 36.096 1.00 80.31 337 GLY A C 1
ATOM 2640 O O . GLY A 1 337 ? 2.031 -13.191 35.034 1.00 80.31 337 GLY A O 1
ATOM 2641 N N . ASN A 1 338 ? 2.000 -13.103 37.268 1.00 78.62 338 ASN A N 1
ATOM 2642 C CA . ASN A 1 338 ? 0.539 -13.185 37.389 1.00 78.62 338 ASN A CA 1
ATOM 2643 C C . ASN A 1 338 ? -0.222 -12.050 36.665 1.00 78.62 338 ASN A C 1
ATOM 2645 O O . ASN A 1 338 ? -1.221 -12.367 36.010 1.00 78.62 338 ASN A O 1
ATOM 2649 N N . PRO A 1 339 ? 0.204 -10.769 36.728 1.00 78.88 339 PRO A N 1
ATOM 2650 C CA . PRO A 1 339 ? -0.463 -9.701 35.982 1.00 78.88 339 PRO A CA 1
ATOM 2651 C C . PRO A 1 339 ? -0.405 -9.908 34.459 1.00 78.88 339 PRO A C 1
ATOM 2653 O O . PRO A 1 339 ? -1.412 -9.739 33.769 1.00 78.88 339 PRO A O 1
ATOM 2656 N N . GLU A 1 340 ? 0.733 -10.348 33.923 1.00 81.75 340 GLU A N 1
ATOM 2657 C CA . GLU A 1 340 ? 0.909 -10.613 32.492 1.00 81.75 340 GLU A CA 1
ATOM 2658 C C . GLU A 1 340 ? 0.090 -11.816 32.018 1.00 81.75 340 GLU A C 1
ATOM 2660 O O . GLU A 1 340 ? -0.486 -11.787 30.929 1.00 81.75 340 GLU A O 1
ATOM 2665 N N . LYS A 1 341 ? -0.028 -12.856 32.853 1.00 81.94 341 LYS A N 1
ATOM 2666 C CA . LYS A 1 341 ? -0.898 -14.012 32.582 1.00 81.94 341 LYS A CA 1
ATOM 2667 C C . LYS A 1 341 ? -2.364 -13.589 32.447 1.00 81.94 341 LYS A C 1
ATOM 2669 O O . LYS A 1 341 ? -3.044 -14.031 31.521 1.00 81.94 341 LYS A O 1
ATOM 2674 N N . GLN A 1 342 ? -2.846 -12.713 33.333 1.00 80.31 342 GLN A N 1
ATOM 2675 C CA . GLN A 1 342 ? -4.216 -12.188 33.273 1.00 80.31 342 GLN A CA 1
ATOM 2676 C C . GLN A 1 342 ? -4.439 -11.284 32.057 1.00 80.31 342 GLN A C 1
ATOM 2678 O O . GLN A 1 342 ? -5.458 -11.419 31.374 1.00 80.31 342 GLN A O 1
ATOM 2683 N N . LEU A 1 343 ? -3.477 -10.406 31.754 1.00 83.00 343 LEU A N 1
ATOM 2684 C CA . LEU A 1 343 ? -3.503 -9.562 30.560 1.00 83.00 343 LEU A CA 1
ATOM 2685 C C . LEU A 1 343 ? -3.610 -10.412 29.292 1.00 83.00 343 LEU A C 1
ATOM 2687 O O . LEU A 1 343 ? -4.479 -10.169 28.454 1.00 83.00 343 LEU A O 1
ATOM 2691 N N . ALA A 1 344 ? -2.743 -11.418 29.165 1.00 82.31 344 ALA A N 1
ATOM 2692 C CA . ALA A 1 344 ? -2.695 -12.277 27.996 1.00 82.31 344 ALA A CA 1
ATOM 2693 C C . ALA A 1 344 ? -4.006 -13.034 27.789 1.00 82.31 344 ALA A C 1
ATOM 2695 O O . ALA A 1 344 ? -4.580 -12.974 26.702 1.00 82.31 344 ALA A O 1
ATOM 2696 N N . ALA A 1 345 ? -4.529 -13.651 28.852 1.00 81.44 345 ALA A N 1
ATOM 2697 C CA . ALA A 1 345 ? -5.820 -14.324 28.809 1.00 81.44 345 ALA A CA 1
ATOM 2698 C C . ALA A 1 345 ? -6.930 -13.377 28.328 1.00 81.44 345 ALA A C 1
ATOM 2700 O O . ALA A 1 345 ? -7.698 -13.729 27.434 1.00 81.44 345 ALA A O 1
ATOM 2701 N N . LYS A 1 346 ? -6.982 -12.146 28.854 1.00 81.44 346 LYS A N 1
ATOM 2702 C CA . LYS A 1 346 ? -8.036 -11.184 28.513 1.00 81.44 346 LYS A CA 1
ATOM 2703 C C . LYS A 1 346 ? -7.935 -10.649 27.086 1.00 81.44 346 LYS A C 1
ATOM 2705 O O . LYS A 1 346 ? -8.967 -10.466 26.439 1.00 81.44 346 LYS A O 1
ATOM 2710 N N . ILE A 1 347 ? -6.725 -10.389 26.590 1.00 82.38 347 ILE A N 1
ATOM 2711 C CA . ILE A 1 347 ? -6.501 -9.982 25.195 1.00 82.38 347 ILE A CA 1
ATOM 2712 C C . ILE A 1 347 ? -6.978 -11.091 24.254 1.00 82.38 347 ILE A C 1
ATOM 2714 O O . ILE A 1 347 ? -7.745 -10.819 23.330 1.00 82.38 347 ILE A O 1
ATOM 2718 N N . THR A 1 348 ? -6.580 -12.334 24.519 1.00 81.38 348 THR A N 1
ATOM 2719 C CA . THR A 1 348 ? -6.968 -13.494 23.712 1.00 81.38 348 THR A CA 1
ATOM 2720 C C . THR A 1 348 ? -8.475 -13.753 23.765 1.00 81.38 348 THR A C 1
ATOM 2722 O O . THR A 1 348 ? -9.086 -13.956 22.718 1.00 81.38 348 THR A O 1
ATOM 2725 N N . GLU A 1 349 ? -9.109 -13.668 24.941 1.00 80.12 349 GLU A N 1
ATOM 2726 C CA . GLU A 1 349 ? -10.572 -13.756 25.074 1.00 80.12 349 GLU A CA 1
ATOM 2727 C C . GLU A 1 349 ? -11.284 -12.699 24.224 1.00 80.12 349 GLU A C 1
ATOM 2729 O O . GLU A 1 349 ? -12.232 -13.013 23.507 1.00 80.12 349 GLU A O 1
ATOM 2734 N N . ASN A 1 350 ? -10.829 -11.444 24.291 1.00 80.81 350 ASN A N 1
ATOM 2735 C CA . ASN A 1 350 ? -11.453 -10.344 23.565 1.00 80.81 350 ASN A CA 1
ATOM 2736 C C . ASN A 1 350 ? -11.350 -10.559 22.048 1.00 80.81 350 ASN A C 1
ATOM 2738 O O . ASN A 1 350 ? -12.347 -10.436 21.335 1.00 80.81 350 ASN A O 1
ATOM 2742 N N . TYR A 1 351 ? -10.172 -10.958 21.565 1.00 76.75 351 TYR A N 1
ATOM 2743 C CA . TYR A 1 351 ? -9.939 -11.226 20.148 1.00 76.75 351 TYR A CA 1
ATOM 2744 C C . TYR A 1 351 ? -10.779 -12.378 19.619 1.00 76.75 351 TYR A C 1
ATOM 2746 O O . TYR A 1 351 ? -11.530 -12.202 18.660 1.00 76.75 351 TYR A O 1
ATOM 2754 N N . LEU A 1 352 ? -10.709 -13.533 20.275 1.00 74.62 352 LEU A N 1
ATOM 2755 C CA . LEU A 1 352 ? -11.467 -14.699 19.851 1.00 74.62 352 LEU A CA 1
ATOM 2756 C C . LEU A 1 352 ? -12.988 -14.417 19.915 1.00 74.62 352 LEU A C 1
ATOM 2758 O O . LEU A 1 352 ? -13.735 -14.956 19.106 1.00 74.62 352 LEU A O 1
ATOM 2762 N N . SER A 1 353 ? -13.460 -13.542 20.821 1.00 71.81 353 SER A N 1
ATOM 2763 C CA . SER A 1 353 ? -14.895 -13.225 20.963 1.00 71.81 353 SER A CA 1
ATOM 2764 C C . SER A 1 353 ? -15.457 -12.389 19.808 1.00 71.81 353 SER A C 1
ATOM 2766 O O . SER A 1 353 ? -16.664 -12.391 19.570 1.00 71.81 353 SER A O 1
ATOM 2768 N N . HIS A 1 354 ? -14.588 -11.694 19.066 1.00 67.81 354 HIS A N 1
ATOM 2769 C CA . HIS A 1 354 ? -14.966 -10.955 17.860 1.00 67.81 354 HIS A CA 1
ATOM 2770 C C . HIS A 1 354 ? -15.174 -11.872 16.644 1.00 67.81 354 HIS A C 1
ATOM 2772 O O . HIS A 1 354 ? -15.831 -11.468 15.679 1.00 67.81 354 HIS A O 1
ATOM 2778 N N . HIS A 1 355 ? -14.667 -13.108 16.679 1.00 65.81 355 HIS A N 1
ATOM 2779 C CA . HIS A 1 355 ? -14.948 -14.105 15.653 1.00 65.81 355 HIS A CA 1
ATOM 2780 C C . HIS A 1 355 ? -16.312 -14.747 15.933 1.00 65.81 355 HIS A C 1
ATOM 2782 O O . HIS A 1 355 ? -16.493 -15.462 16.915 1.00 65.81 355 HIS A O 1
ATOM 2788 N N . LYS A 1 356 ? -17.289 -14.503 15.043 1.00 52.16 356 LYS A N 1
ATOM 2789 C CA . LYS A 1 356 ? -18.698 -14.953 15.154 1.00 52.16 356 LYS A CA 1
ATOM 2790 C C . LYS A 1 356 ? -18.896 -16.474 15.269 1.00 52.16 356 LYS A C 1
ATOM 2792 O O . LYS A 1 356 ? -20.027 -16.929 15.423 1.00 52.16 356 LYS A O 1
ATOM 2797 N N . GLU A 1 357 ? -17.823 -17.242 15.156 1.00 58.97 357 GLU A N 1
ATOM 2798 C CA . GLU A 1 357 ? -17.810 -18.701 15.142 1.00 58.97 357 GLU A CA 1
ATOM 2799 C C . GLU A 1 357 ? -17.743 -19.298 16.559 1.00 58.97 357 GLU A C 1
ATOM 2801 O O . GLU A 1 357 ? -18.182 -20.430 16.758 1.00 58.97 357 GLU A O 1
ATOM 2806 N N . PHE A 1 358 ? -17.310 -18.530 17.572 1.00 62.00 358 PHE A N 1
ATOM 2807 C CA . PHE A 1 358 ? -17.079 -19.041 18.929 1.00 62.00 358 PHE A CA 1
ATOM 2808 C C . PHE A 1 358 ? -17.830 -18.248 20.012 1.00 62.00 358 PHE A C 1
ATOM 2810 O O . PHE A 1 358 ? -17.833 -17.021 20.033 1.00 62.00 358 PHE A O 1
ATOM 2817 N N . ILE A 1 359 ? -18.430 -18.955 20.975 1.00 57.12 359 ILE A N 1
ATOM 2818 C CA . ILE A 1 359 ? -18.920 -18.392 22.241 1.00 57.12 359 ILE A CA 1
ATOM 2819 C C . ILE A 1 359 ? -17.828 -18.597 23.288 1.00 57.12 359 ILE A C 1
ATOM 2821 O O . ILE A 1 359 ? -17.470 -19.730 23.620 1.00 57.12 359 ILE A O 1
ATOM 2825 N N . ILE A 1 360 ? -17.314 -17.495 23.824 1.00 63.94 360 ILE A N 1
ATOM 2826 C CA . ILE A 1 360 ? -16.190 -17.511 24.762 1.00 63.94 360 ILE A CA 1
ATOM 2827 C C . ILE A 1 360 ? -16.692 -17.238 26.158 1.00 63.94 360 ILE A C 1
ATOM 2829 O O . ILE A 1 360 ? -17.365 -16.236 26.403 1.00 63.94 360 ILE A O 1
ATOM 2833 N N . TYR A 1 361 ? -16.354 -18.140 27.071 1.00 60.19 361 TYR A N 1
ATOM 2834 C CA . TYR A 1 361 ? -16.690 -17.989 28.476 1.00 60.19 361 TYR A CA 1
ATOM 2835 C C . TYR A 1 361 ? -15.458 -17.518 29.247 1.00 60.19 361 TYR A C 1
ATOM 2837 O O . TYR A 1 361 ? -14.405 -18.149 29.131 1.00 60.19 361 TYR A O 1
ATOM 2845 N N . PRO A 1 362 ? -15.577 -16.440 30.044 1.00 55.44 362 PRO A N 1
ATOM 2846 C CA . PRO A 1 362 ? -14.505 -16.025 30.931 1.00 55.44 362 PRO A CA 1
ATOM 2847 C C . PRO A 1 362 ? -14.291 -17.113 31.981 1.00 55.44 362 PRO A C 1
ATOM 2849 O O . PRO A 1 362 ? -15.229 -17.521 32.674 1.00 55.44 362 PRO A O 1
ATOM 2852 N N . PHE A 1 363 ? -13.062 -17.601 32.089 1.00 56.66 363 PHE A N 1
ATOM 2853 C CA . PHE A 1 363 ? -12.751 -18.708 32.980 1.00 56.66 363 PHE A CA 1
ATOM 2854 C C . PHE A 1 363 ? -12.758 -18.260 34.449 1.00 56.66 363 PHE A C 1
ATOM 2856 O O . PHE A 1 363 ? -12.075 -17.305 34.821 1.00 56.66 363 PHE A O 1
ATOM 2863 N N . ARG A 1 364 ? -13.514 -18.956 35.309 1.00 51.12 364 ARG A N 1
ATOM 2864 C CA . ARG A 1 364 ? -13.552 -18.711 36.759 1.00 51.12 364 ARG A CA 1
ATOM 2865 C C . ARG A 1 364 ? -12.998 -19.922 37.508 1.00 51.12 364 ARG A C 1
ATOM 2867 O O . ARG A 1 364 ? -13.722 -20.873 37.752 1.00 51.12 364 ARG A O 1
ATOM 2874 N N . SER A 1 365 ? -11.728 -19.810 37.902 1.00 43.50 365 SER A N 1
ATOM 2875 C CA . SER A 1 365 ? -11.037 -20.611 38.926 1.00 43.50 365 SER A CA 1
ATOM 2876 C C . SER A 1 365 ? -10.972 -22.136 38.710 1.00 43.50 365 SER A C 1
ATOM 2878 O O . SER A 1 365 ? -11.922 -22.871 38.960 1.00 43.50 365 SER A O 1
ATOM 2880 N N . GLY A 1 366 ? -9.787 -22.616 38.321 1.00 45.09 366 GLY A N 1
ATOM 2881 C CA . GLY A 1 366 ? -9.408 -24.031 38.269 1.00 45.09 366 GLY A CA 1
ATOM 2882 C C . GLY A 1 366 ? -8.165 -24.237 37.398 1.00 45.09 366 GLY A C 1
ATOM 2883 O O . GLY A 1 366 ? -8.037 -23.627 36.344 1.00 45.09 366 GLY A O 1
ATOM 2884 N N . ASN A 1 367 ? -7.210 -25.075 37.799 1.00 47.78 367 ASN A N 1
ATOM 2885 C CA . ASN A 1 367 ? -6.106 -25.432 36.900 1.00 47.78 367 ASN A CA 1
ATOM 2886 C C . ASN A 1 367 ? -6.712 -26.074 35.647 1.00 47.78 367 ASN A C 1
ATOM 2888 O O . ASN A 1 367 ? -7.454 -27.041 35.789 1.00 47.78 367 ASN A O 1
ATOM 2892 N N . GLY A 1 368 ? -6.469 -25.491 34.468 1.00 50.41 368 GLY A N 1
ATOM 2893 C CA . GLY A 1 368 ? -7.130 -25.791 33.193 1.00 50.41 368 GLY A CA 1
ATOM 2894 C C . GLY A 1 368 ? -7.085 -27.265 32.786 1.00 50.41 368 GLY A C 1
ATOM 2895 O O . GLY A 1 368 ? -6.284 -27.663 31.945 1.00 50.41 368 GLY A O 1
ATOM 2896 N N . ILE A 1 369 ? -7.977 -28.055 33.375 1.00 54.34 369 ILE A N 1
ATOM 2897 C CA . ILE A 1 369 ? -8.151 -29.484 33.156 1.00 54.34 369 ILE A CA 1
ATOM 2898 C C . ILE A 1 369 ? -9.572 -29.665 32.629 1.00 54.34 369 ILE A C 1
ATOM 2900 O O . ILE A 1 369 ? -10.551 -29.240 33.250 1.00 54.34 369 ILE A O 1
ATOM 2904 N N . CYS A 1 370 ? -9.678 -30.278 31.452 1.00 55.00 370 CYS A N 1
ATOM 2905 C CA . CYS A 1 370 ? -10.953 -30.639 30.851 1.00 55.00 370 CYS A CA 1
ATOM 2906 C C . CYS A 1 370 ? -11.807 -31.442 31.843 1.00 55.00 370 CYS A C 1
ATOM 2908 O O . CYS A 1 370 ? -11.361 -32.460 32.362 1.00 55.00 370 CYS A O 1
ATOM 2910 N N . GLY A 1 371 ? -13.029 -30.972 32.110 1.00 53.62 371 GLY A N 1
ATOM 2911 C CA . GLY A 1 371 ? -13.974 -31.637 33.014 1.00 53.62 371 GLY A CA 1
ATOM 2912 C C . GLY A 1 371 ? -14.095 -31.043 34.421 1.00 53.62 371 GLY A C 1
ATOM 2913 O O . GLY A 1 371 ? -14.939 -31.514 35.180 1.00 53.62 371 GLY A O 1
ATOM 2914 N N . SER A 1 372 ? -13.338 -29.998 34.775 1.00 50.91 372 SER A N 1
ATOM 2915 C CA . SER A 1 372 ? -13.548 -29.285 36.042 1.00 50.91 372 SER A CA 1
ATOM 2916 C C . SER A 1 372 ? -14.587 -28.162 35.887 1.00 50.91 372 SER A C 1
ATOM 2918 O O . SER A 1 372 ? -14.414 -27.233 35.099 1.00 50.91 372 SER A O 1
ATOM 2920 N N . SER A 1 373 ? -15.675 -28.271 36.656 1.00 47.00 373 SER A N 1
ATOM 2921 C CA . SER A 1 373 ? -16.773 -27.309 36.860 1.00 47.00 373 SER A CA 1
ATOM 2922 C C . SER A 1 373 ? -17.835 -27.166 35.751 1.00 47.00 373 SER A C 1
ATOM 2924 O O . SER A 1 373 ? -19.017 -27.358 36.040 1.00 47.00 373 SER A O 1
ATOM 2926 N N . ASP A 1 374 ? -17.482 -26.922 34.484 1.00 52.69 374 ASP A N 1
ATOM 2927 C CA . ASP A 1 374 ? -18.481 -26.605 33.442 1.00 52.69 374 ASP A CA 1
ATOM 2928 C C . ASP A 1 374 ? -18.569 -27.683 32.345 1.00 52.69 374 ASP A C 1
ATOM 2930 O O . ASP A 1 374 ? -17.805 -27.692 31.377 1.00 52.69 374 ASP A O 1
ATOM 2934 N N . LYS A 1 375 ? -19.575 -28.573 32.429 1.00 54.62 375 LYS A N 1
ATOM 2935 C CA . LYS A 1 375 ? -19.859 -29.654 31.444 1.00 54.62 375 LYS A CA 1
ATOM 2936 C C . LYS A 1 375 ? -20.125 -29.164 30.004 1.00 54.62 375 LYS A C 1
ATOM 2938 O O . LYS A 1 375 ? -20.409 -29.958 29.112 1.00 54.62 375 LYS A O 1
ATOM 2943 N N . LYS A 1 376 ? -20.094 -27.850 29.775 1.00 60.84 376 LYS A N 1
ATOM 2944 C CA . LYS A 1 376 ? -20.402 -27.178 28.510 1.00 60.84 376 LYS A CA 1
ATOM 2945 C C . LYS A 1 376 ? -19.160 -26.803 27.694 1.00 60.84 376 LYS A C 1
ATOM 2947 O O . LYS A 1 376 ? -19.336 -26.435 26.533 1.00 60.84 376 LYS A O 1
ATOM 2952 N N . VAL A 1 377 ? -17.953 -26.863 28.259 1.00 68.44 377 VAL A N 1
ATOM 2953 C CA . VAL A 1 377 ? -16.708 -26.492 27.561 1.00 68.44 377 VAL A CA 1
ATOM 2954 C C . VAL A 1 377 ? -16.290 -27.608 26.606 1.00 68.44 377 VAL A C 1
ATOM 2956 O O . VAL A 1 377 ? -16.152 -28.759 27.013 1.00 68.44 377 VAL A O 1
ATOM 2959 N N . GLN A 1 378 ? -16.094 -27.272 25.330 1.00 71.50 378 GLN A N 1
ATOM 2960 C CA . GLN A 1 378 ? -15.779 -28.252 24.284 1.00 71.50 378 GLN A CA 1
ATOM 2961 C C . GLN A 1 378 ? -14.288 -28.257 23.920 1.00 71.50 378 GLN A C 1
ATOM 2963 O O . GLN A 1 378 ? -13.733 -29.321 23.630 1.00 71.50 378 GLN A O 1
ATOM 2968 N N . ALA A 1 379 ? -13.634 -27.094 23.984 1.00 75.19 379 ALA A N 1
ATOM 2969 C CA . ALA A 1 379 ? -12.206 -26.948 23.722 1.00 75.19 379 ALA A CA 1
ATOM 2970 C C . ALA A 1 379 ? -11.544 -25.907 24.640 1.00 75.19 379 ALA A C 1
ATOM 2972 O O . ALA A 1 379 ? -12.198 -24.983 25.132 1.00 75.19 379 ALA A O 1
ATOM 2973 N N . ILE A 1 380 ? -10.235 -26.058 24.851 1.00 78.06 380 ILE A N 1
ATOM 2974 C CA . ILE A 1 380 ? -9.395 -25.123 25.607 1.00 78.06 380 ILE A CA 1
ATOM 2975 C C . ILE A 1 380 ? -8.334 -24.553 24.667 1.00 78.06 380 ILE A C 1
ATOM 2977 O O . ILE A 1 380 ? -7.585 -25.308 24.049 1.00 78.06 380 ILE A O 1
ATOM 2981 N N . PHE A 1 381 ? -8.255 -23.228 24.587 1.00 83.12 381 PHE A N 1
ATOM 2982 C CA . PHE A 1 381 ? -7.149 -22.511 23.968 1.00 83.12 381 PHE A CA 1
ATOM 2983 C C . PHE A 1 381 ? -6.074 -22.261 25.030 1.00 83.12 381 PHE A C 1
ATOM 2985 O O . PHE A 1 381 ? -6.231 -21.397 25.893 1.00 83.12 381 PHE A O 1
ATOM 2992 N N . GLN A 1 382 ? -5.007 -23.056 25.006 1.00 82.19 382 GLN A N 1
ATOM 2993 C CA . GLN A 1 382 ? -3.861 -22.904 25.895 1.00 82.19 382 GLN A CA 1
ATOM 2994 C C . GLN A 1 382 ? -2.812 -21.985 25.277 1.00 82.19 382 GLN A C 1
ATOM 2996 O O . GLN A 1 382 ? -2.385 -22.206 24.146 1.00 82.19 382 GLN A O 1
ATOM 3001 N N . LEU A 1 383 ? -2.356 -20.993 26.037 1.00 84.44 383 LEU A N 1
ATOM 3002 C CA . LEU A 1 383 ? -1.363 -20.020 25.589 1.00 84.44 383 LEU A CA 1
ATOM 3003 C C . LEU A 1 383 ? -0.143 -20.043 26.512 1.00 84.44 383 LEU A C 1
ATOM 3005 O O . LEU A 1 383 ? -0.182 -19.471 27.598 1.00 84.44 383 LEU A O 1
ATOM 3009 N N . LYS A 1 384 ? 0.941 -20.703 26.094 1.00 83.31 384 LYS A N 1
ATOM 3010 C CA . LYS A 1 384 ? 2.212 -20.719 26.838 1.00 83.31 384 LYS A CA 1
ATOM 3011 C C . LYS A 1 384 ? 3.080 -19.547 26.394 1.00 83.31 384 LYS A C 1
ATOM 3013 O O . LYS A 1 384 ? 3.313 -19.385 25.199 1.00 83.31 384 LYS A O 1
ATOM 3018 N N . ILE A 1 385 ? 3.559 -18.750 27.346 1.00 86.06 385 ILE A N 1
ATOM 3019 C CA . ILE A 1 385 ? 4.265 -17.489 27.070 1.00 86.06 385 ILE A CA 1
ATOM 3020 C C . ILE A 1 385 ? 5.664 -17.527 27.685 1.00 86.06 385 ILE A C 1
ATOM 3022 O O . ILE A 1 385 ? 5.838 -17.957 28.829 1.00 86.06 385 ILE A O 1
ATOM 3026 N N . ARG A 1 386 ? 6.645 -17.044 26.924 1.00 82.56 386 ARG A N 1
ATOM 3027 C CA . ARG A 1 386 ? 7.997 -16.719 27.376 1.00 82.56 386 ARG A CA 1
ATOM 3028 C C . ARG A 1 386 ? 8.301 -15.264 27.056 1.00 82.56 386 ARG A C 1
ATOM 3030 O O . ARG A 1 386 ? 8.144 -14.829 25.915 1.00 82.56 386 ARG A O 1
ATOM 3037 N N . GLU A 1 387 ? 8.759 -14.535 28.063 1.00 83.25 387 GLU A N 1
ATOM 3038 C CA . GLU A 1 387 ? 9.198 -13.148 27.941 1.00 83.25 387 GLU A CA 1
ATOM 3039 C C . GLU A 1 387 ? 10.664 -13.062 28.358 1.00 83.25 387 GLU A C 1
ATOM 3041 O O . GLU A 1 387 ? 11.029 -13.462 29.462 1.00 83.25 387 GLU A O 1
ATOM 3046 N N . LYS A 1 388 ? 11.512 -12.515 27.485 1.00 79.62 388 LYS A N 1
ATOM 3047 C CA . LYS A 1 388 ? 12.900 -12.195 27.816 1.00 79.62 388 LYS A CA 1
ATOM 3048 C C . LYS A 1 388 ? 13.115 -10.697 27.678 1.00 79.62 388 LYS A C 1
ATOM 3050 O O . LYS A 1 388 ? 12.963 -10.116 26.601 1.00 79.62 388 LYS A O 1
ATOM 3055 N N . GLN A 1 389 ? 13.468 -10.061 28.790 1.00 71.75 389 GLN A N 1
ATOM 3056 C CA . GLN A 1 389 ? 13.615 -8.615 28.857 1.00 71.75 389 GLN A CA 1
ATOM 3057 C C . GLN A 1 389 ? 15.089 -8.212 28.722 1.00 71.75 389 GLN A C 1
ATOM 3059 O O . GLN A 1 389 ? 15.929 -8.624 29.517 1.00 71.75 389 GLN A O 1
ATOM 3064 N N . THR A 1 390 ? 15.397 -7.381 27.726 1.00 70.81 390 THR A N 1
ATOM 3065 C CA . THR A 1 390 ? 16.702 -6.711 27.564 1.00 70.81 390 THR A CA 1
ATOM 3066 C C . THR A 1 390 ? 16.548 -5.217 27.895 1.00 70.81 390 THR A C 1
ATOM 3068 O O . THR A 1 390 ? 15.426 -4.718 28.042 1.00 70.81 390 THR A O 1
ATOM 3071 N N . SER A 1 391 ? 17.653 -4.477 28.039 1.00 59.94 391 SER A N 1
ATOM 3072 C CA . SER A 1 391 ? 17.648 -3.034 28.340 1.00 59.94 391 SER A CA 1
ATOM 3073 C C . SER A 1 391 ? 16.754 -2.226 27.385 1.00 59.94 391 SER A C 1
ATOM 3075 O O . SER A 1 391 ? 15.966 -1.415 27.861 1.00 59.94 391 SER A O 1
ATOM 3077 N N . ASP A 1 392 ? 16.772 -2.533 26.083 1.00 63.34 392 ASP A N 1
ATOM 3078 C CA . ASP A 1 392 ? 16.063 -1.759 25.042 1.00 63.34 392 ASP A CA 1
ATOM 3079 C C . ASP A 1 392 ? 14.936 -2.532 24.309 1.00 63.34 392 ASP A C 1
ATOM 3081 O O . ASP A 1 392 ? 14.109 -1.962 23.592 1.00 63.34 392 ASP A O 1
ATOM 3085 N N . LYS A 1 393 ? 14.863 -3.859 24.494 1.00 70.06 393 LYS A N 1
ATOM 3086 C CA . LYS A 1 393 ? 13.946 -4.746 23.755 1.00 70.06 393 LYS A CA 1
ATOM 3087 C C . LYS A 1 393 ? 13.235 -5.756 24.655 1.00 70.06 393 LYS A C 1
ATOM 3089 O O . LYS A 1 393 ? 13.779 -6.186 25.672 1.00 70.06 393 LYS A O 1
ATOM 3094 N N . VAL A 1 394 ? 12.030 -6.148 24.250 1.00 74.25 394 VAL A N 1
ATOM 3095 C CA . VAL A 1 394 ? 11.241 -7.248 24.818 1.00 74.25 394 VAL A CA 1
ATOM 3096 C C . VAL A 1 394 ? 11.114 -8.328 23.751 1.00 74.25 394 VAL A C 1
ATOM 3098 O O . VAL A 1 394 ? 10.511 -8.098 22.702 1.00 74.25 394 VAL A O 1
ATOM 3101 N N . GLU A 1 395 ? 11.703 -9.493 23.998 1.00 77.69 395 GLU A N 1
ATOM 3102 C CA . GLU A 1 395 ? 11.515 -10.678 23.160 1.00 77.69 395 GLU A CA 1
ATOM 3103 C C . GLU A 1 395 ? 10.348 -11.488 23.719 1.00 77.69 395 GLU A C 1
ATOM 3105 O O . GLU A 1 395 ? 10.376 -11.907 24.879 1.00 77.69 395 GLU A O 1
ATOM 3110 N N . LEU A 1 396 ? 9.316 -11.681 22.898 1.00 82.94 396 LEU A N 1
ATOM 3111 C CA . LEU A 1 396 ? 8.124 -12.437 23.255 1.00 82.94 396 LEU A CA 1
ATOM 3112 C C . LEU A 1 396 ? 8.038 -13.684 22.373 1.00 82.94 396 LEU A C 1
ATOM 3114 O O . LEU A 1 396 ? 8.076 -13.591 21.144 1.00 82.94 396 LEU A O 1
ATOM 3118 N N . SER A 1 397 ? 7.901 -14.842 23.009 1.00 80.31 397 SER A N 1
ATOM 3119 C CA . SER A 1 397 ? 7.617 -16.118 22.357 1.00 80.31 397 SER A CA 1
ATOM 3120 C C . SER A 1 397 ? 6.334 -16.682 22.950 1.00 80.31 397 SER A C 1
ATOM 3122 O O . SER A 1 397 ? 6.195 -16.795 24.170 1.00 80.31 397 SER A O 1
ATOM 3124 N N . ALA A 1 398 ? 5.372 -16.995 22.092 1.00 83.81 398 ALA A N 1
ATOM 3125 C CA . ALA A 1 398 ? 4.072 -17.507 22.485 1.00 83.81 398 ALA A CA 1
ATOM 3126 C C . ALA A 1 398 ? 3.761 -18.786 21.710 1.00 83.81 398 ALA A C 1
ATOM 3128 O O . ALA A 1 398 ? 4.039 -18.886 20.515 1.00 83.81 398 ALA A O 1
ATOM 3129 N N . ILE A 1 399 ? 3.183 -19.769 22.394 1.00 82.44 399 ILE A N 1
ATOM 3130 C CA . ILE A 1 399 ? 2.701 -21.015 21.797 1.00 82.44 399 ILE A CA 1
ATOM 3131 C C . ILE A 1 399 ? 1.211 -21.120 22.095 1.00 82.44 399 ILE A C 1
ATOM 3133 O O . ILE A 1 399 ? 0.824 -21.291 23.255 1.00 82.44 399 ILE A O 1
ATOM 3137 N N . GLY A 1 400 ? 0.391 -21.014 21.052 1.00 83.25 400 GLY A N 1
ATOM 3138 C CA . GLY A 1 400 ? -1.048 -21.246 21.115 1.00 83.25 400 GLY A CA 1
ATOM 3139 C C . GLY A 1 400 ? -1.369 -22.700 20.779 1.00 83.25 400 GLY A C 1
ATOM 3140 O O . GLY A 1 400 ? -0.893 -23.211 19.766 1.00 83.25 400 GLY A O 1
ATOM 3141 N N . LYS A 1 401 ? -2.167 -23.374 21.612 1.00 83.06 401 LYS A N 1
ATOM 3142 C CA . LYS A 1 401 ? -2.655 -24.743 21.386 1.00 83.06 401 LYS A CA 1
ATOM 3143 C C . LYS A 1 401 ? -4.164 -24.816 21.567 1.00 83.06 401 LYS A C 1
ATOM 3145 O O . LYS A 1 401 ? -4.680 -24.379 22.590 1.00 83.06 401 LYS A O 1
ATOM 3150 N N . VAL A 1 402 ? -4.866 -25.437 20.627 1.00 82.06 402 VAL A N 1
ATOM 3151 C CA . VAL A 1 402 ? -6.288 -25.775 20.764 1.00 82.06 402 VAL A CA 1
ATOM 3152 C C . VAL A 1 402 ? -6.404 -27.242 21.158 1.00 82.06 402 VAL A C 1
ATOM 3154 O O . VAL A 1 402 ? -6.058 -28.131 20.379 1.00 82.06 402 VAL A O 1
ATOM 3157 N N . LEU A 1 403 ? -6.904 -27.496 22.364 1.00 78.81 403 LEU A N 1
ATOM 3158 C CA . LEU A 1 403 ? -7.120 -28.833 22.910 1.00 78.81 403 LEU A CA 1
ATOM 3159 C C . LEU A 1 403 ? -8.603 -29.191 22.899 1.00 78.81 403 LEU A C 1
ATOM 3161 O O . LEU A 1 403 ? -9.429 -28.437 23.417 1.00 78.81 403 LEU A O 1
ATOM 3165 N N . LYS A 1 404 ? -8.944 -30.372 22.381 1.00 79.75 404 LYS A N 1
ATOM 3166 C CA . LYS A 1 404 ? -10.308 -30.915 22.449 1.00 79.75 404 LYS A CA 1
ATOM 3167 C C . LYS A 1 404 ? -10.541 -31.612 23.786 1.00 79.75 404 LYS A C 1
ATOM 3169 O O . LYS A 1 404 ? -9.874 -32.602 24.093 1.00 79.75 404 LYS A O 1
ATOM 3174 N N . CYS A 1 405 ? -11.554 -31.191 24.545 1.00 70.56 405 CYS A N 1
ATOM 3175 C CA . CYS A 1 405 ? -11.776 -31.752 25.882 1.00 70.56 405 CYS A CA 1
ATOM 3176 C C . CYS A 1 405 ? -12.296 -33.189 25.919 1.00 70.56 405 CYS A C 1
ATOM 3178 O O . CYS A 1 405 ? -12.146 -33.859 26.933 1.00 70.56 405 CYS A O 1
ATOM 3180 N N . SER A 1 406 ? -12.860 -33.687 24.819 1.00 66.00 406 SER A N 1
ATOM 3181 C CA . SER A 1 406 ? -13.351 -35.067 24.739 1.00 66.00 406 SER A CA 1
ATOM 3182 C C . SER A 1 406 ? -12.238 -36.123 24.739 1.00 66.00 406 SER A C 1
ATOM 3184 O O . SER A 1 406 ? -12.516 -37.253 25.128 1.00 66.00 406 SER A O 1
ATOM 3186 N N . LYS A 1 407 ? -11.028 -35.798 24.258 1.00 64.25 407 LYS A N 1
ATOM 3187 C CA . LYS A 1 407 ? -9.939 -36.776 24.054 1.00 64.25 407 LYS A CA 1
ATOM 3188 C C . LYS A 1 407 ? -8.543 -36.285 24.456 1.00 64.25 407 LYS A C 1
ATOM 3190 O O . LYS A 1 407 ? -7.602 -37.063 24.406 1.00 64.25 407 LYS A O 1
ATOM 3195 N N . GLY A 1 408 ? -8.383 -35.009 24.819 1.00 65.75 408 GLY A N 1
ATOM 3196 C CA . GLY A 1 408 ? -7.062 -34.418 25.072 1.00 65.75 408 GLY A CA 1
ATOM 3197 C C . GLY A 1 408 ? -6.200 -34.262 23.811 1.00 65.75 408 GLY A C 1
ATOM 3198 O O . GLY A 1 408 ? -5.006 -34.000 23.910 1.00 65.75 408 GLY A O 1
ATOM 3199 N N . GLU A 1 409 ? -6.790 -34.420 22.623 1.00 75.25 409 GLU A N 1
ATOM 3200 C CA . GLU A 1 409 ? -6.098 -34.278 21.342 1.00 75.25 409 GLU A CA 1
ATOM 3201 C C . GLU A 1 409 ? -5.803 -32.798 21.040 1.00 75.25 409 GLU A C 1
ATOM 3203 O O . GLU A 1 409 ? -6.668 -31.927 21.201 1.00 75.25 409 GLU A O 1
ATOM 3208 N N . VAL A 1 410 ? -4.579 -32.527 20.574 1.00 77.69 410 VAL A N 1
ATOM 3209 C CA . VAL A 1 410 ? -4.166 -31.214 20.059 1.00 77.69 410 VAL A CA 1
ATOM 3210 C C . VAL A 1 410 ? -4.693 -31.077 18.635 1.00 77.69 410 VAL A C 1
ATOM 3212 O O . VAL A 1 410 ? -4.245 -31.774 17.725 1.00 77.69 410 VAL A O 1
ATOM 3215 N N . LEU A 1 411 ? -5.651 -30.179 18.440 1.00 76.94 411 LEU A N 1
ATOM 3216 C CA . LEU A 1 411 ? -6.246 -29.912 17.130 1.00 76.94 411 LEU A CA 1
ATOM 3217 C C . LEU A 1 411 ? -5.389 -28.958 16.307 1.00 76.94 411 LEU A C 1
ATOM 3219 O O . LEU A 1 411 ? -5.291 -29.096 15.088 1.00 76.94 411 LEU A O 1
ATOM 3223 N N . TRP A 1 412 ? -4.777 -27.996 16.988 1.00 81.19 412 TRP A N 1
ATOM 3224 C CA . TRP A 1 412 ? -3.972 -26.958 16.375 1.00 81.19 412 TRP A CA 1
ATOM 3225 C C . TRP A 1 412 ? -2.905 -26.478 17.349 1.00 81.19 412 TRP A C 1
ATOM 3227 O O . TRP A 1 412 ? -3.182 -26.307 18.537 1.00 81.19 412 TRP A O 1
ATOM 3237 N N . GLU A 1 413 ? -1.697 -26.264 16.847 1.00 82.88 413 GLU A N 1
ATOM 3238 C CA . GLU A 1 413 ? -0.583 -25.679 17.582 1.00 82.88 413 GLU A CA 1
ATOM 3239 C C . GLU A 1 413 ? 0.190 -24.725 16.672 1.00 82.88 413 GLU A C 1
ATOM 3241 O O . GLU A 1 413 ? 0.549 -25.090 15.551 1.00 82.88 413 GLU A O 1
ATOM 3246 N N . ALA A 1 414 ? 0.476 -23.522 17.163 1.00 80.44 414 ALA A N 1
ATOM 3247 C CA . ALA A 1 414 ? 1.304 -22.549 16.464 1.00 80.44 414 ALA A CA 1
ATOM 3248 C C . ALA A 1 414 ? 2.284 -21.864 17.419 1.00 80.44 414 ALA A C 1
ATOM 3250 O O . ALA A 1 414 ? 1.963 -21.596 18.579 1.00 80.44 414 ALA A O 1
ATOM 3251 N N . LEU A 1 415 ? 3.473 -21.551 16.898 1.00 80.12 415 LEU A N 1
ATOM 3252 C CA . LEU A 1 415 ? 4.507 -20.766 17.577 1.00 80.12 415 LEU A CA 1
ATOM 3253 C C . LEU A 1 415 ? 4.653 -19.406 16.884 1.00 80.12 415 LEU A C 1
ATOM 3255 O O . LEU A 1 415 ? 4.947 -19.348 15.684 1.00 80.12 415 LEU A O 1
ATOM 3259 N N . ALA A 1 416 ? 4.520 -18.328 17.655 1.00 76.81 416 ALA A N 1
ATOM 3260 C CA . ALA A 1 416 ? 4.795 -16.964 17.217 1.00 76.81 416 ALA A CA 1
ATOM 3261 C C . ALA A 1 416 ? 5.919 -16.362 18.066 1.00 76.81 416 ALA A C 1
ATOM 3263 O O . ALA A 1 416 ? 5.893 -16.431 19.295 1.00 76.81 416 ALA A O 1
ATOM 3264 N N . GLU A 1 417 ? 6.902 -15.756 17.404 1.00 77.88 417 GLU A N 1
ATOM 3265 C CA . GLU A 1 417 ? 8.024 -15.083 18.056 1.00 77.88 417 GLU A CA 1
ATOM 3266 C C . GLU A 1 417 ? 8.219 -13.699 17.460 1.00 77.88 417 GLU A C 1
ATOM 3268 O O . GLU A 1 417 ? 8.159 -13.521 16.240 1.00 77.88 417 GLU A O 1
ATOM 3273 N N . ASN A 1 418 ? 8.462 -12.710 18.316 1.00 74.56 418 ASN A N 1
ATOM 3274 C CA . ASN A 1 418 ? 8.817 -11.377 17.858 1.00 74.56 418 ASN A CA 1
ATOM 3275 C C . ASN A 1 418 ? 9.622 -10.597 18.905 1.00 74.56 418 ASN A C 1
ATOM 3277 O O . ASN A 1 418 ? 9.561 -10.869 20.104 1.00 74.56 418 ASN A O 1
ATOM 3281 N N . SER A 1 419 ? 10.352 -9.590 18.435 1.00 71.75 419 SER A N 1
ATOM 3282 C CA . SER A 1 419 ? 11.079 -8.634 19.267 1.00 71.75 419 SER A CA 1
ATOM 3283 C C . SER A 1 419 ? 10.432 -7.253 19.145 1.00 71.75 419 SER A C 1
ATOM 3285 O O . SER A 1 419 ? 10.193 -6.757 18.041 1.00 71.75 419 SER A O 1
ATOM 3287 N N . TYR A 1 420 ? 10.135 -6.631 20.282 1.00 69.75 420 TYR A N 1
ATOM 3288 C CA . TYR A 1 420 ? 9.509 -5.312 20.378 1.00 69.75 420 TYR A CA 1
ATOM 3289 C C . TYR A 1 420 ? 10.452 -4.327 21.073 1.00 69.75 420 TYR A C 1
ATOM 3291 O O . TYR A 1 420 ? 11.124 -4.686 22.038 1.00 69.75 420 TYR A O 1
ATOM 3299 N N . SER A 1 421 ? 10.504 -3.078 20.605 1.00 64.81 421 SER A N 1
ATOM 3300 C CA . SER A 1 421 ? 11.211 -2.001 21.312 1.00 64.81 421 SER A CA 1
ATOM 3301 C C . SER A 1 421 ? 10.322 -1.432 22.421 1.00 64.81 421 SER A C 1
ATOM 3303 O O . SER A 1 421 ? 9.113 -1.292 22.240 1.00 64.81 421 SER A O 1
ATOM 3305 N N . LYS A 1 422 ? 10.914 -1.098 23.573 1.00 60.03 422 LYS A N 1
ATOM 3306 C CA . LYS A 1 422 ? 10.180 -0.565 24.736 1.00 60.03 422 LYS A CA 1
ATOM 3307 C C . LYS A 1 422 ? 9.615 0.845 24.524 1.00 60.03 422 LYS A C 1
ATOM 3309 O O . LYS A 1 422 ? 8.652 1.205 25.191 1.00 60.03 422 LYS A O 1
ATOM 3314 N N . ASN A 1 423 ? 10.175 1.618 23.591 1.00 55.81 423 ASN A N 1
ATOM 3315 C CA . ASN A 1 423 ? 9.835 3.035 23.397 1.00 55.81 423 ASN A CA 1
ATOM 3316 C C . ASN A 1 423 ? 8.749 3.277 22.336 1.00 55.81 423 ASN A C 1
ATOM 3318 O O . ASN A 1 423 ? 8.472 4.422 21.982 1.00 55.81 423 ASN A O 1
ATOM 3322 N N . THR A 1 424 ? 8.151 2.224 21.775 1.00 55.47 424 THR A N 1
ATOM 3323 C CA . THR A 1 424 ? 7.132 2.377 20.730 1.00 55.47 424 THR A CA 1
ATOM 3324 C C . THR A 1 424 ? 5.749 2.531 21.367 1.00 55.47 424 THR A C 1
ATOM 3326 O O . THR A 1 424 ? 5.087 1.551 21.710 1.00 55.47 424 THR A O 1
ATOM 3329 N N . GLU A 1 425 ? 5.298 3.778 21.525 1.00 55.19 425 GLU A N 1
ATOM 3330 C CA . GLU A 1 425 ? 3.935 4.127 21.962 1.00 55.19 425 GLU A CA 1
ATOM 3331 C C . GLU A 1 425 ? 2.889 3.865 20.860 1.00 55.19 425 GLU A C 1
ATOM 3333 O O . GLU A 1 425 ? 2.147 4.749 20.423 1.00 55.19 425 GLU A O 1
ATOM 3338 N N . GLU A 1 426 ? 2.820 2.636 20.360 1.00 57.91 426 GLU A N 1
ATOM 3339 C CA . GLU A 1 426 ? 1.730 2.226 19.476 1.00 57.91 426 GLU A CA 1
ATOM 3340 C C . GLU A 1 426 ? 0.422 2.153 20.305 1.00 57.91 426 GLU A C 1
ATOM 3342 O O . GLU A 1 426 ? 0.426 1.805 21.474 1.00 57.91 426 GLU A O 1
ATOM 3347 N N . ASN A 1 427 ? -0.730 2.549 19.766 1.00 62.53 427 ASN A N 1
ATOM 3348 C CA . ASN A 1 427 ? -2.046 2.351 20.407 1.00 62.53 427 ASN A CA 1
ATOM 3349 C C . ASN A 1 427 ? -2.205 2.784 21.895 1.00 62.53 427 ASN A C 1
ATOM 3351 O O . ASN A 1 427 ? -2.699 2.012 22.720 1.00 62.53 427 ASN A O 1
ATOM 3355 N N . GLN A 1 428 ? -1.911 4.049 22.233 1.00 69.69 428 GLN A N 1
ATOM 3356 C CA . GLN A 1 428 ? -2.099 4.599 23.595 1.00 69.69 428 GLN A CA 1
ATOM 3357 C C . GLN A 1 428 ? -3.485 4.333 24.224 1.00 69.69 428 GLN A C 1
ATOM 3359 O O . GLN A 1 428 ? -3.591 4.181 25.436 1.00 69.69 428 GLN A O 1
ATOM 3364 N N . SER A 1 429 ? -4.555 4.226 23.425 1.00 69.75 429 SER A N 1
ATOM 3365 C CA . SER A 1 429 ? -5.888 3.880 23.944 1.00 69.75 429 SER A CA 1
ATOM 3366 C C . SER A 1 429 ? -5.931 2.491 24.589 1.00 69.75 429 SER A C 1
ATOM 3368 O O . SER A 1 429 ? -6.545 2.340 25.641 1.00 69.75 429 SER A O 1
ATOM 3370 N N . LEU A 1 430 ? -5.288 1.487 23.979 1.00 69.81 430 LEU A N 1
ATOM 3371 C CA . LEU A 1 430 ? -5.218 0.124 24.521 1.00 69.81 430 LEU A CA 1
ATOM 3372 C C . LEU A 1 430 ? -4.378 0.105 25.796 1.00 69.81 430 LEU A C 1
ATOM 3374 O O . LEU A 1 430 ? -4.799 -0.479 26.795 1.00 69.81 430 LEU A O 1
ATOM 3378 N N . ILE A 1 431 ? -3.236 0.801 25.775 1.00 70.31 431 ILE A N 1
ATOM 3379 C CA . ILE A 1 431 ? -2.386 0.977 26.954 1.00 70.31 431 ILE A CA 1
ATOM 3380 C C . ILE A 1 431 ? -3.217 1.552 28.100 1.00 70.31 431 ILE A C 1
ATOM 3382 O O . ILE A 1 431 ? -3.249 0.954 29.169 1.00 70.31 431 ILE A O 1
ATOM 3386 N N . ASN A 1 432 ? -3.946 2.647 27.879 1.00 75.69 432 ASN A N 1
ATOM 3387 C CA . ASN A 1 432 ? -4.737 3.300 28.922 1.00 75.69 432 ASN A CA 1
ATOM 3388 C C . ASN A 1 432 ? -5.815 2.374 29.507 1.00 75.69 432 ASN A C 1
ATOM 3390 O O . ASN A 1 432 ? -5.931 2.282 30.727 1.00 75.69 432 ASN A O 1
ATOM 3394 N N . THR A 1 433 ? -6.556 1.644 28.667 1.00 76.94 433 THR A N 1
ATOM 3395 C CA . THR A 1 433 ? -7.602 0.714 29.126 1.00 76.94 433 THR A CA 1
ATOM 3396 C C . THR A 1 433 ? -7.037 -0.415 29.986 1.00 76.94 433 THR A C 1
ATOM 3398 O O . THR A 1 433 ? -7.536 -0.670 31.080 1.00 76.94 433 THR A O 1
ATOM 3401 N N . TYR A 1 434 ? -5.979 -1.088 29.528 1.00 73.06 434 TYR A N 1
ATOM 3402 C CA . TYR A 1 434 ? -5.402 -2.213 30.269 1.00 73.06 434 TYR A CA 1
ATOM 3403 C C . TYR A 1 434 ? -4.584 -1.756 31.485 1.00 73.06 434 TYR A C 1
ATOM 3405 O O . TYR A 1 434 ? -4.581 -2.435 32.509 1.00 73.06 434 TYR A O 1
ATOM 3413 N N . THR A 1 435 ? -3.977 -0.570 31.430 1.00 76.31 435 THR A N 1
ATOM 3414 C CA . THR A 1 435 ? -3.2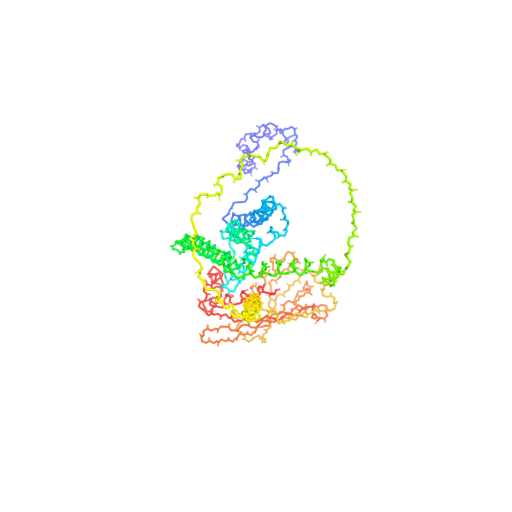86 0.045 32.574 1.00 76.31 435 THR A CA 1
ATOM 3415 C C . THR A 1 435 ? -4.258 0.401 33.697 1.00 76.31 435 THR A C 1
ATOM 3417 O O . THR A 1 435 ? -3.935 0.212 34.868 1.00 76.31 435 THR A O 1
ATOM 3420 N N . GLN A 1 436 ? -5.464 0.877 33.367 1.00 75.94 436 GLN A N 1
ATOM 3421 C CA . GLN A 1 436 ? -6.512 1.130 34.363 1.00 75.94 436 GLN A CA 1
ATOM 3422 C C . GLN A 1 436 ? -6.986 -0.155 35.055 1.00 75.94 436 GLN A C 1
ATOM 3424 O O . GLN A 1 436 ? -7.312 -0.118 36.237 1.00 75.94 436 GLN A O 1
ATOM 3429 N N . LEU A 1 437 ? -7.014 -1.281 34.336 1.00 71.31 437 LEU A N 1
ATOM 3430 C CA . LEU A 1 437 ? -7.499 -2.559 34.862 1.00 71.31 437 LEU A CA 1
ATOM 3431 C C . LEU A 1 437 ? -6.451 -3.330 35.673 1.00 71.31 437 LEU A C 1
ATOM 3433 O O . LEU A 1 437 ? -6.817 -4.038 36.607 1.00 71.31 437 LEU A O 1
ATOM 3437 N N . TYR A 1 438 ? -5.169 -3.213 35.319 1.00 72.19 438 TYR A N 1
ATOM 3438 C CA . TYR A 1 438 ? -4.121 -4.101 35.835 1.00 72.19 438 TYR A CA 1
ATOM 3439 C C . TYR A 1 438 ? -2.864 -3.377 36.360 1.00 72.19 438 TYR A C 1
ATOM 3441 O O . TYR A 1 438 ? -1.905 -4.027 36.770 1.00 72.19 438 TYR A O 1
ATOM 3449 N N . GLY A 1 439 ? -2.864 -2.042 36.388 1.00 75.06 439 GLY A N 1
ATOM 3450 C CA . GLY A 1 439 ? -1.803 -1.227 36.983 1.00 75.06 439 GLY A CA 1
ATOM 3451 C C . GLY A 1 439 ? -0.759 -0.695 35.993 1.00 75.06 439 GLY A C 1
ATOM 3452 O O . GLY A 1 439 ? -0.643 -1.136 34.849 1.00 75.06 439 GLY A O 1
ATOM 3453 N N . LYS A 1 440 ? 0.024 0.293 36.456 1.00 68.81 440 LYS A N 1
ATOM 3454 C CA . LYS A 1 440 ? 1.019 1.035 35.652 1.00 68.81 440 LYS A CA 1
ATOM 3455 C C . LYS A 1 440 ? 2.195 0.189 35.167 1.00 68.81 440 LYS A C 1
ATOM 3457 O O . LYS A 1 440 ? 2.775 0.511 34.136 1.00 68.81 440 LYS A O 1
ATOM 3462 N N . GLU A 1 441 ? 2.517 -0.898 35.862 1.00 68.81 441 GLU A N 1
ATOM 3463 C CA . GLU A 1 441 ? 3.642 -1.776 35.516 1.00 68.81 441 GLU A CA 1
ATOM 3464 C C . GLU A 1 441 ? 3.430 -2.528 34.190 1.00 68.81 441 GLU A C 1
ATOM 3466 O O . GLU A 1 441 ? 4.396 -2.904 33.528 1.00 68.81 441 GLU A O 1
ATOM 3471 N N . ILE A 1 442 ? 2.175 -2.684 33.753 1.00 72.56 442 ILE A N 1
ATOM 3472 C CA . ILE A 1 442 ? 1.822 -3.424 32.533 1.00 72.56 442 ILE A CA 1
ATOM 3473 C C . ILE A 1 442 ? 1.786 -2.527 31.292 1.00 72.56 442 ILE A C 1
ATOM 3475 O O . ILE A 1 442 ? 1.859 -3.029 30.172 1.00 72.56 442 ILE A O 1
ATOM 3479 N N . ALA A 1 443 ? 1.722 -1.205 31.460 1.00 69.12 443 ALA A N 1
ATOM 3480 C CA . ALA A 1 443 ? 1.495 -0.247 30.377 1.00 69.12 443 ALA A CA 1
ATOM 3481 C C . ALA A 1 443 ? 2.433 -0.450 29.171 1.00 69.12 443 ALA A C 1
ATOM 3483 O O . ALA A 1 443 ? 1.984 -0.484 28.026 1.00 69.12 443 ALA A O 1
ATOM 3484 N N . SER A 1 444 ? 3.725 -0.672 29.429 1.00 69.38 444 SER A N 1
ATOM 3485 C CA . SER A 1 444 ? 4.748 -0.894 28.396 1.00 69.38 444 SER A CA 1
ATOM 3486 C C . SER A 1 444 ? 4.676 -2.277 27.731 1.00 69.38 444 SER A C 1
ATOM 3488 O O . SER A 1 444 ? 5.226 -2.474 26.647 1.00 69.38 444 SER A O 1
ATOM 3490 N N . LYS A 1 445 ? 3.979 -3.236 28.349 1.00 74.06 445 LYS A N 1
ATOM 3491 C CA . LYS A 1 445 ? 3.839 -4.623 27.883 1.00 74.06 445 LYS A CA 1
ATOM 3492 C C . LYS A 1 445 ? 2.554 -4.870 27.089 1.00 74.06 445 LYS A C 1
ATOM 3494 O O . LYS A 1 445 ? 2.495 -5.839 26.336 1.00 74.06 445 LYS A O 1
ATOM 3499 N N . VAL A 1 446 ? 1.552 -3.991 27.180 1.00 76.88 446 VAL A N 1
ATOM 3500 C CA . VAL A 1 446 ? 0.254 -4.166 26.494 1.00 76.88 446 VAL A CA 1
ATOM 3501 C C . VAL A 1 446 ? 0.424 -4.361 24.985 1.00 76.88 446 VAL A C 1
ATOM 3503 O O . VAL A 1 446 ? -0.130 -5.303 24.424 1.00 76.88 446 VAL A O 1
ATOM 3506 N N . ASN A 1 447 ? 1.221 -3.517 24.328 1.00 77.12 447 ASN A N 1
ATOM 3507 C CA . ASN A 1 447 ? 1.415 -3.593 22.878 1.00 77.12 447 ASN A CA 1
ATOM 3508 C C . ASN A 1 447 ? 2.153 -4.855 22.420 1.00 77.12 447 ASN A C 1
ATOM 3510 O O . ASN A 1 447 ? 1.624 -5.527 21.533 1.00 77.12 447 ASN A O 1
ATOM 3514 N N . PRO A 1 448 ? 3.330 -5.214 22.982 1.00 74.88 448 PRO A N 1
ATOM 3515 C CA . PRO A 1 448 ? 4.001 -6.465 22.634 1.00 74.88 448 PRO A CA 1
ATOM 3516 C C . PRO A 1 448 ? 3.072 -7.682 22.692 1.00 74.88 448 PRO A C 1
ATOM 3518 O O . PRO A 1 448 ? 3.013 -8.462 21.741 1.00 74.88 448 PRO A O 1
ATOM 3521 N N . TYR A 1 449 ? 2.292 -7.801 23.771 1.00 78.25 449 TYR A N 1
ATOM 3522 C CA . TYR A 1 449 ? 1.351 -8.903 23.967 1.00 78.25 449 TYR A CA 1
ATOM 3523 C C . TYR A 1 449 ? 0.204 -8.848 22.948 1.00 78.25 449 TYR A C 1
ATOM 3525 O O . TYR A 1 449 ? -0.083 -9.841 22.281 1.00 78.25 449 TYR A O 1
ATOM 3533 N N . PHE A 1 450 ? -0.405 -7.676 22.757 1.00 77.81 450 PHE A N 1
ATOM 3534 C CA . PHE A 1 450 ? -1.486 -7.467 21.791 1.00 77.81 450 PHE A CA 1
ATOM 3535 C C . PHE A 1 450 ? -1.082 -7.841 20.360 1.00 77.81 450 PHE A C 1
ATOM 3537 O O . PHE A 1 450 ? -1.797 -8.575 19.678 1.00 77.81 450 PHE A O 1
ATOM 3544 N N . PHE A 1 451 ? 0.074 -7.363 19.898 1.00 73.81 451 PHE A N 1
ATOM 3545 C CA . PHE A 1 451 ? 0.531 -7.622 18.536 1.00 73.81 451 PHE A CA 1
ATOM 3546 C C . PHE A 1 451 ? 0.973 -9.063 18.318 1.00 73.81 451 PHE A C 1
ATOM 3548 O O . PHE A 1 451 ? 0.782 -9.572 17.218 1.00 73.81 451 PHE A O 1
ATOM 3555 N N . CYS A 1 452 ? 1.563 -9.713 19.322 1.00 75.25 452 CYS A N 1
ATOM 3556 C CA . CYS A 1 452 ? 1.953 -11.110 19.188 1.00 75.25 452 CYS A CA 1
ATOM 3557 C C . CYS A 1 452 ? 0.721 -12.017 19.117 1.00 75.25 452 CYS A C 1
ATOM 3559 O O . CYS A 1 452 ? 0.653 -12.886 18.254 1.00 75.25 452 CYS A O 1
ATOM 3561 N N . PHE A 1 453 ? -0.290 -11.774 19.956 1.00 76.56 453 PHE A N 1
ATOM 3562 C CA . PHE A 1 453 ? -1.472 -12.635 19.985 1.00 76.56 453 PHE A CA 1
ATOM 3563 C C . PHE A 1 453 ? -2.424 -12.429 18.819 1.00 76.56 453 PHE A C 1
ATOM 3565 O O . PHE A 1 453 ? -3.103 -13.375 18.456 1.00 76.56 453 PHE A O 1
ATOM 3572 N N . LYS A 1 454 ? -2.428 -11.252 18.184 1.00 74.75 454 LYS A N 1
ATOM 3573 C CA . LYS A 1 454 ? -3.184 -11.010 16.944 1.00 74.75 454 LYS A CA 1
ATOM 3574 C C . LYS A 1 454 ? -2.786 -11.954 15.792 1.00 74.75 454 LYS A C 1
ATOM 3576 O O . LYS A 1 454 ? -3.523 -12.065 14.818 1.00 74.75 454 LYS A O 1
ATOM 3581 N N . VAL A 1 455 ? -1.591 -12.545 15.848 1.00 68.94 455 VAL A N 1
ATOM 3582 C CA . VAL A 1 455 ? -1.078 -13.444 14.802 1.00 68.94 455 VAL A CA 1
ATOM 3583 C C . VAL A 1 455 ? -1.690 -14.848 14.898 1.00 68.94 455 VAL A C 1
ATOM 3585 O O . VAL A 1 455 ? -1.748 -15.538 13.881 1.00 68.94 455 VAL A O 1
ATOM 3588 N N . PHE A 1 456 ? -2.123 -15.261 16.093 1.00 63.94 456 PHE A N 1
ATOM 3589 C CA . PHE A 1 456 ? -2.887 -16.493 16.305 1.00 63.94 456 PHE A CA 1
ATOM 3590 C C . PHE A 1 456 ? -4.360 -16.267 15.985 1.00 63.94 456 PHE A C 1
ATOM 3592 O O . PHE A 1 456 ? -4.972 -17.230 15.477 1.00 63.94 456 PHE A O 1
#

pLDDT: mean 71.94, std 19.56, range [24.55, 95.94]